Protein AF-A0A8J1ZFQ9-F1 (afdb_monomer)

Secondary structure (DSSP, 8-state):
----------TT-EEEEE-TTT--EEEEEEEEEEGGGTEEEEEETT---SS-EEEGGGEEE----PPPPHHHHHHHEEEEEETTTEEEEEESS-B-TT-EEEEE--SEEEEGGG-HHHHHHHHHHHHHS--TTS-SHHHHHHHHHHHHS-HHHHHHHHTS--SSGGGPPPPHHHHHHHHHS-HHHHH-SSSSSTTS----HHHHHHHHHHHHHH-EE-SSSSEEEE-SSGGGPEE-SS-SEEEEE-GGG-EEEEESS-B-TT-EEEE-SS-HHHHTS-HHHHHHHHGGGT----STTTT-SEEEEEEEE-TTTSSSEEEEE--HHHHHHHHHHHH---------------------SSSHHHHHHHHHHHHHHHHHHHHS---------------------------------HHHHHTSS---------------PSP-PPPPTTBPPPTTT-PPPPHHHHHHHHHHHHHHHHHHHT--TT-HHHHHHHHHHHHTTEEEEEHHHHHHHHHHHHHHHHH-HHHHHHHHHHHHHHHHHH--S--HHHHHHHHHHHHHHHHHHH-PPPTT-SS--S--S--PPPS-S-HHHHHHHHHHHHHHHHHHHHHHHHHT-TTSHHHHHHHHHHHHHHHHHHHHHHS--

Radius of gyration: 30.78 Å; Cα contacts (8 Å, |Δi|>4): 837; chains: 1; bounding box: 93×79×93 Å

Structure (mmCIF, N/CA/C/O backbone):
data_AF-A0A8J1ZFQ9-F1
#
_entry.id   AF-A0A8J1ZFQ9-F1
#
loop_
_atom_site.group_PDB
_atom_site.id
_atom_site.type_symbol
_atom_site.label_atom_id
_atom_site.label_alt_id
_atom_site.label_comp_id
_atom_site.label_asym_id
_atom_site.label_entity_id
_atom_site.label_seq_id
_atom_site.pdbx_PDB_ins_code
_atom_site.Cartn_x
_atom_site.Cartn_y
_atom_site.Cartn_z
_atom_site.occupancy
_atom_site.B_iso_or_equiv
_atom_site.auth_seq_id
_atom_site.auth_comp_id
_atom_site.auth_asym_id
_atom_site.auth_atom_id
_atom_site.pdbx_PDB_model_num
ATOM 1 N N . MET A 1 1 ? -11.085 -11.365 -25.746 1.00 27.34 1 MET A N 1
ATOM 2 C CA . MET A 1 1 ? -12.515 -11.058 -25.931 1.00 27.34 1 MET A CA 1
ATOM 3 C C . MET A 1 1 ? -13.181 -11.322 -24.596 1.00 27.34 1 MET A C 1
ATOM 5 O O . MET A 1 1 ? -13.166 -12.460 -24.150 1.00 27.34 1 MET A O 1
ATOM 9 N N . VAL A 1 2 ? -13.595 -10.268 -23.895 1.00 27.09 2 VAL A N 1
ATOM 10 C CA . VAL A 1 2 ? -14.251 -10.373 -22.584 1.00 27.09 2 VAL A CA 1
ATOM 11 C C . VAL A 1 2 ? -15.699 -10.782 -22.842 1.00 27.09 2 VAL A C 1
ATOM 13 O O . VAL A 1 2 ? -16.355 -10.184 -23.692 1.00 27.09 2 VAL A O 1
ATOM 16 N N . ALA A 1 3 ? -16.169 -11.836 -22.174 1.00 24.22 3 ALA A N 1
ATOM 17 C CA . ALA A 1 3 ? -17.569 -12.235 -22.212 1.00 24.22 3 ALA A CA 1
ATOM 18 C C . ALA A 1 3 ? -18.429 -11.043 -21.770 1.00 24.22 3 ALA A C 1
ATOM 20 O O . ALA A 1 3 ? -18.236 -10.512 -20.678 1.00 24.22 3 ALA A O 1
ATOM 21 N N . GLY A 1 4 ? -19.314 -10.589 -22.658 1.00 27.61 4 GLY A N 1
ATOM 22 C CA . GLY A 1 4 ? -20.138 -9.410 -22.441 1.00 27.61 4 GLY A CA 1
ATOM 23 C C . GLY A 1 4 ? -21.050 -9.594 -21.236 1.00 27.61 4 GLY A C 1
ATOM 24 O O . GLY A 1 4 ? -22.023 -10.346 -21.300 1.00 27.61 4 GLY A O 1
ATOM 25 N N . ASN A 1 5 ? -20.763 -8.861 -20.161 1.00 34.81 5 ASN A N 1
ATOM 26 C CA . ASN A 1 5 ? -21.795 -8.504 -19.205 1.00 34.81 5 ASN A CA 1
ATOM 27 C C . ASN A 1 5 ? -22.867 -7.740 -19.986 1.00 34.81 5 ASN A C 1
ATOM 29 O O . ASN A 1 5 ? -22.588 -6.703 -20.586 1.00 34.81 5 ASN A O 1
ATOM 33 N N . LYS A 1 6 ? -24.094 -8.266 -20.014 1.00 38.91 6 LYS A N 1
ATOM 34 C CA . LYS A 1 6 ? -25.267 -7.512 -20.464 1.00 38.91 6 LYS A CA 1
ATOM 35 C C . LYS A 1 6 ? -25.539 -6.422 -19.424 1.00 38.91 6 LYS A C 1
ATOM 37 O O . LYS A 1 6 ? -26.369 -6.608 -18.539 1.00 38.91 6 LYS A O 1
ATOM 42 N N . THR A 1 7 ? -24.805 -5.317 -19.485 1.00 54.94 7 THR A N 1
ATOM 43 C CA . THR A 1 7 ? -25.062 -4.141 -18.653 1.00 54.94 7 THR A CA 1
ATOM 44 C C . THR A 1 7 ? -26.341 -3.469 -19.143 1.00 54.94 7 THR A C 1
ATOM 46 O O . THR A 1 7 ? -26.466 -3.076 -20.302 1.00 54.94 7 THR A O 1
ATOM 49 N N . ASN A 1 8 ? -27.339 -3.394 -18.264 1.00 74.50 8 ASN A N 1
ATOM 50 C CA . ASN A 1 8 ? -28.648 -2.831 -18.574 1.00 74.50 8 ASN A CA 1
ATOM 51 C C . ASN A 1 8 ? -28.633 -1.332 -18.224 1.00 74.50 8 ASN A C 1
ATOM 53 O O . ASN A 1 8 ? -29.034 -0.950 -17.127 1.00 74.50 8 ASN A O 1
ATOM 57 N N . PHE A 1 9 ? -28.096 -0.511 -19.129 1.00 84.44 9 PHE A N 1
ATOM 58 C CA . PHE A 1 9 ? -27.965 0.941 -18.956 1.00 84.44 9 PHE A CA 1
ATOM 59 C C . PHE A 1 9 ? -29.322 1.638 -18.744 1.00 84.44 9 PHE A C 1
ATOM 61 O O . PHE A 1 9 ? -30.328 1.244 -19.343 1.00 84.44 9 PHE A O 1
ATOM 68 N N . LYS A 1 10 ? -29.338 2.714 -17.947 1.00 89.25 10 LYS A N 1
ATOM 69 C CA . LYS A 1 10 ? -30.489 3.592 -17.665 1.00 89.25 10 LYS A CA 1
ATOM 70 C C . LYS A 1 10 ? -30.139 5.070 -17.873 1.00 89.25 10 LYS A C 1
ATOM 72 O O . LYS A 1 10 ? -28.981 5.471 -17.846 1.00 89.25 10 LYS A O 1
ATOM 77 N N . VAL A 1 11 ? -31.162 5.895 -18.115 1.00 90.94 11 VAL A N 1
ATOM 78 C CA . VAL A 1 11 ? -30.995 7.355 -18.180 1.00 90.94 11 VAL A CA 1
ATOM 79 C C . VAL A 1 11 ? -30.621 7.853 -16.786 1.00 90.94 11 VAL A C 1
ATOM 81 O O . VAL A 1 11 ? -31.246 7.449 -15.808 1.00 90.94 11 VAL A O 1
ATOM 84 N N . GLY A 1 12 ? -29.610 8.713 -16.711 1.00 85.88 12 GLY A N 1
ATOM 85 C CA . GLY A 1 12 ? -28.996 9.179 -15.471 1.00 85.88 12 GLY A CA 1
ATOM 86 C C . GLY A 1 12 ? -27.809 8.336 -15.004 1.00 85.88 12 GLY A C 1
ATOM 87 O O . GLY A 1 12 ? -27.115 8.765 -14.087 1.00 85.88 12 GLY A O 1
ATOM 88 N N . ASP A 1 13 ? -27.537 7.180 -15.623 1.00 85.19 13 ASP A N 1
ATOM 89 C CA . ASP A 1 13 ? -26.357 6.390 -15.267 1.00 85.19 13 ASP A CA 1
ATOM 90 C C . ASP A 1 13 ? -25.075 7.159 -15.603 1.00 85.19 13 ASP A C 1
ATOM 92 O O . ASP A 1 13 ? -24.916 7.703 -16.704 1.00 85.19 13 ASP A O 1
ATOM 96 N N . ARG A 1 14 ? -24.144 7.147 -14.648 1.00 86.12 14 ARG A N 1
ATOM 97 C CA . ARG A 1 14 ? -22.760 7.581 -14.832 1.00 86.12 14 ARG A CA 1
ATOM 98 C C . ARG A 1 14 ? -22.034 6.540 -15.677 1.00 86.12 14 ARG A C 1
ATOM 100 O O . ARG A 1 14 ? -22.054 5.346 -15.366 1.00 86.12 14 ARG A O 1
ATOM 107 N N . VAL A 1 15 ? -21.388 6.980 -16.750 1.00 86.44 15 VAL A N 1
ATOM 108 C CA . VAL A 1 15 ? -20.637 6.118 -17.666 1.00 86.44 15 VAL A CA 1
ATOM 109 C C . VAL A 1 15 ? -19.303 6.744 -18.043 1.00 86.44 15 VAL A C 1
ATOM 111 O O . VAL A 1 15 ? -19.140 7.956 -18.034 1.00 86.44 15 VAL A O 1
ATOM 114 N N . HIS A 1 16 ? -18.363 5.908 -18.454 1.00 84.44 16 HIS A N 1
ATOM 115 C CA . HIS A 1 16 ? -17.281 6.319 -19.329 1.00 84.44 16 HIS A CA 1
ATOM 116 C C . HIS A 1 16 ? -17.648 5.937 -20.756 1.00 84.44 16 HIS A C 1
ATOM 118 O O . HIS A 1 16 ? -17.907 4.767 -21.048 1.00 84.44 16 HIS A O 1
ATOM 124 N N . ALA A 1 17 ? -17.700 6.931 -21.633 1.00 86.31 17 ALA A N 1
ATOM 125 C CA . ALA A 1 17 ? -18.134 6.785 -23.010 1.00 86.31 17 ALA A CA 1
ATOM 126 C C . ALA A 1 17 ? -16.968 7.047 -23.965 1.00 86.31 17 ALA A C 1
ATOM 128 O O . ALA A 1 17 ? -16.194 7.986 -23.772 1.00 86.31 17 ALA A O 1
ATOM 129 N N . ARG A 1 18 ? -16.827 6.212 -24.995 1.00 85.50 18 ARG A N 1
ATOM 130 C CA . ARG A 1 18 ? -15.778 6.383 -26.002 1.00 85.50 18 ARG A CA 1
ATOM 131 C C . ARG A 1 18 ? -16.096 7.555 -26.925 1.00 85.50 18 ARG A C 1
ATOM 133 O O . ARG A 1 18 ? -17.102 7.544 -27.632 1.00 85.50 18 ARG A O 1
ATOM 140 N N . TRP A 1 19 ? -15.207 8.533 -26.975 1.00 83.25 19 TRP A N 1
ATOM 141 C CA . TRP A 1 19 ? -15.303 9.658 -27.887 1.00 83.25 19 TRP A CA 1
ATOM 142 C C . TRP A 1 19 ? -14.729 9.297 -29.257 1.00 83.25 19 TRP A C 1
ATOM 144 O O . TRP A 1 19 ? -13.615 8.782 -29.379 1.00 83.25 19 TRP A O 1
ATOM 154 N N . VAL A 1 20 ? -15.507 9.549 -30.309 1.00 79.12 20 VAL A N 1
ATOM 155 C CA . VAL A 1 20 ? -15.223 9.055 -31.666 1.00 79.12 20 VAL A CA 1
ATOM 156 C C . VAL A 1 20 ? -13.939 9.655 -32.249 1.00 79.12 20 VAL A C 1
ATOM 158 O O . VAL A 1 20 ? -13.243 8.974 -33.000 1.00 79.12 20 VAL A O 1
ATOM 161 N N . GLN A 1 21 ? -13.589 10.891 -31.883 1.00 73.31 21 GLN A N 1
ATOM 162 C CA . GLN A 1 21 ? -12.488 11.624 -32.519 1.00 73.31 21 GLN A CA 1
ATOM 163 C C . GLN A 1 21 ? -11.106 11.034 -32.231 1.00 73.31 21 GLN A C 1
ATOM 165 O O . GLN A 1 21 ? -10.257 10.985 -33.118 1.00 73.31 21 GLN A O 1
ATOM 170 N N . ASN A 1 22 ? -10.867 10.578 -31.001 1.00 71.94 22 ASN A N 1
ATOM 171 C CA . ASN A 1 22 ? -9.577 10.013 -30.598 1.00 71.94 22 ASN A CA 1
ATOM 172 C C . ASN A 1 22 ? -9.680 8.577 -30.063 1.00 71.94 22 ASN A C 1
ATOM 174 O O . ASN A 1 22 ? -8.658 7.948 -29.788 1.00 71.94 22 ASN A O 1
ATOM 178 N N . GLY A 1 23 ? -10.898 8.046 -29.939 1.00 75.12 23 GLY A N 1
ATOM 179 C CA . GLY A 1 23 ? -11.160 6.705 -29.438 1.00 75.12 23 GLY A CA 1
ATOM 180 C C . GLY A 1 23 ? -10.936 6.532 -27.936 1.00 75.12 23 GLY A C 1
ATOM 181 O O . GLY A 1 23 ? -10.948 5.382 -27.496 1.00 75.12 23 GLY A O 1
ATOM 182 N N . SER A 1 24 ? -10.732 7.618 -27.187 1.00 77.00 24 SER A N 1
ATOM 183 C CA . SER A 1 24 ? -10.550 7.633 -25.732 1.00 77.00 24 SER A CA 1
ATOM 184 C C . SER A 1 24 ? -11.891 7.654 -25.002 1.00 77.00 24 SER A C 1
ATOM 186 O O . SER A 1 24 ? -12.889 8.134 -25.531 1.00 77.00 24 SER A O 1
ATOM 188 N N . TYR A 1 25 ? -11.913 7.145 -23.778 1.00 82.94 25 TYR A N 1
ATOM 189 C CA . TYR A 1 25 ? -13.069 7.130 -22.896 1.00 82.94 25 TYR A CA 1
ATOM 190 C C . TYR A 1 25 ? -13.056 8.341 -21.966 1.00 82.94 25 TYR A C 1
ATOM 192 O O . TYR A 1 25 ? -12.035 8.624 -21.334 1.00 82.94 25 TYR A O 1
ATOM 200 N N . TYR A 1 26 ? -14.202 9.010 -21.862 1.00 83.44 26 TYR A N 1
ATOM 201 C CA . TYR A 1 26 ? -14.404 10.186 -21.019 1.00 83.44 26 TYR A CA 1
ATOM 202 C C . TYR A 1 26 ? -15.638 10.016 -20.137 1.00 83.44 26 TYR A C 1
ATOM 204 O O . TYR A 1 26 ? -16.585 9.335 -20.551 1.00 83.44 26 TYR A O 1
ATOM 212 N N . PRO A 1 27 ? -15.632 10.593 -18.925 1.00 87.12 27 PRO A N 1
ATOM 213 C CA . PRO A 1 27 ? -16.774 10.522 -18.034 1.00 87.12 27 PRO A CA 1
ATOM 214 C C . PRO A 1 27 ? -17.947 11.311 -18.621 1.00 87.12 27 PRO A C 1
ATOM 216 O O . PRO A 1 27 ? -17.791 12.400 -19.181 1.00 87.12 27 PRO A O 1
ATOM 219 N N . ALA A 1 28 ? -19.122 10.709 -18.538 1.00 89.38 28 ALA A N 1
ATOM 220 C CA . ALA A 1 28 ? -20.352 11.249 -19.068 1.00 89.38 28 ALA A CA 1
ATOM 221 C C . ALA A 1 28 ? -21.552 10.698 -18.293 1.00 89.38 28 ALA A C 1
ATOM 223 O O . ALA A 1 28 ? -21.471 9.698 -17.576 1.00 89.38 28 ALA A O 1
ATOM 224 N N . THR A 1 29 ? -22.709 11.312 -18.487 1.00 91.88 29 THR A N 1
ATOM 225 C CA . THR A 1 29 ? -23.980 10.832 -17.941 1.00 91.88 29 THR A CA 1
ATOM 226 C C . THR A 1 29 ? -24.926 10.484 -19.081 1.00 91.88 29 THR A C 1
ATOM 228 O O . THR A 1 29 ? -25.065 11.250 -20.036 1.00 91.88 29 THR A O 1
ATOM 231 N N . ILE A 1 30 ? -25.597 9.332 -19.020 1.00 93.19 30 ILE A N 1
ATOM 232 C CA . ILE A 1 30 ? -26.582 8.957 -20.041 1.00 93.19 30 ILE A CA 1
ATOM 233 C C . ILE A 1 30 ? -27.777 9.912 -19.964 1.00 93.19 30 ILE A C 1
ATOM 235 O O . ILE A 1 30 ? -28.573 9.850 -19.031 1.00 93.19 30 ILE A O 1
ATOM 239 N N . LYS A 1 31 ? -27.957 10.747 -20.987 1.00 94.81 31 LYS A N 1
ATOM 240 C CA . LYS A 1 31 ? -29.112 11.645 -21.123 1.00 94.81 31 LYS A CA 1
ATOM 241 C C . LYS A 1 31 ? -30.314 10.959 -21.761 1.00 94.81 31 LYS A C 1
ATOM 243 O O . LYS A 1 31 ? -31.452 11.202 -21.376 1.00 94.81 31 LYS A O 1
ATOM 248 N N . GLU A 1 32 ? -30.076 10.124 -22.767 1.00 94.38 32 GLU A N 1
ATOM 249 C CA . GLU A 1 32 ? -31.136 9.456 -23.525 1.00 94.38 32 GLU A CA 1
ATOM 250 C C . GLU A 1 32 ? -30.682 8.054 -23.932 1.00 94.38 32 GLU A C 1
ATOM 252 O O . GLU A 1 32 ? -29.607 7.883 -24.504 1.00 94.38 32 GLU A O 1
ATOM 257 N N . LEU A 1 33 ? -31.520 7.043 -23.705 1.00 92.25 33 LEU A N 1
ATOM 258 C CA . LEU A 1 33 ? -31.267 5.681 -24.169 1.00 92.25 33 LEU A CA 1
ATOM 259 C C . LEU A 1 33 ? -32.007 5.386 -25.464 1.00 92.25 33 LEU A C 1
ATOM 261 O O . LEU A 1 33 ? -33.236 5.373 -25.517 1.00 92.25 33 LEU A O 1
ATOM 265 N N . ARG A 1 34 ? -31.247 5.035 -26.500 1.00 91.44 34 ARG A N 1
ATOM 266 C CA . ARG A 1 34 ? -31.764 4.612 -27.803 1.00 91.44 34 ARG A CA 1
ATOM 267 C C . ARG A 1 34 ? -31.559 3.112 -27.972 1.00 91.44 34 ARG A C 1
ATOM 269 O O . ARG A 1 34 ? -30.946 2.664 -28.939 1.00 91.44 34 ARG A O 1
ATOM 276 N N . ALA A 1 35 ? -32.108 2.326 -27.043 1.00 80.44 35 ALA A N 1
ATOM 277 C CA . ALA A 1 35 ? -31.908 0.873 -26.965 1.00 80.44 35 ALA A CA 1
ATOM 278 C C . ALA A 1 35 ? -32.193 0.139 -28.292 1.00 80.44 35 ALA A C 1
ATOM 280 O O . ALA A 1 35 ? -31.415 -0.715 -28.702 1.00 80.44 35 ALA A O 1
ATOM 281 N N . LYS A 1 36 ? -33.245 0.535 -29.029 1.00 81.81 36 LYS A N 1
ATOM 282 C CA . LYS A 1 36 ? -33.583 -0.042 -30.350 1.00 81.81 36 LYS A CA 1
ATOM 283 C C . LYS A 1 36 ? -32.515 0.194 -31.429 1.00 81.81 36 LYS A C 1
ATOM 285 O O . LYS A 1 36 ? -32.475 -0.547 -32.402 1.00 81.81 36 LYS A O 1
ATOM 290 N N . LYS A 1 37 ? -31.683 1.229 -31.276 1.00 84.31 37 LYS A N 1
ATOM 291 C CA . LYS A 1 37 ? -30.571 1.568 -32.178 1.00 84.31 37 LYS A CA 1
ATOM 292 C C . LYS A 1 37 ? -29.209 1.127 -31.629 1.00 84.31 37 LYS A C 1
ATOM 294 O O . LYS A 1 37 ? -28.201 1.382 -32.276 1.00 84.31 37 LYS A O 1
ATOM 299 N N . GLY A 1 38 ? -29.161 0.510 -30.444 1.00 87.81 38 GLY A N 1
ATOM 300 C CA . GLY A 1 38 ? -27.906 0.130 -29.793 1.00 87.81 38 GLY A CA 1
ATOM 301 C C . GLY A 1 38 ? -27.018 1.321 -29.414 1.00 87.81 38 GLY A C 1
ATOM 302 O O . GLY A 1 38 ? -25.799 1.184 -29.410 1.00 87.81 38 GLY A O 1
ATOM 303 N N . GLN A 1 39 ? -27.606 2.488 -29.123 1.00 93.00 39 GLN A N 1
ATOM 304 C CA . GLN A 1 39 ? -26.886 3.737 -28.828 1.00 93.00 39 GLN A CA 1
ATOM 305 C C . GLN A 1 39 ? -27.448 4.443 -27.583 1.00 93.00 39 GLN A C 1
ATOM 307 O O . GLN A 1 39 ? -28.586 4.193 -27.178 1.00 93.00 39 GLN A O 1
ATOM 312 N N . ALA A 1 40 ? -26.682 5.378 -27.027 1.00 93.69 40 ALA A N 1
ATOM 313 C CA . ALA A 1 40 ? -27.143 6.364 -26.055 1.00 93.69 40 ALA A CA 1
ATOM 314 C C . ALA A 1 40 ? -26.694 7.776 -26.457 1.00 93.69 40 ALA A C 1
ATOM 316 O O . ALA A 1 40 ? -25.696 7.944 -27.155 1.00 93.69 40 ALA A O 1
ATOM 317 N N . VAL A 1 41 ? -27.439 8.786 -26.011 1.00 93.88 41 VAL A N 1
ATOM 318 C CA . VAL A 1 41 ? -26.969 10.173 -25.970 1.00 93.88 41 VAL A CA 1
ATOM 319 C C . VAL A 1 41 ? -26.394 10.420 -24.586 1.00 93.88 41 VAL A C 1
ATOM 321 O O . VAL A 1 41 ? -27.091 10.197 -23.595 1.00 93.88 41 VAL A O 1
ATOM 324 N N . VAL A 1 42 ? -25.160 10.901 -24.515 1.00 94.25 42 VAL A N 1
ATOM 325 C CA . VAL A 1 42 ? -24.478 11.224 -23.257 1.00 94.25 42 VAL A CA 1
ATOM 326 C C . VAL A 1 42 ? -24.328 12.739 -23.094 1.00 94.25 42 VAL A C 1
ATOM 328 O O . VAL A 1 42 ? -24.301 13.460 -24.090 1.00 94.25 42 VAL A O 1
ATOM 331 N N . ASP A 1 43 ? -24.340 13.254 -21.868 1.00 94.31 43 ASP A N 1
ATOM 332 C CA . ASP A 1 43 ? -23.810 14.577 -21.501 1.00 94.31 43 ASP A CA 1
ATOM 333 C C . ASP A 1 43 ? -22.382 14.361 -20.990 1.00 94.31 43 ASP A C 1
ATOM 335 O O . ASP A 1 43 ? -22.211 13.634 -20.013 1.00 94.31 43 ASP A O 1
ATOM 339 N N . TRP A 1 44 ? -21.377 14.935 -21.655 1.00 91.38 44 TRP A N 1
ATOM 340 C CA . TRP A 1 44 ? -19.994 14.894 -21.176 1.00 91.38 44 TRP A CA 1
ATOM 341 C C . TRP A 1 44 ? -19.854 15.746 -19.912 1.00 91.38 44 TRP A C 1
ATOM 343 O O . TRP A 1 44 ? -20.464 16.813 -19.809 1.00 91.38 44 TRP A O 1
ATOM 353 N N . ASP A 1 45 ? -19.062 15.282 -18.949 1.00 85.88 45 ASP A N 1
ATOM 354 C CA . ASP A 1 45 ? -18.922 15.957 -17.652 1.00 85.88 45 ASP A CA 1
ATOM 355 C C . ASP A 1 45 ? -18.242 17.328 -17.734 1.00 85.88 45 ASP A C 1
ATOM 357 O O . ASP A 1 45 ? -18.477 18.190 -16.890 1.00 85.88 45 ASP A O 1
ATOM 361 N N . ASP A 1 46 ? -17.412 17.540 -18.754 1.00 85.06 46 ASP A N 1
ATOM 362 C CA . ASP A 1 46 ? -16.758 18.818 -19.044 1.00 85.06 46 ASP A CA 1
ATOM 363 C C . ASP A 1 46 ? -17.681 19.822 -19.761 1.00 85.06 46 ASP A C 1
ATOM 365 O O . ASP A 1 46 ? -17.284 20.958 -20.028 1.00 85.06 46 ASP A O 1
ATOM 369 N N . GLY A 1 47 ? -18.922 19.420 -20.048 1.00 84.75 47 GLY A N 1
ATOM 370 C CA . GLY A 1 47 ? -19.918 20.240 -20.722 1.00 84.75 47 GLY A CA 1
ATOM 371 C C . GLY A 1 47 ? -19.777 20.289 -22.243 1.00 84.75 47 GLY A C 1
ATOM 372 O O . GLY A 1 47 ? -20.505 21.067 -22.869 1.00 84.75 47 GLY A O 1
ATOM 373 N N . ASP A 1 48 ? -18.898 19.485 -22.860 1.00 86.06 48 ASP A N 1
ATOM 374 C CA . ASP A 1 48 ? -18.826 19.407 -24.321 1.00 86.06 48 ASP A CA 1
ATOM 375 C C . ASP A 1 48 ? -20.178 18.940 -24.902 1.00 86.06 48 ASP A C 1
ATOM 377 O O . ASP A 1 48 ? -20.917 18.117 -24.348 1.00 86.06 48 ASP A O 1
ATOM 381 N N . THR A 1 49 ? -20.541 19.511 -26.046 1.00 87.25 49 THR A N 1
ATOM 382 C CA . THR A 1 49 ? -21.792 19.231 -26.753 1.00 87.25 49 THR A CA 1
ATOM 383 C C . THR A 1 49 ? -21.592 18.453 -28.053 1.00 87.25 49 THR A C 1
ATOM 385 O O . THR A 1 49 ? -22.579 18.048 -28.675 1.00 87.25 49 THR A O 1
ATOM 388 N N . ILE A 1 50 ? -20.342 18.197 -28.444 1.00 86.56 50 ILE A N 1
ATOM 389 C CA . ILE A 1 50 ? -19.962 17.514 -29.683 1.00 86.56 50 ILE A CA 1
ATOM 390 C C . ILE A 1 50 ? -19.994 15.980 -29.502 1.00 86.56 50 ILE A C 1
ATOM 392 O O . ILE A 1 50 ? -19.743 15.449 -28.422 1.00 86.56 50 ILE A O 1
ATOM 396 N N . ASP A 1 51 ? -20.345 15.250 -30.571 1.00 86.88 51 ASP A N 1
ATOM 397 C CA . ASP A 1 51 ? -20.269 13.777 -30.685 1.00 86.88 51 ASP A CA 1
ATOM 398 C C . ASP A 1 51 ? -20.897 12.984 -29.524 1.00 86.88 51 ASP A C 1
ATOM 400 O O . ASP A 1 51 ? -20.404 11.950 -29.080 1.00 86.88 51 ASP A O 1
ATOM 404 N N . ARG A 1 52 ? -22.050 13.456 -29.051 1.00 92.31 52 ARG A N 1
ATOM 405 C CA . ARG A 1 52 ? -22.758 12.909 -27.886 1.00 92.31 52 ARG A CA 1
ATOM 406 C C . ARG A 1 52 ? -23.472 11.573 -28.109 1.00 92.31 52 ARG A C 1
ATOM 408 O O . ARG A 1 52 ? -24.070 11.051 -27.172 1.00 92.31 52 ARG A O 1
ATOM 415 N N . ILE A 1 53 ? -23.502 11.047 -29.334 1.00 92.81 53 ILE A N 1
ATOM 416 C CA . ILE A 1 53 ? -24.178 9.782 -29.658 1.00 92.81 53 ILE A CA 1
ATOM 417 C C . ILE A 1 53 ? -23.141 8.662 -29.634 1.00 92.81 53 ILE A C 1
ATOM 419 O O . ILE A 1 53 ? -22.307 8.579 -30.531 1.00 92.81 53 ILE A O 1
ATOM 423 N N . VAL A 1 54 ? -23.234 7.777 -28.644 1.00 90.75 54 VAL A N 1
ATOM 424 C CA . VAL A 1 54 ? -22.235 6.730 -28.395 1.00 90.75 54 VAL A CA 1
ATOM 425 C C . VAL A 1 54 ? -22.890 5.342 -28.475 1.00 90.75 54 VAL A C 1
ATOM 427 O O . VAL A 1 54 ? -23.991 5.156 -27.943 1.00 90.75 54 VAL A O 1
ATOM 430 N N . PRO A 1 55 ? -22.279 4.352 -29.157 1.00 90.56 55 PRO A N 1
ATOM 431 C CA . PRO A 1 55 ? -22.754 2.969 -29.139 1.00 90.56 55 PRO A CA 1
ATOM 432 C C . PRO A 1 55 ? -22.794 2.405 -27.716 1.00 90.56 55 PRO A C 1
ATOM 434 O O . PRO A 1 55 ? -21.871 2.621 -26.941 1.00 90.56 55 PRO A O 1
ATOM 437 N N . LEU A 1 56 ? -23.814 1.610 -27.373 1.00 86.31 56 LEU A N 1
ATOM 438 C CA . LEU A 1 56 ? -23.916 1.007 -26.033 1.00 86.31 56 LEU A CA 1
ATOM 439 C C . LEU A 1 56 ? -22.730 0.087 -25.697 1.00 86.31 56 LEU A C 1
ATOM 441 O O . LEU A 1 56 ? -22.437 -0.109 -24.525 1.00 86.31 56 LEU A O 1
ATOM 445 N N . LEU A 1 57 ? -22.050 -0.471 -26.707 1.00 84.12 57 LEU A N 1
ATOM 446 C CA . LEU A 1 57 ? -20.842 -1.288 -26.513 1.00 84.12 57 LEU A CA 1
ATOM 447 C C . LEU A 1 57 ? -19.619 -0.456 -26.098 1.00 84.12 57 LEU A C 1
ATOM 449 O O . LEU A 1 57 ? -18.683 -0.996 -25.523 1.00 84.12 57 LEU A O 1
ATOM 453 N N . ASP A 1 58 ? -19.637 0.836 -26.418 1.00 85.75 58 ASP A N 1
ATOM 454 C CA . ASP A 1 58 ? -18.583 1.810 -26.138 1.00 85.75 58 ASP A CA 1
ATOM 455 C C . ASP A 1 58 ? -18.895 2.612 -24.856 1.00 85.75 58 ASP A C 1
ATOM 457 O O . ASP A 1 58 ? -18.268 3.638 -24.581 1.00 85.75 58 ASP A O 1
ATOM 461 N N . LEU A 1 59 ? -19.875 2.153 -24.070 1.00 83.19 59 LEU A N 1
ATOM 462 C CA . LEU A 1 59 ? -20.174 2.652 -22.735 1.00 83.19 59 LEU A CA 1
ATOM 463 C C . LEU A 1 59 ? -19.670 1.658 -21.692 1.00 83.19 59 LEU A C 1
ATOM 465 O O . LEU A 1 59 ? -19.910 0.456 -21.786 1.00 83.19 59 LEU A O 1
ATOM 469 N N . THR A 1 60 ? -19.031 2.176 -20.653 1.00 79.88 60 THR A N 1
ATOM 470 C CA . THR A 1 60 ? -18.692 1.427 -19.442 1.00 79.88 60 THR A CA 1
ATOM 471 C C . THR A 1 60 ? -19.392 2.104 -18.275 1.00 79.88 60 THR A C 1
ATOM 473 O O . THR A 1 60 ? -19.206 3.301 -18.089 1.00 79.88 60 THR A O 1
ATOM 476 N N . LEU A 1 61 ? -20.216 1.386 -17.505 1.00 75.62 61 LEU A N 1
ATOM 477 C CA . LEU A 1 61 ? -20.785 1.945 -16.272 1.00 75.62 61 LEU A CA 1
ATOM 478 C C . LEU A 1 61 ? -19.650 2.374 -15.342 1.00 75.62 61 LEU A C 1
ATOM 480 O O . LEU A 1 61 ? -18.663 1.649 -15.204 1.00 75.62 61 LEU A O 1
ATOM 484 N N . VAL A 1 62 ? -19.791 3.543 -14.722 1.00 71.12 62 VAL A N 1
ATOM 485 C CA . VAL A 1 62 ? -18.938 3.884 -13.586 1.00 71.12 62 VAL A CA 1
ATOM 486 C C . VAL A 1 62 ? -19.374 2.985 -12.438 1.00 71.12 62 VAL A C 1
ATOM 488 O O . VAL A 1 62 ? -20.504 3.075 -11.961 1.00 71.12 62 VAL A O 1
ATOM 491 N N . ASP A 1 63 ? -18.499 2.062 -12.056 1.00 63.66 63 ASP A N 1
ATOM 492 C CA . ASP A 1 63 ? -18.702 1.194 -10.904 1.00 63.66 63 ASP A CA 1
ATOM 493 C C . ASP A 1 63 ? -18.353 1.973 -9.628 1.00 63.66 63 ASP A C 1
ATOM 495 O O . ASP A 1 63 ? -17.335 1.723 -8.981 1.00 63.66 63 ASP A O 1
ATOM 499 N N . ASP A 1 64 ? -19.180 2.970 -9.304 1.00 61.38 64 ASP A N 1
ATOM 500 C CA . ASP A 1 64 ? -19.162 3.615 -7.994 1.00 61.38 64 ASP A CA 1
ATOM 501 C C . ASP A 1 64 ? -19.728 2.585 -7.019 1.00 61.38 64 ASP A C 1
ATOM 503 O O . ASP A 1 64 ? -20.948 2.453 -6.865 1.00 61.38 64 ASP A O 1
ATOM 507 N N . ALA A 1 65 ? -18.847 1.763 -6.443 1.00 67.38 65 ALA A N 1
ATOM 508 C CA . ALA A 1 65 ? -19.230 0.721 -5.504 1.00 67.38 65 ALA A CA 1
ATOM 509 C C . ALA A 1 65 ? -19.935 1.375 -4.309 1.00 67.38 65 ALA A C 1
ATOM 511 O O . ALA A 1 65 ? -19.300 1.869 -3.380 1.00 67.38 65 ALA A O 1
ATOM 512 N N . LYS A 1 66 ? -21.269 1.415 -4.356 1.00 78.56 66 LYS A N 1
ATOM 513 C CA . LYS A 1 66 ? -22.073 2.047 -3.312 1.00 78.56 66 LYS A CA 1
ATOM 514 C C . LYS A 1 66 ? -21.850 1.319 -1.988 1.00 78.56 66 LYS A C 1
ATOM 516 O O . LYS A 1 66 ? -21.779 0.084 -1.996 1.00 78.56 66 LYS A O 1
ATOM 521 N N . PRO A 1 67 ? -21.810 2.046 -0.857 1.00 86.00 67 PRO A N 1
ATOM 522 C CA . PRO A 1 67 ? -21.706 1.424 0.450 1.00 86.00 67 PRO A CA 1
ATOM 523 C C . PRO A 1 67 ? -22.761 0.333 0.632 1.00 86.00 67 PRO A C 1
ATOM 525 O O . PRO A 1 67 ? -23.964 0.538 0.455 1.00 86.00 67 PRO A O 1
ATOM 528 N N . SER A 1 68 ? -22.273 -0.853 0.955 1.00 90.69 68 SER A N 1
ATOM 529 C CA . SER A 1 68 ? -23.054 -2.044 1.226 1.00 90.69 68 SER A CA 1
ATOM 530 C C . SER A 1 68 ? -23.729 -1.933 2.587 1.00 90.69 68 SER A C 1
ATOM 532 O O . SER A 1 68 ? -23.188 -1.359 3.533 1.00 90.69 68 SER A O 1
ATOM 534 N N . THR A 1 69 ? -24.918 -2.520 2.713 1.00 92.75 69 THR A N 1
ATOM 535 C CA . THR A 1 69 ? -25.545 -2.667 4.030 1.00 92.75 69 THR A CA 1
ATOM 536 C C . THR A 1 69 ? -24.764 -3.681 4.864 1.00 92.75 69 THR A C 1
ATOM 538 O O . THR A 1 69 ? -24.167 -4.612 4.324 1.00 92.75 69 THR A O 1
ATOM 541 N N . ARG A 1 70 ? -24.814 -3.553 6.194 1.00 89.81 70 ARG A N 1
ATOM 542 C CA . ARG A 1 70 ? -24.174 -4.516 7.107 1.00 89.81 70 ARG A CA 1
ATOM 543 C C . ARG A 1 70 ? -24.649 -5.953 6.866 1.00 89.81 70 ARG A C 1
ATOM 545 O O . ARG A 1 70 ? -23.830 -6.863 6.883 1.00 89.81 70 ARG A O 1
ATOM 552 N N . GLN A 1 71 ? -25.941 -6.130 6.576 1.00 93.81 71 GLN A N 1
ATOM 553 C CA . GLN A 1 71 ? -26.505 -7.434 6.231 1.00 93.81 71 GLN A CA 1
ATOM 554 C C . GLN A 1 71 ? -25.875 -7.998 4.956 1.00 93.81 71 GLN A C 1
ATOM 556 O O . GLN A 1 71 ? -25.440 -9.139 4.964 1.00 93.81 71 GLN A O 1
ATOM 561 N N . HIS A 1 72 ? -25.754 -7.192 3.894 1.00 93.44 72 HIS A N 1
ATOM 562 C CA . HIS A 1 72 ? -25.123 -7.655 2.659 1.00 93.44 72 HIS A CA 1
ATOM 563 C C . HIS A 1 72 ? -23.671 -8.083 2.889 1.00 93.44 72 HIS A C 1
ATOM 565 O O . HIS A 1 72 ? -23.261 -9.125 2.388 1.00 93.44 72 HIS A O 1
ATOM 571 N N . ILE A 1 73 ? -22.911 -7.316 3.680 1.00 96.38 73 ILE A N 1
ATOM 572 C CA . ILE A 1 73 ? -21.537 -7.690 4.031 1.00 96.38 73 ILE A CA 1
ATOM 573 C C . ILE A 1 73 ? -21.533 -9.047 4.758 1.00 96.38 73 ILE A C 1
ATOM 575 O O . ILE A 1 73 ? -20.787 -9.942 4.372 1.00 96.38 73 ILE A O 1
ATOM 579 N N . ASP A 1 74 ? -22.409 -9.247 5.745 1.00 95.00 74 ASP A N 1
ATOM 580 C CA . ASP A 1 74 ? -22.539 -10.515 6.484 1.00 95.00 74 ASP A CA 1
ATOM 581 C C . ASP A 1 74 ? -23.023 -11.704 5.619 1.00 95.00 74 ASP A C 1
ATOM 583 O O . ASP A 1 74 ? -22.722 -12.865 5.929 1.00 95.00 74 ASP A O 1
ATOM 587 N N . ASP A 1 75 ? -23.723 -11.426 4.516 1.00 96.44 75 ASP A N 1
ATOM 588 C CA . ASP A 1 75 ? -24.190 -12.422 3.545 1.00 96.44 75 ASP A CA 1
ATOM 589 C C . ASP A 1 75 ? -23.078 -12.899 2.593 1.00 96.44 75 ASP A C 1
ATOM 591 O O . ASP A 1 75 ? -23.138 -14.038 2.131 1.00 96.44 75 ASP A O 1
ATOM 595 N N . VAL A 1 76 ? -22.053 -12.075 2.326 1.00 96.62 76 VAL A N 1
ATOM 596 C CA . VAL A 1 76 ? -20.937 -12.394 1.399 1.00 96.62 76 VAL A CA 1
ATOM 597 C C . VAL A 1 76 ? -19.628 -12.744 2.109 1.00 96.62 76 VAL A C 1
ATOM 599 O O . VAL A 1 76 ? -18.722 -13.336 1.513 1.00 96.62 76 VAL A O 1
ATOM 602 N N . CYS A 1 77 ? -19.506 -12.427 3.400 1.00 97.25 77 CYS A N 1
ATOM 603 C CA . CYS A 1 77 ? -18.344 -12.790 4.205 1.00 97.25 77 CYS A CA 1
ATOM 604 C C . CYS A 1 77 ? -18.720 -13.385 5.566 1.00 97.25 77 CYS A C 1
ATOM 606 O O . CYS A 1 77 ? -19.867 -13.373 6.007 1.00 97.25 77 CYS A O 1
ATOM 608 N N . ILE A 1 78 ? -17.735 -13.983 6.227 1.00 97.56 78 ILE A N 1
ATOM 609 C CA . ILE A 1 78 ? -17.893 -14.575 7.551 1.00 97.56 78 ILE A CA 1
ATOM 610 C C . ILE A 1 78 ? -16.624 -14.366 8.368 1.00 97.56 78 ILE A C 1
ATOM 612 O O . ILE A 1 78 ? -15.516 -14.598 7.882 1.00 97.56 78 ILE A O 1
ATOM 616 N N . VAL A 1 79 ? -16.796 -13.947 9.620 1.00 97.06 79 VAL A N 1
ATOM 617 C CA . VAL A 1 79 ? -15.715 -13.899 10.608 1.00 97.06 79 VAL A CA 1
ATOM 618 C C . VAL A 1 79 ? -15.570 -15.285 11.230 1.00 97.06 79 VAL A C 1
ATOM 620 O O . VAL A 1 79 ? -16.567 -15.889 11.627 1.00 97.06 79 VAL A O 1
ATOM 623 N N . LYS A 1 80 ? -14.342 -15.795 11.315 1.00 95.94 80 LYS A N 1
ATOM 624 C CA . LYS A 1 80 ? -14.026 -17.035 12.033 1.00 95.94 80 LYS A CA 1
ATOM 625 C C . LYS A 1 80 ? -12.861 -16.801 12.981 1.00 95.94 80 LYS A C 1
ATOM 627 O O . LYS A 1 80 ? -11.895 -16.137 12.609 1.00 95.94 80 LYS A O 1
ATOM 632 N N . ASP A 1 81 ? -12.936 -17.402 14.159 1.00 93.62 81 ASP A N 1
ATOM 633 C CA . ASP A 1 81 ? -11.808 -17.496 15.077 1.00 93.62 81 ASP A CA 1
ATOM 634 C C . ASP A 1 81 ? -10.853 -18.599 14.622 1.00 93.62 81 ASP A C 1
ATOM 636 O O . ASP A 1 81 ? -11.255 -19.744 14.392 1.00 93.62 81 ASP A O 1
ATOM 640 N N . LEU A 1 82 ? -9.578 -18.253 14.491 1.00 88.81 82 LEU A N 1
ATOM 641 C CA . LEU A 1 82 ? -8.505 -19.174 14.162 1.00 88.81 82 LEU A CA 1
ATOM 642 C C . LEU A 1 82 ? -7.501 -19.272 15.318 1.00 88.81 82 LEU A C 1
ATOM 644 O O . LEU A 1 82 ? -7.072 -18.241 15.855 1.00 88.81 82 LEU A O 1
ATOM 648 N N . PRO A 1 83 ? -7.043 -20.493 15.660 1.00 82.81 83 PRO A N 1
ATOM 649 C CA . PRO A 1 83 ? -5.950 -20.672 16.606 1.00 82.81 83 PRO A CA 1
ATOM 650 C C . PRO A 1 83 ? -4.731 -19.842 16.187 1.00 82.81 83 PRO A C 1
ATOM 652 O O . PRO A 1 83 ? -4.285 -19.925 15.044 1.00 82.81 83 PRO A O 1
ATOM 655 N N . ASN A 1 84 ? -4.196 -19.044 17.113 1.00 76.00 84 ASN A N 1
ATOM 656 C CA . ASN A 1 84 ? -3.003 -18.202 16.930 1.00 76.00 84 ASN A CA 1
ATOM 657 C C . ASN A 1 84 ? -3.114 -17.065 15.892 1.00 76.00 84 ASN A C 1
ATOM 659 O O . ASN A 1 84 ? -2.122 -16.379 15.658 1.00 76.00 84 ASN A O 1
ATOM 663 N N . LYS A 1 85 ? -4.290 -16.840 15.284 1.00 81.81 85 LYS A N 1
ATOM 664 C CA . LYS A 1 85 ? -4.527 -15.740 14.325 1.00 81.81 85 LYS A CA 1
ATOM 665 C C . LYS A 1 85 ? -5.685 -14.816 14.729 1.00 81.81 85 LYS A C 1
ATOM 667 O O . LYS A 1 85 ? -5.888 -13.781 14.105 1.00 81.81 85 LYS A O 1
ATOM 672 N N . GLY A 1 86 ? -6.412 -15.167 15.792 1.00 86.19 86 GLY A N 1
ATOM 673 C CA . GLY A 1 86 ? -7.553 -14.395 16.276 1.00 86.19 86 GLY A CA 1
ATOM 674 C C . GLY A 1 86 ? -8.732 -14.476 15.309 1.00 86.19 86 GLY A C 1
ATOM 675 O O . GLY A 1 86 ? -8.964 -15.516 14.694 1.00 86.19 86 GLY A O 1
ATOM 676 N N . ARG A 1 87 ? -9.476 -13.377 15.170 1.00 92.12 87 ARG A N 1
ATOM 677 C CA . ARG A 1 87 ? -10.592 -13.276 14.223 1.00 92.12 87 ARG A CA 1
ATOM 678 C C . ARG A 1 87 ? -10.071 -12.943 12.834 1.00 92.12 87 ARG A C 1
ATOM 680 O O . ARG A 1 87 ? -9.308 -11.997 12.670 1.00 92.12 87 ARG A O 1
ATOM 687 N N . CYS A 1 88 ? -10.502 -13.711 11.842 1.00 95.88 88 CYS A N 1
ATOM 688 C CA . CYS A 1 88 ? -10.157 -13.510 10.439 1.00 95.88 88 CYS A CA 1
ATOM 689 C C . CYS A 1 88 ? -11.421 -13.506 9.573 1.00 95.88 88 CYS A C 1
ATOM 691 O O . CYS A 1 88 ? -12.426 -14.137 9.917 1.00 95.88 88 CYS A O 1
ATOM 693 N N . LEU A 1 89 ? -11.367 -12.815 8.435 1.00 97.94 89 LEU A N 1
ATOM 694 C CA . LEU A 1 89 ? -12.480 -12.695 7.499 1.00 97.94 89 LEU A CA 1
ATOM 695 C C . LEU A 1 89 ? -12.330 -13.674 6.328 1.00 97.94 89 LEU A C 1
ATOM 697 O O . LEU A 1 89 ? -11.243 -13.846 5.782 1.00 97.94 89 LEU A O 1
ATOM 701 N N . PHE A 1 90 ? -13.430 -14.295 5.909 1.00 98.44 90 PHE A N 1
ATOM 702 C CA . PHE A 1 90 ? -13.466 -15.249 4.799 1.00 98.44 90 PHE A CA 1
ATOM 703 C C . PHE A 1 90 ? -14.615 -14.917 3.856 1.00 98.44 90 PHE A C 1
ATOM 705 O O . PHE A 1 90 ? -15.678 -14.495 4.312 1.00 98.44 90 PHE A O 1
ATOM 712 N N . THR A 1 91 ? -14.438 -15.147 2.557 1.00 98.25 91 THR A N 1
ATOM 713 C CA . THR A 1 91 ? -15.541 -15.027 1.594 1.00 98.25 91 THR A CA 1
ATOM 714 C C . THR A 1 91 ? -16.455 -16.248 1.655 1.00 98.25 91 THR A C 1
ATOM 716 O O . THR A 1 91 ? -16.008 -17.366 1.921 1.00 98.25 91 THR A O 1
ATOM 719 N N . ARG A 1 92 ? -17.749 -16.044 1.415 1.00 98.06 92 ARG A N 1
ATOM 720 C CA . ARG A 1 92 ? -18.730 -17.119 1.209 1.00 98.06 92 ARG A CA 1
ATOM 721 C C . ARG A 1 92 ? -18.840 -17.528 -0.259 1.00 98.06 92 ARG A C 1
ATOM 723 O O . ARG A 1 92 ? -19.306 -18.631 -0.532 1.00 98.06 92 ARG A O 1
ATOM 730 N N . ASP A 1 93 ? -18.351 -16.689 -1.164 1.00 94.81 93 ASP A N 1
ATOM 731 C CA . ASP A 1 93 ? -18.512 -16.828 -2.604 1.00 94.81 93 ASP A CA 1
ATOM 732 C C . ASP A 1 93 ? -17.195 -17.193 -3.293 1.00 94.81 93 ASP A C 1
ATOM 734 O O . ASP A 1 93 ? -16.102 -17.047 -2.747 1.00 94.81 93 ASP A O 1
ATOM 738 N N . ALA A 1 94 ? -17.300 -17.690 -4.525 1.00 95.38 94 ALA A N 1
ATOM 739 C CA . ALA A 1 94 ? -16.141 -17.813 -5.395 1.00 95.38 94 ALA A CA 1
ATOM 740 C C . ALA A 1 94 ? -15.869 -16.446 -6.033 1.00 95.38 94 ALA A C 1
ATOM 742 O O . ALA A 1 94 ? -16.779 -15.846 -6.602 1.00 95.38 94 ALA A O 1
ATOM 743 N N . LEU A 1 95 ? -14.624 -15.982 -5.976 1.00 95.56 95 LEU A N 1
ATOM 744 C CA . LEU A 1 95 ? -14.222 -14.661 -6.452 1.00 95.56 95 LEU A CA 1
ATOM 745 C C . LEU A 1 95 ? -13.212 -14.779 -7.591 1.00 95.56 95 LEU A C 1
ATOM 747 O O . LEU A 1 95 ? -12.320 -15.634 -7.577 1.00 95.56 95 LEU A O 1
ATOM 751 N N . ARG A 1 96 ? -13.322 -13.886 -8.570 1.00 95.12 96 ARG A N 1
ATOM 752 C CA . ARG A 1 96 ? -12.309 -13.644 -9.599 1.00 95.12 96 ARG A CA 1
ATOM 753 C C . ARG A 1 96 ? -11.477 -12.426 -9.208 1.00 95.12 96 ARG A C 1
ATOM 755 O O . ARG A 1 96 ? -11.933 -11.540 -8.493 1.00 95.12 96 ARG A O 1
ATOM 762 N N . ALA A 1 97 ? -10.257 -12.355 -9.734 1.00 94.75 97 ALA A N 1
ATOM 763 C CA . ALA A 1 97 ? -9.432 -11.163 -9.569 1.00 94.75 97 ALA A CA 1
ATOM 764 C C . ALA A 1 97 ? -10.141 -9.930 -10.166 1.00 94.75 97 ALA A C 1
ATOM 766 O O . ALA A 1 97 ? -10.538 -9.949 -11.333 1.00 94.75 97 ALA A O 1
ATOM 767 N N . GLY A 1 98 ? -10.266 -8.874 -9.363 1.00 92.31 98 GLY A N 1
ATOM 768 C CA . GLY A 1 98 ? -10.931 -7.611 -9.679 1.00 92.31 98 GLY A CA 1
ATOM 769 C C . GLY A 1 98 ? -12.367 -7.484 -9.167 1.00 92.31 98 GLY A C 1
ATOM 770 O O . GLY A 1 98 ? -12.889 -6.364 -9.134 1.00 92.31 98 GLY A O 1
ATOM 771 N N . ASP A 1 99 ? -12.993 -8.587 -8.744 1.00 92.94 99 ASP A N 1
ATOM 772 C CA . ASP A 1 99 ? -14.369 -8.568 -8.241 1.00 92.94 99 ASP A CA 1
ATOM 773 C C . ASP A 1 99 ? -14.464 -7.697 -6.981 1.00 92.94 99 ASP A C 1
ATOM 775 O O . ASP A 1 99 ? -13.638 -7.816 -6.070 1.00 92.94 99 ASP A O 1
ATOM 779 N N . VAL A 1 100 ? -15.480 -6.830 -6.919 1.00 93.75 100 VAL A N 1
ATOM 780 C CA . VAL A 1 100 ? -15.853 -6.132 -5.680 1.00 93.75 100 VAL A CA 1
ATOM 781 C C . VAL A 1 100 ? -16.455 -7.160 -4.734 1.00 93.75 100 VAL A C 1
ATOM 783 O O . VAL A 1 100 ? -17.429 -7.820 -5.085 1.00 93.75 100 VAL A O 1
ATOM 786 N N . ILE A 1 101 ? -15.878 -7.287 -3.542 1.00 95.44 101 ILE A N 1
ATOM 787 C CA . ILE A 1 101 ? -16.396 -8.177 -2.500 1.00 95.44 101 ILE A CA 1
ATOM 788 C C . ILE A 1 101 ? -17.509 -7.451 -1.744 1.00 95.44 101 ILE A C 1
ATOM 790 O O . ILE A 1 101 ? -18.622 -7.951 -1.646 1.00 95.44 101 ILE A O 1
ATOM 794 N N . PHE A 1 102 ? -17.211 -6.252 -1.242 1.00 95.75 102 PHE A N 1
ATOM 795 C CA . PHE A 1 102 ? -18.178 -5.310 -0.684 1.00 95.75 102 PHE A CA 1
ATOM 796 C C . PHE A 1 102 ? -17.551 -3.913 -0.577 1.00 95.75 102 PHE A C 1
ATOM 798 O O . PHE A 1 102 ? -16.333 -3.751 -0.681 1.00 95.75 102 PHE A O 1
ATOM 805 N N . CYS A 1 103 ? -18.389 -2.907 -0.337 1.00 95.31 103 CYS A N 1
ATOM 806 C CA . CYS A 1 103 ? -17.963 -1.552 0.010 1.00 95.31 103 CYS A CA 1
ATOM 807 C C . CYS A 1 103 ? -18.457 -1.221 1.424 1.00 95.31 103 CYS A C 1
ATOM 809 O O . CYS A 1 103 ? -19.660 -1.263 1.664 1.00 95.31 103 CYS A O 1
ATOM 811 N N . GLU A 1 104 ? -17.573 -0.935 2.380 1.00 96.31 104 GLU A N 1
ATOM 812 C CA . GLU A 1 104 ? -17.962 -0.665 3.773 1.00 96.31 104 GLU A CA 1
ATOM 813 C C . GLU A 1 104 ? -17.847 0.828 4.101 1.00 96.31 104 GLU A C 1
ATOM 815 O O . GLU A 1 104 ? -16.809 1.442 3.876 1.00 96.31 104 GLU A O 1
ATOM 820 N N . LYS A 1 105 ? -18.902 1.424 4.668 1.00 95.38 105 LYS A N 1
ATOM 821 C CA . LYS A 1 105 ? -18.822 2.787 5.211 1.00 95.38 105 LYS A CA 1
ATOM 822 C C . LYS A 1 105 ? -18.019 2.784 6.514 1.00 95.38 105 LYS A C 1
ATOM 824 O O . LYS A 1 105 ? -18.176 1.875 7.332 1.00 95.38 105 LYS A O 1
ATOM 829 N N . ALA A 1 106 ? -17.211 3.820 6.730 1.00 95.50 106 ALA A N 1
ATOM 830 C CA . ALA A 1 106 ? -16.517 4.019 7.996 1.00 95.50 106 ALA A CA 1
ATOM 831 C C . ALA A 1 106 ? -17.497 4.001 9.181 1.00 95.50 106 ALA A C 1
ATOM 833 O O . ALA A 1 106 ? -18.547 4.644 9.152 1.00 95.50 106 ALA A O 1
ATOM 834 N N . THR A 1 107 ? -17.130 3.280 10.241 1.00 96.44 107 THR A N 1
ATOM 835 C CA . THR A 1 107 ? -17.799 3.375 11.546 1.00 96.44 107 THR A CA 1
ATOM 836 C C . THR A 1 107 ? -17.598 4.772 12.122 1.00 96.44 107 THR A C 1
ATOM 838 O O . THR A 1 107 ? -18.546 5.386 12.598 1.00 96.44 107 THR A O 1
ATOM 841 N N . LEU A 1 108 ? -16.374 5.301 12.029 1.00 97.31 108 LEU A N 1
ATOM 842 C CA . LEU A 1 108 ? -16.071 6.691 12.347 1.00 97.31 108 LEU A CA 1
ATOM 843 C C . LEU A 1 108 ? -14.859 7.168 11.539 1.00 97.31 108 LEU A C 1
ATOM 845 O O . LEU A 1 108 ? -13.883 6.433 11.377 1.00 97.31 108 LEU A O 1
ATOM 849 N N . VAL A 1 109 ? -14.926 8.417 11.081 1.00 96.88 109 VAL A N 1
ATOM 850 C CA . VAL A 1 109 ? -13.798 9.181 10.530 1.00 96.88 109 VAL A CA 1
ATOM 851 C C . VAL A 1 109 ? -13.409 10.219 11.580 1.00 96.88 109 VAL A C 1
ATOM 853 O O . VAL A 1 109 ? -14.209 11.103 11.887 1.00 96.88 109 VAL A O 1
ATOM 856 N N . ALA A 1 110 ? -12.218 10.090 12.156 1.00 97.12 110 ALA A N 1
ATOM 857 C CA . ALA A 1 110 ? -11.686 10.944 13.211 1.00 97.12 110 ALA A CA 1
ATOM 858 C C . ALA A 1 110 ? -10.616 11.888 12.641 1.00 97.12 110 ALA A C 1
ATOM 860 O O . ALA A 1 110 ? -9.426 11.577 12.649 1.00 97.12 110 ALA A O 1
ATOM 861 N N . ILE A 1 111 ? -11.077 13.038 12.151 1.00 95.75 111 ILE A N 1
ATOM 862 C CA . ILE A 1 111 ? -10.276 14.135 11.582 1.00 95.75 111 ILE A CA 1
ATOM 863 C C . ILE A 1 111 ? -10.583 15.436 12.333 1.00 95.75 111 ILE A C 1
ATOM 865 O O . ILE A 1 111 ? -11.677 15.571 12.890 1.00 95.75 111 ILE A O 1
ATOM 869 N N . GLU A 1 112 ? -9.654 16.395 12.315 1.00 94.81 112 GLU A N 1
ATOM 870 C CA . GLU A 1 112 ? -9.754 17.689 13.014 1.00 94.81 112 GLU A CA 1
ATOM 871 C C . GLU A 1 112 ? -11.121 18.364 12.817 1.00 94.81 112 GLU A C 1
ATOM 873 O O . GLU A 1 112 ? -11.782 18.761 13.783 1.00 94.81 112 GLU A O 1
ATOM 878 N N . SER A 1 113 ? -11.599 18.407 11.568 1.00 93.50 113 SER A N 1
ATOM 879 C CA . SER A 1 113 ? -12.840 19.089 11.179 1.00 93.50 113 SER A CA 1
ATOM 880 C C . SER A 1 113 ? -14.108 18.536 11.841 1.00 93.50 113 SER A C 1
ATOM 882 O O . SER A 1 113 ? -15.123 19.233 11.896 1.00 93.50 113 SER A O 1
ATOM 884 N N . LYS A 1 114 ? -14.084 17.311 12.390 1.00 93.44 114 LYS A N 1
ATOM 885 C CA . LYS A 1 114 ? -15.232 16.764 13.132 1.00 93.44 114 LYS A CA 1
ATOM 886 C C . LYS A 1 114 ? -15.432 17.452 14.472 1.00 93.44 114 LYS A C 1
ATOM 888 O O . LYS A 1 114 ? -16.570 17.533 14.937 1.00 93.44 114 LYS A O 1
ATOM 893 N N . ARG A 1 115 ? -14.343 17.892 15.114 1.00 91.12 115 ARG A N 1
ATOM 894 C CA . ARG A 1 115 ? -14.381 18.510 16.444 1.00 91.12 115 ARG A CA 1
ATOM 895 C C . ARG A 1 115 ? -13.062 19.214 16.789 1.00 91.12 115 ARG A C 1
ATOM 897 O O . ARG A 1 115 ? -12.270 18.697 17.577 1.00 91.12 115 ARG A O 1
ATOM 904 N N . GLN A 1 116 ? -12.857 20.388 16.200 1.00 91.31 116 GLN A N 1
ATOM 905 C CA . GLN A 1 116 ? -11.603 21.143 16.273 1.00 91.31 116 GLN A CA 1
ATOM 906 C C . GLN A 1 116 ? -11.215 21.543 17.705 1.00 91.31 116 GLN A C 1
ATOM 908 O O . GLN A 1 116 ? -10.070 21.390 18.097 1.00 91.31 116 GLN A O 1
ATOM 913 N N . ASP A 1 117 ? -12.173 21.927 18.546 1.00 88.88 117 ASP A N 1
ATOM 914 C CA . ASP A 1 117 ? -11.904 22.343 19.927 1.00 88.88 117 ASP A CA 1
ATOM 915 C C . ASP A 1 117 ? -11.294 21.234 20.805 1.00 88.88 117 ASP A C 1
ATOM 917 O O . ASP A 1 117 ? -10.499 21.528 21.690 1.00 88.88 117 ASP A O 1
ATOM 921 N N . LEU A 1 118 ? -11.604 19.953 20.566 1.00 90.00 118 LEU A N 1
ATOM 922 C CA . LEU A 1 118 ? -10.890 18.853 21.242 1.00 90.00 118 LEU A CA 1
ATOM 923 C C . LEU A 1 118 ? -9.558 18.537 20.597 1.00 90.00 118 LEU A C 1
ATOM 925 O O . LEU A 1 118 ? -8.639 18.122 21.295 1.00 90.00 118 LEU A O 1
ATOM 929 N N . TRP A 1 119 ? -9.489 18.669 19.277 1.00 93.31 119 TRP A N 1
ATOM 930 C CA . TRP A 1 119 ? -8.253 18.457 18.547 1.00 93.31 119 TRP A CA 1
ATOM 931 C C . TRP A 1 119 ? -7.171 19.409 19.056 1.00 93.31 119 TRP A C 1
ATOM 933 O O . TRP A 1 119 ? -6.110 18.947 19.467 1.00 93.31 119 TRP A O 1
ATOM 943 N N . ASP A 1 120 ? -7.493 20.701 19.132 1.00 92.88 120 ASP A N 1
ATOM 944 C CA . ASP A 1 120 ? -6.591 21.756 19.589 1.00 92.88 120 ASP A CA 1
ATOM 945 C C . ASP A 1 120 ? -6.145 21.533 21.032 1.00 92.88 120 ASP A C 1
ATOM 947 O O . ASP A 1 120 ? -4.950 21.552 21.306 1.00 92.88 120 ASP A O 1
ATOM 951 N N . VAL A 1 121 ? -7.077 21.233 21.944 1.00 91.62 121 VAL A N 1
ATOM 952 C CA . VAL A 1 121 ? -6.736 21.009 23.359 1.00 91.62 121 VAL A CA 1
ATOM 953 C C . VAL A 1 121 ? -5.833 19.787 23.536 1.00 91.62 121 VAL A C 1
ATOM 955 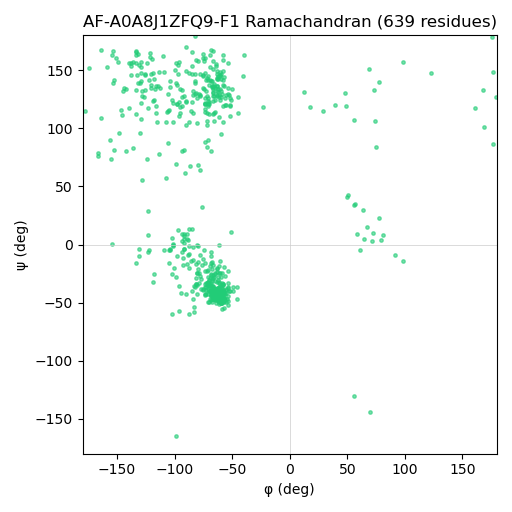O O . VAL A 1 121 ? -4.855 19.848 24.274 1.00 91.62 121 VAL A O 1
ATOM 958 N N . LEU A 1 122 ? -6.114 18.667 22.862 1.00 93.69 122 LEU A N 1
ATOM 959 C CA . LEU A 1 122 ? -5.253 17.483 22.968 1.00 93.69 122 LEU A CA 1
ATOM 960 C C . LEU A 1 122 ? -3.887 17.699 22.311 1.00 93.69 122 LEU A C 1
ATOM 962 O O . LEU A 1 122 ? -2.889 17.163 22.793 1.00 93.69 122 LEU A O 1
ATOM 966 N N . LYS A 1 123 ? -3.843 18.466 21.220 1.00 94.94 123 LYS A N 1
ATOM 967 C CA . LYS A 1 123 ? -2.600 18.850 20.560 1.00 94.94 123 LYS A CA 1
ATOM 968 C C . LYS A 1 123 ? -1.753 19.743 21.465 1.00 94.94 123 LYS A C 1
ATOM 970 O O . LYS A 1 123 ? -0.585 19.434 21.655 1.00 94.94 123 LYS A O 1
ATOM 975 N N . GLU A 1 124 ? -2.343 20.768 22.077 1.00 94.25 124 GLU A N 1
ATOM 976 C CA . GLU A 1 124 ? -1.677 21.644 23.050 1.00 94.25 124 GLU A CA 1
ATOM 977 C C . GLU A 1 124 ? -1.114 20.824 24.217 1.00 94.25 124 GLU A C 1
ATOM 979 O O . GLU A 1 124 ? 0.082 20.885 24.486 1.00 94.25 124 GLU A O 1
ATOM 984 N N . MET A 1 125 ? -1.926 19.942 24.816 1.00 93.44 125 MET A N 1
ATOM 985 C CA . MET A 1 125 ? -1.455 19.031 25.867 1.00 93.44 125 MET A CA 1
ATOM 986 C C . MET A 1 125 ? -0.257 18.182 25.407 1.00 93.44 125 MET A C 1
ATOM 988 O O . MET A 1 125 ? 0.664 17.953 26.185 1.00 93.44 125 MET A O 1
ATOM 992 N N . HIS A 1 126 ? -0.269 17.672 24.170 1.00 95.00 126 HIS A N 1
ATOM 993 C CA . HIS A 1 126 ? 0.827 16.865 23.622 1.00 95.00 126 HIS A CA 1
ATOM 994 C C . HIS A 1 126 ? 2.100 17.681 23.352 1.00 95.00 126 HIS A C 1
ATOM 996 O O . HIS A 1 126 ? 3.205 17.162 23.499 1.00 95.00 126 HIS A O 1
ATOM 1002 N N . GLU A 1 127 ? 1.953 18.934 22.925 1.00 95.31 127 GLU A N 1
ATOM 1003 C CA . GLU A 1 127 ? 3.068 19.849 22.673 1.00 95.31 127 GLU A CA 1
ATOM 1004 C C . GLU A 1 127 ? 3.714 20.335 23.980 1.00 95.31 127 GLU A C 1
ATOM 1006 O O . GLU A 1 127 ? 4.932 20.512 24.024 1.00 95.31 127 GLU A O 1
ATOM 1011 N N . GLU A 1 128 ? 2.929 20.498 25.049 1.00 94.38 128 GLU A N 1
ATOM 1012 C CA . GLU A 1 128 ? 3.431 20.786 26.398 1.00 94.38 128 GLU A CA 1
ATOM 1013 C C . GLU A 1 128 ? 4.195 19.595 26.994 1.00 94.38 128 GLU A C 1
ATOM 1015 O O . GLU A 1 128 ? 5.302 19.749 27.514 1.00 94.38 128 GLU A O 1
ATOM 1020 N N . GLU A 1 129 ? 3.616 18.396 26.904 1.00 93.81 129 GLU A N 1
ATOM 1021 C CA . GLU A 1 129 ? 4.229 17.145 27.339 1.00 93.81 129 GLU A CA 1
ATOM 1022 C C . GLU A 1 129 ? 3.766 16.007 26.423 1.00 93.81 129 GLU A C 1
ATOM 1024 O O . GLU A 1 129 ? 2.584 15.648 26.398 1.00 93.81 129 GLU A O 1
ATOM 1029 N N . CYS A 1 130 ? 4.695 15.398 25.682 1.00 95.88 130 CYS A N 1
ATOM 1030 C CA . CYS A 1 130 ? 4.348 14.342 24.736 1.00 95.88 130 CYS A CA 1
ATOM 1031 C C . CYS A 1 130 ? 3.654 13.166 25.430 1.00 95.88 130 CYS A C 1
ATOM 1033 O O . CYS A 1 130 ? 4.160 12.620 26.403 1.00 95.88 130 CYS A O 1
ATOM 1035 N N . PHE A 1 131 ? 2.515 12.761 24.875 1.00 94.44 131 PHE A N 1
ATOM 1036 C CA . PHE A 1 131 ? 1.852 11.503 25.221 1.00 94.44 131 PHE A CA 1
ATOM 1037 C C . PHE A 1 131 ? 2.760 10.304 24.911 1.00 94.44 131 PHE A C 1
ATOM 1039 O O . PHE A 1 131 ? 3.452 10.310 23.885 1.00 94.44 131 PHE A O 1
ATOM 1046 N N . ASP A 1 132 ? 2.677 9.246 25.717 1.00 91.62 132 ASP A N 1
ATOM 1047 C CA . ASP A 1 132 ? 3.443 8.000 25.548 1.00 91.62 132 ASP A CA 1
ATOM 1048 C C . ASP A 1 132 ? 3.171 7.318 24.200 1.00 91.62 132 ASP A C 1
ATOM 1050 O O . ASP A 1 132 ? 4.024 6.633 23.629 1.00 91.62 132 ASP A O 1
ATOM 1054 N N . LEU A 1 133 ? 1.974 7.529 23.649 1.00 84.75 133 LEU A N 1
ATOM 1055 C CA . LEU A 1 133 ? 1.594 7.052 22.318 1.00 84.75 133 LEU A CA 1
ATOM 1056 C C . LEU A 1 133 ? 2.342 7.756 21.172 1.00 84.75 133 LEU A C 1
ATOM 1058 O O . LEU A 1 133 ? 2.212 7.339 20.020 1.00 84.75 133 LEU A O 1
ATOM 1062 N N . GLY A 1 134 ? 3.082 8.834 21.453 1.00 90.12 134 GLY A N 1
ATOM 1063 C CA . GLY A 1 134 ? 3.790 9.650 20.462 1.00 90.12 134 GLY A CA 1
ATOM 1064 C C . GLY A 1 134 ? 2.876 10.503 19.574 1.00 90.12 134 GLY A C 1
ATOM 1065 O O . GLY A 1 134 ? 3.355 11.175 18.667 1.00 90.12 134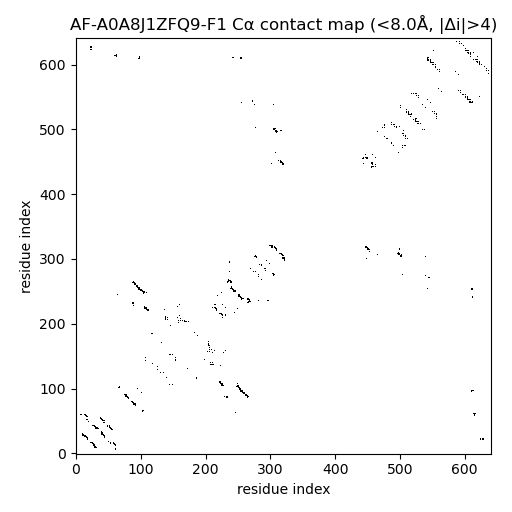 GLY A O 1
ATOM 1066 N N . THR A 1 135 ? 1.562 10.476 19.809 1.00 92.81 135 THR A N 1
ATOM 1067 C CA . THR A 1 135 ? 0.557 11.254 19.076 1.00 92.81 135 THR A CA 1
ATOM 1068 C C . THR A 1 135 ? -0.718 11.405 19.908 1.00 92.81 135 THR A C 1
ATOM 1070 O O . THR A 1 135 ? -1.047 10.537 20.716 1.00 92.81 135 THR A O 1
ATOM 1073 N N . TRP A 1 136 ? -1.474 12.482 19.687 1.00 94.75 136 TRP A N 1
ATOM 1074 C CA . TRP A 1 136 ? -2.785 12.707 20.309 1.00 94.75 136 TRP A CA 1
ATOM 1075 C C . TRP A 1 136 ? -3.961 12.103 19.519 1.00 94.75 136 TRP A C 1
ATOM 1077 O O . TRP A 1 136 ? -5.091 12.078 20.007 1.00 94.75 136 TRP A O 1
ATOM 1087 N N . THR A 1 137 ? -3.729 11.606 18.302 1.00 96.12 137 THR A N 1
ATOM 1088 C CA . THR A 1 137 ? -4.800 11.203 17.370 1.00 96.12 137 THR A CA 1
ATOM 1089 C C . THR A 1 137 ? -5.616 9.996 17.851 1.00 96.12 137 THR A C 1
ATOM 1091 O O . THR A 1 137 ? -6.838 9.985 17.701 1.00 96.12 137 THR A O 1
ATOM 1094 N N . PHE A 1 138 ? -4.993 9.007 18.502 1.00 96.31 138 PHE A N 1
ATOM 1095 C CA . PHE A 1 138 ? -5.711 7.854 19.072 1.00 96.31 138 PHE A CA 1
ATOM 1096 C C . PHE A 1 138 ? -6.602 8.249 20.257 1.00 96.31 138 PHE A C 1
ATOM 1098 O O . PHE A 1 138 ? -7.740 7.786 20.368 1.00 96.31 138 PHE A O 1
ATOM 1105 N N . LEU A 1 139 ? -6.112 9.153 21.114 1.00 94.94 139 LEU A N 1
ATOM 1106 C CA . LEU A 1 139 ? -6.897 9.753 22.194 1.00 94.94 139 LEU A CA 1
ATOM 1107 C C . LEU A 1 139 ? -8.088 10.524 21.623 1.00 94.94 139 LEU A C 1
ATOM 1109 O O . LEU A 1 139 ? -9.225 10.272 22.025 1.00 94.94 139 LEU A O 1
ATOM 1113 N N . TYR A 1 140 ? -7.842 11.385 20.632 1.00 95.75 140 TYR A N 1
ATOM 1114 C CA . TYR A 1 140 ? -8.881 12.131 19.929 1.00 95.75 140 TYR A CA 1
ATOM 1115 C C . TYR A 1 140 ? -9.969 11.205 19.375 1.00 95.75 140 TYR A C 1
ATOM 1117 O O . TYR A 1 140 ? -11.148 11.393 19.677 1.00 95.75 140 TYR A O 1
ATOM 1125 N N . ALA A 1 141 ? -9.585 10.164 18.633 1.00 97.44 141 ALA A N 1
ATOM 1126 C CA . ALA A 1 141 ? -10.525 9.229 18.025 1.00 97.44 141 ALA A CA 1
ATOM 1127 C C . ALA A 1 141 ? -11.338 8.444 19.072 1.00 97.44 141 ALA A C 1
ATOM 1129 O O . ALA A 1 141 ? -12.548 8.251 18.903 1.00 97.44 141 ALA A O 1
ATOM 1130 N N . SER A 1 142 ? -10.715 8.055 20.191 1.00 95.62 142 SER A N 1
ATOM 1131 C CA . SER A 1 142 ? -11.406 7.385 21.299 1.00 95.62 142 SER A CA 1
ATOM 1132 C C . SER A 1 142 ? -12.478 8.276 21.943 1.00 95.62 142 SER A C 1
ATOM 1134 O O . SER A 1 142 ? -13.624 7.854 22.110 1.00 95.62 142 SER A O 1
ATOM 1136 N N . LEU A 1 143 ? -12.149 9.539 22.231 1.00 92.31 143 LEU A N 1
ATOM 1137 C CA . LEU A 1 143 ? -13.071 10.493 22.843 1.00 92.31 143 LEU A CA 1
ATOM 1138 C C . LEU A 1 143 ? -14.167 10.909 21.860 1.00 92.31 143 LEU A C 1
ATOM 1140 O O . LEU A 1 143 ? -15.334 11.001 22.242 1.00 92.31 143 LEU A O 1
ATOM 1144 N N . LEU A 1 144 ? -13.822 11.097 20.583 1.00 93.62 144 LEU A N 1
ATOM 1145 C CA . LEU A 1 144 ? -14.788 11.379 19.526 1.00 93.62 144 LEU A CA 1
ATOM 1146 C C . LEU A 1 144 ? -15.786 10.226 19.358 1.00 93.62 144 LEU A C 1
ATOM 1148 O O . LEU A 1 144 ? -16.979 10.484 19.196 1.00 93.62 144 LEU A O 1
ATOM 1152 N N . SER A 1 145 ? -15.330 8.973 19.474 1.00 94.44 145 SER A N 1
ATOM 1153 C CA . SER A 1 145 ? -16.206 7.792 19.455 1.00 94.44 145 SER A CA 1
ATOM 1154 C C . SER A 1 145 ? -17.274 7.882 20.546 1.00 94.44 145 SER A C 1
ATOM 1156 O O . SER A 1 145 ? -18.457 7.725 20.265 1.00 94.44 145 SER A O 1
ATOM 1158 N N . LEU A 1 146 ? -16.883 8.218 21.779 1.00 89.12 146 LEU A N 1
ATOM 1159 C CA . LEU A 1 146 ? -17.818 8.362 22.903 1.00 89.12 146 LEU A CA 1
ATOM 1160 C C . LEU A 1 146 ? -18.782 9.548 22.753 1.00 89.12 146 LEU A C 1
ATOM 1162 O O . LEU A 1 146 ? -19.893 9.523 23.283 1.00 89.12 146 LEU A O 1
ATOM 1166 N N . LEU A 1 147 ? -18.343 10.600 22.064 1.00 85.75 147 LEU A N 1
ATOM 1167 C CA . LEU A 1 147 ? -19.101 11.834 21.874 1.00 85.75 147 LEU A CA 1
ATOM 1168 C C . LEU A 1 147 ? -20.141 11.745 20.759 1.00 85.75 147 LEU A C 1
ATOM 1170 O O . LEU A 1 147 ? -21.176 12.405 20.844 1.00 85.75 147 LEU A O 1
ATOM 1174 N N . THR A 1 148 ? -19.841 10.989 19.704 1.00 89.50 148 THR A N 1
ATOM 1175 C CA . THR A 1 148 ? -20.575 11.076 18.433 1.00 89.50 148 THR A CA 1
ATOM 1176 C C . THR A 1 148 ? -21.279 9.788 18.037 1.00 89.50 148 THR A C 1
ATOM 1178 O O . THR A 1 148 ? -22.284 9.860 17.331 1.00 89.50 148 THR A O 1
ATOM 1181 N N . LEU A 1 149 ? -20.803 8.626 18.496 1.00 91.88 149 LEU A N 1
ATOM 1182 C CA . LEU A 1 149 ? -21.379 7.345 18.103 1.00 91.88 149 LEU A CA 1
ATOM 1183 C C . LEU A 1 149 ? -22.551 6.926 19.006 1.00 91.88 149 LEU A C 1
ATOM 1185 O O . LEU A 1 149 ? -22.559 7.198 20.216 1.00 91.88 149 LEU A O 1
ATOM 1189 N N . PRO A 1 150 ? -23.545 6.213 18.448 1.00 91.31 150 PRO A N 1
ATOM 1190 C CA . PRO A 1 150 ? -24.545 5.524 19.248 1.00 91.31 150 PRO A CA 1
ATOM 1191 C C . PRO A 1 150 ? -23.923 4.339 20.012 1.00 91.31 150 PRO A C 1
ATOM 1193 O O . PRO A 1 150 ? -22.787 3.931 19.772 1.00 91.31 150 PRO A O 1
ATOM 1196 N N . GLU A 1 151 ? -24.654 3.782 20.982 1.00 88.62 151 GLU A N 1
ATOM 1197 C CA . GLU A 1 151 ? -24.089 2.782 21.906 1.00 88.62 151 GLU A CA 1
ATOM 1198 C C . GLU A 1 151 ? -23.694 1.483 21.203 1.00 88.62 151 GLU A C 1
ATOM 1200 O O . GLU A 1 151 ? -22.678 0.874 21.534 1.00 88.62 151 GLU A O 1
ATOM 1205 N N . GLU A 1 152 ? -24.500 1.060 20.233 1.00 91.56 152 GLU A N 1
ATOM 1206 C CA . GLU A 1 152 ? -24.238 -0.107 19.402 1.00 91.56 152 GLU A CA 1
ATOM 1207 C C . GLU A 1 152 ? -22.919 0.012 18.632 1.00 91.56 152 GLU A C 1
ATOM 1209 O O . GLU A 1 152 ? -22.177 -0.966 18.551 1.00 91.56 152 GLU A O 1
ATOM 1214 N N . ASP A 1 153 ? -22.576 1.205 18.148 1.00 94.25 153 ASP A N 1
ATOM 1215 C CA . ASP A 1 153 ? -21.346 1.426 17.390 1.00 94.25 153 ASP A CA 1
ATOM 1216 C C . ASP A 1 153 ? -20.139 1.588 18.316 1.00 94.25 153 ASP A C 1
ATOM 1218 O O . ASP A 1 153 ? -19.068 1.069 18.014 1.00 94.25 153 ASP A O 1
ATOM 1222 N N . ILE A 1 154 ? -20.308 2.182 19.505 1.00 94.06 154 ILE A N 1
ATOM 1223 C CA . ILE A 1 154 ? -19.262 2.157 20.543 1.00 94.06 154 ILE A CA 1
ATOM 1224 C C . ILE A 1 154 ? -18.921 0.709 20.909 1.00 94.06 154 ILE A C 1
ATOM 1226 O O . ILE A 1 154 ? -17.744 0.373 21.025 1.00 94.06 154 ILE A O 1
ATOM 1230 N N . LYS A 1 155 ? -19.926 -0.170 21.039 1.00 93.31 155 LYS A N 1
ATOM 1231 C CA . LYS A 1 155 ? -19.706 -1.608 21.267 1.00 93.31 155 LYS A CA 1
ATOM 1232 C C . LYS A 1 155 ? -18.961 -2.257 20.102 1.00 93.31 155 LYS A C 1
ATOM 1234 O O . LYS A 1 155 ? -18.089 -3.081 20.341 1.00 93.31 155 LYS A O 1
ATOM 1239 N N . VAL A 1 156 ? -19.244 -1.859 18.859 1.00 94.56 156 VAL A N 1
ATOM 1240 C CA . VAL A 1 156 ? -18.496 -2.329 17.681 1.00 94.56 156 VAL A CA 1
ATOM 1241 C C . VAL A 1 156 ? -17.024 -1.915 17.734 1.00 94.56 156 VAL A C 1
ATOM 1243 O O . VAL A 1 156 ? -16.173 -2.722 17.357 1.00 94.56 156 VAL A O 1
ATOM 1246 N N . VAL A 1 157 ? -16.711 -0.693 18.176 1.00 96.44 157 VAL A N 1
ATOM 1247 C CA . VAL A 1 157 ? -15.319 -0.242 18.358 1.00 96.44 157 VAL A CA 1
ATOM 1248 C C . VAL A 1 157 ? -14.661 -0.978 19.525 1.00 96.44 157 VAL A C 1
ATOM 1250 O O . VAL A 1 157 ? -13.565 -1.502 19.373 1.00 96.44 157 VAL A O 1
ATOM 1253 N N . ALA A 1 158 ? -15.341 -1.070 20.668 1.00 93.56 158 ALA A N 1
ATOM 1254 C CA . ALA A 1 158 ? -14.825 -1.714 21.874 1.00 93.56 158 ALA A CA 1
ATOM 1255 C C . ALA A 1 158 ? -14.589 -3.226 21.710 1.00 93.56 158 ALA A C 1
ATOM 1257 O O . ALA A 1 158 ? -13.746 -3.778 22.409 1.00 93.56 158 ALA A O 1
ATOM 1258 N N . ASP A 1 159 ? -15.308 -3.875 20.790 1.00 93.12 159 ASP A N 1
ATOM 1259 C CA . ASP A 1 159 ? -15.138 -5.286 20.430 1.00 93.12 159 ASP A CA 1
ATOM 1260 C C . ASP A 1 159 ? -13.970 -5.521 19.455 1.00 93.12 159 ASP A C 1
ATOM 1262 O O . ASP A 1 159 ? -13.731 -6.653 19.049 1.00 93.12 159 ASP A O 1
ATOM 1266 N N . LYS A 1 160 ? -13.233 -4.495 19.012 1.00 94.50 160 LYS A N 1
ATOM 1267 C CA . LYS A 1 160 ? -12.073 -4.686 18.121 1.00 94.50 160 LYS A CA 1
ATOM 1268 C C . LYS A 1 160 ? -10.906 -5.361 18.847 1.00 94.50 160 LYS A C 1
ATOM 1270 O O . LYS A 1 160 ? -10.875 -5.451 20.069 1.00 94.50 160 LYS A O 1
ATOM 1275 N N . PHE A 1 161 ? -9.955 -5.897 18.079 1.00 91.25 161 PHE A N 1
ATOM 1276 C CA . PHE A 1 161 ? -8.798 -6.570 18.666 1.00 91.25 161 PHE A CA 1
ATOM 1277 C C . PHE A 1 161 ? -7.961 -5.581 19.482 1.00 91.25 161 PHE A C 1
ATOM 1279 O O . PHE A 1 161 ? -7.562 -4.533 18.976 1.00 91.25 161 PHE A O 1
ATOM 1286 N N . VAL A 1 162 ? -7.656 -5.951 20.722 1.00 90.19 162 VAL A N 1
ATOM 1287 C CA . VAL A 1 162 ? -6.688 -5.268 21.578 1.00 90.19 162 VAL A CA 1
ATOM 1288 C C . VAL A 1 162 ? -5.759 -6.328 22.185 1.00 90.19 162 VAL A C 1
ATOM 1290 O O . VAL A 1 162 ? -6.246 -7.404 22.538 1.00 90.19 162 VAL A O 1
ATOM 1293 N N . PRO A 1 163 ? -4.440 -6.087 22.286 1.00 83.19 163 PRO A N 1
ATOM 1294 C CA . PRO A 1 163 ? -3.499 -7.127 22.696 1.00 83.19 163 PRO A CA 1
ATOM 1295 C C . PRO A 1 163 ? -3.716 -7.695 24.100 1.00 83.19 163 PRO A C 1
ATOM 1297 O O . PRO A 1 163 ? -3.685 -8.913 24.257 1.00 83.19 163 PRO A O 1
ATOM 1300 N N . ASP A 1 164 ? -3.928 -6.836 25.104 1.00 83.88 164 ASP A N 1
ATOM 1301 C CA . ASP A 1 164 ? -3.963 -7.263 26.510 1.00 83.88 164 ASP A CA 1
ATOM 1302 C C . ASP A 1 164 ? -5.402 -7.400 27.056 1.00 83.88 164 ASP A C 1
ATOM 1304 O O . ASP A 1 164 ? -5.609 -7.874 28.176 1.00 83.88 164 ASP A O 1
ATOM 1308 N N . GLY A 1 165 ? -6.415 -7.094 26.234 1.00 81.75 165 GLY A N 1
ATOM 1309 C CA . GLY A 1 165 ? -7.826 -7.347 26.539 1.00 81.75 165 GLY A CA 1
ATOM 1310 C C . GLY A 1 165 ? -8.275 -6.714 27.855 1.00 81.75 165 GLY A C 1
ATOM 1311 O O . GLY A 1 165 ? -8.027 -5.543 28.125 1.00 81.75 165 GLY A O 1
ATOM 1312 N N . GLU A 1 166 ? -8.922 -7.514 28.702 1.00 74.00 166 GLU A N 1
ATOM 1313 C CA . GLU A 1 166 ? -9.364 -7.095 30.039 1.00 74.00 166 GLU A CA 1
ATOM 1314 C C . GLU A 1 166 ? -8.205 -6.830 31.018 1.00 74.00 166 GLU A C 1
ATOM 1316 O O . GLU A 1 166 ? -8.415 -6.196 32.049 1.00 74.00 166 GLU A O 1
ATOM 1321 N N . ASN A 1 167 ? -6.985 -7.286 30.707 1.00 82.56 167 ASN A N 1
ATOM 1322 C CA . ASN A 1 167 ? -5.796 -7.065 31.537 1.00 82.56 167 ASN A CA 1
ATOM 1323 C C . ASN A 1 167 ? -5.063 -5.758 31.194 1.00 82.56 167 ASN A C 1
ATOM 1325 O O . ASN A 1 167 ? -3.993 -5.496 31.746 1.00 82.56 167 ASN A O 1
ATOM 1329 N N . GLU A 1 168 ? -5.599 -4.956 30.273 1.00 83.62 168 GLU A N 1
ATOM 1330 C CA . GLU A 1 168 ? -4.995 -3.692 29.870 1.00 83.62 168 GLU A CA 1
ATOM 1331 C C . GLU A 1 168 ? -4.932 -2.705 31.048 1.00 83.62 168 GLU A C 1
ATOM 1333 O O . GLU A 1 168 ? -5.933 -2.408 31.712 1.00 83.62 168 GLU A O 1
ATOM 1338 N N . VAL A 1 169 ? -3.737 -2.171 31.291 1.00 89.06 169 VAL A N 1
ATOM 1339 C CA . VAL A 1 169 ? -3.495 -1.170 32.333 1.00 89.06 169 VAL A CA 1
ATOM 1340 C C . VAL A 1 169 ? -3.882 0.211 31.804 1.00 89.06 169 VAL A C 1
ATOM 1342 O O . VAL A 1 169 ? -3.632 0.537 30.647 1.00 89.06 169 VAL A O 1
ATOM 1345 N N . ILE A 1 170 ? -4.497 1.033 32.655 1.00 92.00 170 ILE A N 1
ATOM 1346 C CA . ILE A 1 170 ? -4.787 2.434 32.328 1.00 92.00 170 ILE A CA 1
ATOM 1347 C C . ILE A 1 170 ? -3.454 3.179 32.209 1.00 92.00 170 ILE A C 1
ATOM 1349 O O . ILE A 1 170 ? -2.665 3.159 33.154 1.00 92.00 170 ILE A O 1
ATOM 1353 N N . SER A 1 171 ? -3.206 3.817 31.067 1.00 93.38 171 SER A N 1
ATOM 1354 C CA . SER A 1 171 ? -1.977 4.575 30.842 1.00 93.38 171 SER A CA 1
ATOM 1355 C C . SER A 1 171 ? -1.970 5.910 31.586 1.00 93.38 171 SER A C 1
ATOM 1357 O O . SER A 1 171 ? -3.022 6.491 31.882 1.00 93.38 171 SER A O 1
ATOM 1359 N N . ASP A 1 172 ? -0.766 6.436 31.815 1.00 93.69 172 ASP A N 1
ATOM 1360 C CA . ASP A 1 172 ? -0.574 7.766 32.394 1.00 93.69 172 ASP A CA 1
ATOM 1361 C C . ASP A 1 172 ? -1.186 8.858 31.497 1.00 93.69 172 ASP A C 1
ATOM 1363 O O . ASP A 1 172 ? -1.762 9.817 32.011 1.00 93.69 172 ASP A O 1
ATOM 1367 N N . ASP A 1 173 ? -1.186 8.667 30.170 1.00 93.88 173 ASP A N 1
ATOM 1368 C CA . ASP A 1 173 ? -1.897 9.532 29.217 1.00 93.88 173 ASP A CA 1
ATOM 1369 C C . ASP A 1 173 ? -3.404 9.611 29.520 1.00 93.88 173 ASP A C 1
ATOM 1371 O O . ASP A 1 173 ? -3.989 10.698 29.535 1.00 93.88 173 ASP A O 1
ATOM 1375 N N . VAL A 1 174 ? -4.058 8.469 29.780 1.00 92.25 174 VAL A N 1
ATOM 1376 C CA . VAL A 1 174 ? -5.491 8.432 30.117 1.00 92.25 174 VAL A CA 1
ATOM 1377 C C . VAL A 1 174 ? -5.732 9.074 31.477 1.00 92.25 174 VAL A C 1
ATOM 1379 O O . VAL A 1 174 ? -6.670 9.859 31.626 1.00 92.25 174 VAL A O 1
ATOM 1382 N N . GLU A 1 175 ? -4.887 8.786 32.465 1.00 92.00 175 GLU A N 1
ATOM 1383 C CA . GLU A 1 175 ? -4.946 9.429 33.779 1.00 92.00 175 GLU A CA 1
ATOM 1384 C C . GLU A 1 175 ? -4.825 10.957 33.674 1.00 92.00 175 GLU A C 1
ATOM 1386 O O . GLU A 1 175 ? -5.636 11.688 34.253 1.00 92.00 175 GLU A O 1
ATOM 1391 N N . ARG A 1 176 ? -3.870 11.443 32.875 1.00 91.12 176 ARG A N 1
ATOM 1392 C CA . ARG A 1 176 ? -3.642 12.865 32.602 1.00 91.12 176 ARG A CA 1
ATOM 1393 C C . ARG A 1 176 ? -4.842 13.509 31.925 1.00 91.12 176 ARG A C 1
ATOM 1395 O O . ARG A 1 176 ? -5.324 14.533 32.401 1.00 91.12 176 ARG A O 1
ATOM 1402 N N . VAL A 1 177 ? -5.380 12.895 30.872 1.00 88.94 177 VAL A N 1
ATOM 1403 C CA . VAL A 1 177 ? -6.575 13.410 30.190 1.00 88.94 177 VAL A CA 1
ATOM 1404 C C . VAL A 1 177 ? -7.765 13.479 31.144 1.00 88.94 177 VAL A C 1
ATOM 1406 O O . VAL A 1 177 ? -8.456 14.489 31.162 1.00 88.94 177 VAL A O 1
ATOM 1409 N N . PHE A 1 178 ? -7.990 12.469 31.991 1.00 85.38 178 PHE A N 1
ATOM 1410 C CA . PHE A 1 178 ? -9.086 12.502 32.970 1.00 85.38 178 PHE A CA 1
ATOM 1411 C C . PHE A 1 178 ? -8.926 13.576 34.054 1.00 85.38 178 PHE A C 1
ATOM 1413 O O . PHE A 1 178 ? -9.928 14.027 34.610 1.00 85.38 178 PHE A O 1
ATOM 1420 N N . ARG A 1 179 ? -7.687 13.955 34.375 1.00 86.00 179 ARG A N 1
ATOM 1421 C CA . ARG A 1 179 ? -7.370 14.964 35.387 1.00 86.00 179 ARG A CA 1
ATOM 1422 C C . ARG A 1 179 ? -7.447 16.386 34.836 1.00 86.00 179 ARG A C 1
ATOM 1424 O O . ARG A 1 179 ? -8.035 17.246 35.487 1.00 86.00 179 ARG A O 1
ATOM 1431 N N . ASP A 1 180 ? -6.848 16.613 33.671 1.00 83.81 180 ASP A N 1
ATOM 1432 C CA . ASP A 1 180 ? -6.540 17.959 33.177 1.00 83.81 180 ASP A CA 1
ATOM 1433 C C . ASP A 1 180 ? -7.522 18.435 32.101 1.00 83.81 180 ASP A C 1
ATOM 1435 O O . ASP A 1 180 ? -7.744 19.639 31.954 1.00 83.81 180 ASP A O 1
ATOM 1439 N N . LEU A 1 181 ? -8.160 17.515 31.367 1.00 79.12 181 LEU A N 1
ATOM 1440 C CA . LEU A 1 181 ? -9.170 17.898 30.389 1.00 79.12 181 LEU A CA 1
ATOM 1441 C C . LEU A 1 181 ? -10.417 18.385 31.131 1.00 79.12 181 LEU A C 1
ATOM 1443 O O . LEU A 1 181 ? -11.051 17.640 31.879 1.00 79.12 181 LEU A O 1
ATOM 1447 N N . ASP A 1 182 ? -10.817 19.631 30.891 1.00 72.44 182 ASP A N 1
ATOM 1448 C CA . ASP A 1 182 ? -12.075 20.158 31.414 1.00 72.44 182 ASP A CA 1
ATOM 1449 C C . ASP A 1 182 ? -13.243 19.516 30.649 1.00 72.44 182 ASP A C 1
ATOM 1451 O O . ASP A 1 182 ? -13.772 20.069 29.680 1.00 72.44 182 ASP A O 1
ATOM 1455 N N . PHE A 1 183 ? -13.651 18.318 31.082 1.00 66.44 183 PHE A N 1
ATOM 1456 C CA . PHE A 1 183 ? -14.769 17.590 30.483 1.00 66.44 183 PHE A CA 1
ATOM 1457 C C . PHE A 1 183 ? -16.045 18.432 30.484 1.00 66.44 183 PHE A C 1
ATOM 1459 O O . PHE A 1 183 ? -16.888 18.257 29.614 1.00 66.44 183 PHE A O 1
ATOM 1466 N N . VAL A 1 184 ? -16.209 19.378 31.410 1.00 58.09 184 VAL A N 1
ATOM 1467 C CA . VAL A 1 184 ? -17.374 20.260 31.393 1.00 58.09 184 VAL A CA 1
ATOM 1468 C C . VAL A 1 184 ? -17.271 21.231 30.219 1.00 58.09 184 VAL A C 1
ATOM 1470 O O . VAL A 1 184 ? -18.194 21.294 29.422 1.00 58.09 184 VAL A O 1
ATOM 1473 N N . LYS A 1 185 ? -16.161 21.934 30.003 1.00 64.25 185 LYS A N 1
ATOM 1474 C CA . LYS A 1 185 ? -16.042 22.816 28.821 1.00 64.25 185 LYS A CA 1
ATOM 1475 C C . LYS A 1 185 ? -16.070 22.053 27.499 1.00 64.25 185 LYS A C 1
ATOM 1477 O O . LYS A 1 185 ? -16.690 22.506 26.541 1.00 64.25 185 LYS A O 1
ATOM 1482 N N . VAL A 1 186 ? -15.445 20.880 27.466 1.00 63.31 186 VAL A N 1
ATOM 1483 C CA . VAL A 1 186 ? -15.279 20.059 26.263 1.00 63.31 186 VAL A CA 1
ATOM 1484 C C . VAL A 1 186 ? -16.551 19.276 25.914 1.00 63.31 186 VAL A C 1
ATOM 1486 O O . VAL A 1 186 ? -16.826 19.066 24.737 1.00 63.31 186 VAL A O 1
ATOM 1489 N N . PHE A 1 187 ? -17.355 18.846 26.890 1.00 61.59 187 PHE A N 1
ATOM 1490 C CA . PHE A 1 187 ? -18.570 18.051 26.651 1.00 61.59 187 PHE A CA 1
ATOM 1491 C C . PHE A 1 187 ? -19.864 18.876 26.785 1.00 61.59 187 PHE A C 1
ATOM 1493 O O . PHE A 1 187 ? -20.944 18.341 26.535 1.00 61.59 187 PHE A O 1
ATOM 1500 N N . ASN A 1 188 ? -19.796 20.163 27.160 1.00 52.62 188 ASN A N 1
ATOM 1501 C CA . ASN A 1 188 ? -20.960 20.904 27.650 1.00 52.62 188 ASN A CA 1
ATOM 1502 C C . ASN A 1 188 ? -21.082 22.335 27.068 1.00 52.62 188 ASN A C 1
ATOM 1504 O O . ASN A 1 188 ? -20.855 23.337 27.743 1.00 52.62 188 ASN A O 1
ATOM 1508 N N . LYS A 1 189 ? -21.655 22.448 25.859 1.00 46.88 189 LYS A N 1
ATOM 1509 C CA . LYS A 1 189 ? -22.667 23.494 25.587 1.00 46.88 189 LYS A CA 1
ATOM 1510 C C . LYS A 1 189 ? -24.018 23.062 26.195 1.00 46.88 189 LYS A C 1
ATOM 1512 O O . LYS A 1 189 ? -24.985 22.821 25.477 1.00 46.88 189 LYS A O 1
ATOM 1517 N N . GLY A 1 190 ? -24.084 22.929 27.521 1.00 38.56 190 GLY A N 1
ATOM 1518 C CA . GLY A 1 190 ? -25.341 22.857 28.283 1.00 38.56 190 GLY A CA 1
ATOM 1519 C C . GLY A 1 190 ? -26.1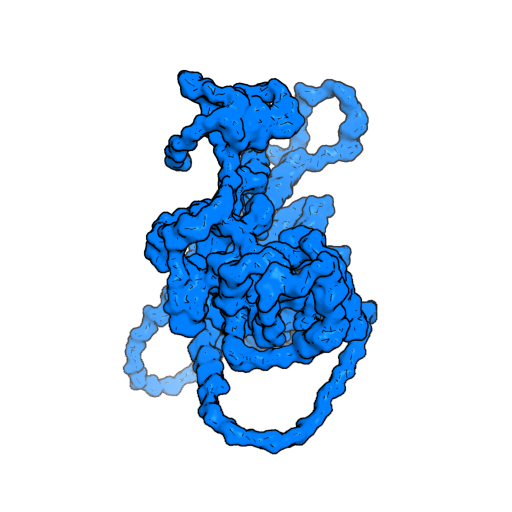40 21.540 28.292 1.00 38.56 190 GLY A C 1
ATOM 1520 O O . GLY A 1 190 ? -27.336 21.580 28.573 1.00 38.56 190 GLY A O 1
ATOM 1521 N N . ARG A 1 191 ? -25.540 20.374 28.040 1.00 37.97 191 ARG A N 1
ATOM 1522 C CA . ARG A 1 191 ? -26.101 19.079 28.461 1.00 37.97 191 ARG A CA 1
ATOM 1523 C C . ARG A 1 191 ? -25.037 18.278 29.212 1.00 37.97 191 ARG A C 1
ATOM 1525 O O . ARG A 1 191 ? -23.928 18.118 28.716 1.00 37.97 191 ARG A O 1
ATOM 1532 N N . ALA A 1 192 ? -25.390 17.729 30.380 1.00 44.00 192 ALA A N 1
ATOM 1533 C CA . ALA A 1 192 ? -24.673 16.583 30.949 1.00 44.00 192 ALA A CA 1
ATOM 1534 C C . ALA A 1 192 ? -24.335 15.583 29.826 1.00 44.00 192 ALA A C 1
ATOM 1536 O O . ALA A 1 192 ? -25.147 15.483 28.900 1.00 44.00 192 ALA A O 1
ATOM 1537 N N . PHE A 1 193 ? -23.173 14.904 29.900 1.00 51.47 193 PHE A N 1
ATOM 1538 C CA . PHE A 1 193 ? -22.704 13.897 28.926 1.00 51.47 193 PHE A CA 1
ATOM 1539 C C . PHE A 1 193 ? -23.899 13.293 28.164 1.00 51.47 193 PHE A C 1
ATOM 1541 O O . PHE A 1 193 ? -24.751 12.752 28.872 1.00 51.47 193 PHE A O 1
ATOM 1548 N N . PRO A 1 194 ? -24.013 13.416 26.818 1.00 46.19 194 PRO A N 1
ATOM 1549 C CA . PRO A 1 194 ? -25.266 13.420 26.023 1.00 46.19 194 PRO A CA 1
ATOM 1550 C C . PRO A 1 194 ? -26.325 12.304 26.198 1.00 46.19 194 PRO A C 1
ATOM 1552 O O . PRO A 1 194 ? -27.251 12.206 25.401 1.00 46.19 194 PRO A O 1
ATOM 1555 N N . SER A 1 195 ? -26.228 11.449 27.205 1.00 48.94 195 SER A N 1
ATOM 1556 C CA . SER A 1 195 ? -27.054 10.268 27.432 1.00 48.94 195 SER A CA 1
ATOM 1557 C C . SER A 1 195 ? -27.159 9.834 28.905 1.00 48.94 195 SER A C 1
ATOM 1559 O O . SER A 1 195 ? -27.795 8.822 29.177 1.00 48.94 195 SER A O 1
ATOM 1561 N N . GLY A 1 196 ? -26.533 10.533 29.865 1.00 52.09 196 GLY A N 1
ATOM 1562 C CA . GLY A 1 196 ? -26.417 10.018 31.241 1.00 52.09 196 GLY A CA 1
ATOM 1563 C C . GLY A 1 196 ? -25.515 8.777 31.358 1.00 52.09 196 GLY A C 1
ATOM 1564 O O . GLY A 1 196 ? -25.558 8.076 32.366 1.00 52.09 196 GLY A O 1
ATOM 1565 N N . ARG A 1 197 ? -24.703 8.493 30.329 1.00 58.59 197 ARG A N 1
ATOM 1566 C CA . ARG A 1 197 ? -23.737 7.388 30.308 1.00 58.59 197 ARG A CA 1
ATOM 1567 C C . ARG A 1 197 ? -22.512 7.718 31.162 1.00 58.59 197 ARG A C 1
ATOM 1569 O O . ARG A 1 197 ? -21.946 8.804 31.057 1.00 58.59 197 ARG A O 1
ATOM 1576 N N . THR A 1 198 ? -22.085 6.759 31.976 1.00 59.91 198 THR A N 1
ATOM 1577 C CA . THR A 1 198 ? -20.819 6.796 32.711 1.00 59.91 198 THR A CA 1
ATOM 1578 C C . THR A 1 198 ? -19.699 6.257 31.824 1.00 59.91 198 THR A C 1
ATOM 1580 O O . THR A 1 198 ? -19.685 5.083 31.460 1.00 59.91 198 THR A O 1
ATOM 1583 N N . TYR A 1 199 ? -18.743 7.113 31.467 1.00 69.94 199 TYR A N 1
ATOM 1584 C CA . TYR A 1 199 ? -17.550 6.711 30.723 1.00 69.94 199 TYR A CA 1
ATOM 1585 C C . TYR A 1 199 ? -16.399 6.479 31.699 1.00 69.94 199 TYR A C 1
ATOM 1587 O O . TYR A 1 199 ? -16.058 7.357 32.490 1.00 69.94 199 TYR A O 1
ATOM 1595 N N . THR A 1 200 ? -15.822 5.280 31.679 1.00 84.62 200 THR A N 1
ATOM 1596 C CA . THR A 1 200 ? -14.737 4.891 32.587 1.00 84.62 200 THR A CA 1
ATOM 1597 C C . THR A 1 200 ? -13.381 5.058 31.907 1.00 84.62 200 THR A C 1
ATOM 1599 O O . THR A 1 200 ? -13.273 4.956 30.684 1.00 84.62 200 THR A O 1
ATOM 1602 N N . LYS A 1 201 ? -12.323 5.252 32.702 1.00 88.94 201 LYS A N 1
ATOM 1603 C CA . LYS A 1 201 ? -10.939 5.252 32.202 1.00 88.94 201 LYS A CA 1
ATOM 1604 C C . LYS A 1 201 ? -10.609 3.965 31.442 1.00 88.94 201 LYS A C 1
ATOM 1606 O O . LYS A 1 201 ? -10.006 4.028 30.381 1.00 88.94 201 LYS A O 1
ATOM 1611 N N . HIS A 1 202 ? -11.094 2.820 31.931 1.00 88.94 202 HIS A N 1
ATOM 1612 C CA . HIS A 1 202 ? -10.950 1.530 31.252 1.00 88.94 202 HIS A CA 1
ATOM 1613 C C . HIS A 1 202 ? -11.582 1.514 29.859 1.00 88.94 202 HIS A C 1
ATOM 1615 O O . HIS A 1 202 ? -10.975 1.002 28.924 1.00 88.94 202 HIS A O 1
ATOM 1621 N N . LEU A 1 203 ? -12.779 2.087 29.694 1.00 87.94 203 LEU A N 1
ATOM 1622 C CA . LEU A 1 203 ? -13.407 2.158 28.377 1.00 87.94 203 LEU A CA 1
ATOM 1623 C C . LEU A 1 203 ? -12.594 3.043 27.426 1.00 87.94 203 LEU A C 1
ATOM 1625 O O . LEU A 1 203 ? -12.372 2.649 26.287 1.00 87.94 203 LEU A O 1
ATOM 1629 N N . VAL A 1 204 ? -12.123 4.204 27.888 1.00 91.25 204 VAL A N 1
ATOM 1630 C CA . VAL A 1 204 ? -11.274 5.090 27.075 1.00 91.25 204 VAL A CA 1
ATOM 1631 C C . VAL A 1 204 ? -9.972 4.388 26.686 1.00 91.25 204 VAL A C 1
ATOM 1633 O O . VAL A 1 204 ? -9.642 4.361 25.504 1.00 91.25 204 VAL A O 1
ATOM 1636 N N . GLN A 1 205 ? -9.297 3.733 27.635 1.00 93.62 205 GLN A N 1
ATOM 1637 C CA . GLN A 1 205 ? -8.098 2.932 27.377 1.00 93.62 205 GLN A CA 1
ATOM 1638 C C . GLN A 1 205 ? -8.351 1.841 26.325 1.00 93.62 205 GLN A C 1
ATOM 1640 O O . GLN A 1 205 ? -7.588 1.708 25.367 1.00 93.62 205 GLN A O 1
ATOM 1645 N N . ASN A 1 206 ? -9.453 1.095 26.455 1.00 93.75 206 ASN A N 1
ATOM 1646 C CA . ASN A 1 206 ? -9.816 0.060 25.490 1.00 93.75 206 ASN A CA 1
ATOM 1647 C C . ASN A 1 206 ? -10.064 0.646 24.091 1.00 93.75 206 ASN A C 1
ATOM 1649 O O . ASN A 1 206 ? -9.582 0.107 23.098 1.00 93.75 206 ASN A O 1
ATOM 1653 N N . LEU A 1 207 ? -10.774 1.775 23.998 1.00 95.06 207 LEU A N 1
ATOM 1654 C CA . LEU A 1 207 ? -11.038 2.431 22.719 1.00 95.06 207 LEU A CA 1
ATOM 1655 C C . LEU A 1 207 ? -9.755 2.971 22.075 1.00 95.06 207 LEU A C 1
ATOM 1657 O O . LEU A 1 207 ? -9.580 2.793 20.875 1.00 95.06 207 LEU A O 1
ATOM 1661 N N . ILE A 1 208 ? -8.836 3.571 22.837 1.00 95.56 208 ILE A N 1
ATOM 1662 C CA . ILE A 1 208 ? -7.524 4.002 22.321 1.00 95.56 208 ILE A CA 1
ATOM 1663 C C . ILE A 1 208 ? -6.814 2.832 21.639 1.00 95.56 208 ILE A C 1
ATOM 1665 O O . ILE A 1 208 ? -6.362 2.962 20.502 1.00 95.56 208 ILE A O 1
ATOM 1669 N N . ASN A 1 209 ? -6.762 1.676 22.302 1.00 94.62 209 ASN A N 1
ATOM 1670 C CA . ASN A 1 209 ? -6.132 0.486 21.742 1.00 94.62 209 ASN A CA 1
ATOM 1671 C C . ASN A 1 209 ? -6.905 -0.061 20.537 1.00 94.62 209 ASN A C 1
ATOM 1673 O O . ASN A 1 209 ? -6.291 -0.396 19.524 1.00 94.62 209 ASN A O 1
ATOM 1677 N N . ALA A 1 210 ? -8.238 -0.080 20.587 1.00 95.69 210 ALA A N 1
ATOM 1678 C CA . ALA A 1 210 ? -9.058 -0.453 19.441 1.00 95.69 210 ALA A CA 1
ATOM 1679 C C . ALA A 1 210 ? -8.706 0.398 18.209 1.00 95.69 210 ALA A C 1
ATOM 1681 O O . ALA A 1 210 ? -8.448 -0.150 17.139 1.00 95.69 210 ALA A O 1
ATOM 1682 N N . TRP A 1 211 ? -8.589 1.718 18.357 1.00 97.00 211 TRP A N 1
ATOM 1683 C CA . TRP A 1 211 ? -8.143 2.597 17.276 1.00 97.00 211 TRP A CA 1
ATOM 1684 C C . TRP A 1 211 ? -6.696 2.314 16.860 1.00 97.00 211 TRP A C 1
ATOM 1686 O O . TRP A 1 211 ? -6.430 2.136 15.672 1.00 97.00 211 TRP A O 1
ATOM 1696 N N . ARG A 1 212 ? -5.769 2.191 17.812 1.00 93.81 212 ARG A N 1
ATOM 1697 C CA . ARG A 1 212 ? -4.342 1.966 17.542 1.00 93.81 212 ARG A CA 1
ATOM 1698 C C . ARG A 1 212 ? -4.067 0.728 16.691 1.00 93.81 212 ARG A C 1
ATOM 1700 O O . ARG A 1 212 ? -3.227 0.786 15.800 1.00 93.81 212 ARG A O 1
ATOM 1707 N N . TYR A 1 213 ? -4.755 -0.378 16.960 1.00 92.69 213 TYR A N 1
ATOM 1708 C CA . TYR A 1 213 ? -4.459 -1.662 16.315 1.00 92.69 213 TYR A CA 1
ATOM 1709 C C . TYR A 1 213 ? -5.369 -1.995 15.124 1.00 92.69 213 TYR A C 1
ATOM 1711 O O . TYR A 1 213 ? -5.079 -2.957 14.412 1.00 92.69 213 TYR A O 1
ATOM 1719 N N . ASN A 1 214 ? -6.446 -1.231 14.891 1.00 95.38 214 ASN A N 1
ATOM 1720 C CA . ASN A 1 214 ? -7.476 -1.586 13.901 1.00 95.38 214 ASN A CA 1
ATOM 1721 C C . ASN A 1 214 ? -7.859 -0.460 12.929 1.00 95.38 214 ASN A C 1
ATOM 1723 O O . ASN A 1 214 ? -8.617 -0.727 11.991 1.00 95.38 214 ASN A O 1
ATOM 1727 N N . SER A 1 215 ? -7.409 0.776 13.166 1.00 95.19 215 SER A N 1
ATOM 1728 C CA . SER A 1 215 ? -7.717 1.914 12.293 1.00 95.19 215 SER A CA 1
ATOM 1729 C C . SER A 1 215 ? -6.755 2.033 11.110 1.00 95.19 215 SER A C 1
ATOM 1731 O O . SER A 1 215 ? -5.694 1.411 11.062 1.00 95.19 215 SER A O 1
ATOM 1733 N N . PHE A 1 216 ? -7.163 2.853 10.148 1.00 92.88 216 PHE A N 1
ATOM 1734 C CA . PHE A 1 216 ? -6.425 3.233 8.953 1.00 92.88 216 PHE A CA 1
ATOM 1735 C C . PHE A 1 216 ? -6.095 4.723 9.030 1.00 92.88 216 PHE A C 1
ATOM 1737 O O . PHE A 1 216 ? -6.876 5.498 9.582 1.00 92.88 216 PHE A O 1
ATOM 1744 N N . GLY A 1 217 ? -4.967 5.137 8.455 1.00 90.81 217 GLY A N 1
ATOM 1745 C CA . GLY A 1 217 ? -4.695 6.560 8.251 1.00 90.81 217 GLY A CA 1
ATOM 1746 C C . GLY A 1 217 ? -5.674 7.148 7.236 1.00 90.81 217 GLY A C 1
ATOM 1747 O O . GLY A 1 217 ? -5.934 6.527 6.201 1.00 90.81 217 GLY A O 1
ATOM 1748 N N . HIS A 1 218 ? -6.219 8.324 7.531 1.00 91.69 218 HIS A N 1
ATOM 1749 C CA . HIS A 1 218 ? -7.067 9.051 6.594 1.00 91.69 218 HIS A CA 1
ATOM 1750 C C . HIS A 1 218 ? -6.278 9.445 5.332 1.00 91.69 218 HIS A C 1
ATOM 1752 O O . HIS A 1 218 ? -5.062 9.625 5.361 1.00 91.69 218 HIS A O 1
ATOM 1758 N N . HIS A 1 219 ? -6.965 9.517 4.192 1.00 80.50 219 HIS A N 1
ATOM 1759 C CA . HIS A 1 219 ? -6.319 9.563 2.879 1.00 80.50 219 HIS A CA 1
ATOM 1760 C C . HIS A 1 219 ? -5.776 10.948 2.491 1.00 80.50 219 HIS A C 1
ATOM 1762 O O . HIS A 1 219 ? -4.908 11.037 1.624 1.00 80.50 219 HIS A O 1
ATOM 1768 N N . THR A 1 220 ? -6.279 12.019 3.111 1.00 81.00 220 THR A N 1
ATOM 1769 C CA . THR A 1 220 ? -5.958 13.417 2.754 1.00 81.00 220 THR A CA 1
ATOM 1770 C C . THR A 1 220 ? -5.621 14.320 3.936 1.00 81.00 220 THR A C 1
ATOM 1772 O O . THR A 1 220 ? -5.062 15.394 3.735 1.00 81.00 220 THR A O 1
ATOM 1775 N N . GLU A 1 221 ? -5.937 13.904 5.157 1.00 86.31 221 GLU A N 1
ATOM 1776 C CA . GLU A 1 221 ? -5.811 14.727 6.365 1.00 86.31 221 GLU A CA 1
ATOM 1777 C C . GLU A 1 221 ? -5.130 13.909 7.455 1.00 86.31 221 GLU A C 1
ATOM 1779 O O . GLU A 1 221 ? -5.225 12.679 7.457 1.00 86.31 221 GLU A O 1
ATOM 1784 N N . ASP A 1 222 ? -4.501 14.594 8.407 1.00 84.62 222 ASP A N 1
ATOM 1785 C CA . ASP A 1 222 ? -4.017 13.962 9.626 1.00 84.62 222 ASP A CA 1
ATOM 1786 C C . ASP A 1 222 ? -5.225 13.469 10.433 1.00 84.62 222 ASP A C 1
ATOM 1788 O O . ASP A 1 222 ? -5.986 14.244 11.011 1.00 84.62 222 ASP A O 1
ATOM 1792 N N . GLY A 1 223 ? -5.440 12.157 10.434 1.00 92.75 223 GLY A N 1
ATOM 1793 C CA . GLY A 1 223 ? -6.580 11.550 11.102 1.00 92.75 223 GLY A CA 1
ATOM 1794 C C . GLY A 1 223 ? -6.671 10.051 10.879 1.00 92.75 223 GLY A C 1
ATOM 1795 O O . GLY A 1 223 ? -5.848 9.441 10.192 1.00 92.75 223 GLY A O 1
ATOM 1796 N N . LEU A 1 224 ? -7.685 9.451 11.496 1.00 96.44 224 LEU A N 1
ATOM 1797 C CA . LEU A 1 224 ? -7.876 8.006 11.532 1.00 96.44 224 LEU A CA 1
ATOM 1798 C C . LEU A 1 224 ? -9.269 7.632 11.030 1.00 96.44 224 LEU A C 1
ATOM 1800 O O . LEU A 1 224 ? -10.246 8.333 11.288 1.00 96.44 224 LEU A O 1
ATOM 1804 N N . VAL A 1 225 ? -9.381 6.480 10.379 1.00 97.00 225 VAL A N 1
ATOM 1805 C CA . VAL A 1 225 ? -10.654 5.905 9.938 1.00 97.00 225 VAL A CA 1
ATOM 1806 C C . VAL A 1 225 ? -10.777 4.488 10.472 1.00 97.00 225 VAL A C 1
ATOM 1808 O O . VAL A 1 225 ? -9.840 3.697 10.373 1.00 97.00 225 VAL A O 1
ATOM 1811 N N . LEU A 1 226 ? -11.932 4.150 11.039 1.00 97.75 226 LEU A N 1
ATOM 1812 C CA . LEU A 1 226 ? -12.209 2.808 11.542 1.00 97.75 226 LEU A CA 1
ATOM 1813 C C . LEU A 1 226 ? -13.414 2.207 10.826 1.00 97.75 226 LEU A C 1
ATOM 1815 O O . LEU A 1 226 ? -14.441 2.862 10.652 1.00 97.75 226 LEU A O 1
ATOM 1819 N N . TYR A 1 227 ? -13.299 0.933 10.476 1.00 97.00 227 TYR A N 1
ATOM 1820 C CA . TYR A 1 227 ? -14.334 0.139 9.824 1.00 97.00 227 TYR A CA 1
ATOM 1821 C C . TYR A 1 227 ? -14.664 -1.077 10.691 1.00 97.00 227 TYR A C 1
ATOM 1823 O O . TYR A 1 227 ? -13.890 -1.460 11.571 1.00 97.00 227 TYR A O 1
ATOM 1831 N N . ASN A 1 228 ? -15.813 -1.714 10.474 1.00 95.88 228 ASN A N 1
ATOM 1832 C CA . ASN A 1 228 ? -16.197 -2.841 11.310 1.00 95.88 228 ASN A CA 1
ATOM 1833 C C . ASN A 1 228 ? -15.628 -4.162 10.779 1.00 95.88 228 ASN A C 1
ATOM 1835 O O . ASN A 1 228 ? -14.895 -4.845 11.496 1.00 95.88 228 ASN A O 1
ATOM 1839 N N . ARG A 1 229 ? -15.978 -4.535 9.545 1.00 96.06 229 ARG A N 1
ATOM 1840 C CA . ARG A 1 229 ? -15.601 -5.818 8.934 1.00 96.06 229 ARG A CA 1
ATOM 1841 C C . ARG A 1 229 ? -14.209 -5.777 8.336 1.00 96.06 229 ARG A C 1
ATOM 1843 O O . ARG A 1 229 ? -13.484 -6.759 8.473 1.00 96.06 229 ARG A O 1
ATOM 1850 N N . ILE A 1 230 ? -13.802 -4.648 7.763 1.00 96.69 230 ILE A N 1
ATOM 1851 C CA . ILE A 1 230 ? -12.451 -4.484 7.223 1.00 96.69 230 ILE A CA 1
ATOM 1852 C C . ILE A 1 230 ? -11.377 -4.718 8.299 1.00 96.69 230 ILE A C 1
ATOM 1854 O O . ILE A 1 230 ? -10.395 -5.408 8.033 1.00 96.69 230 ILE A O 1
ATOM 1858 N N . SER A 1 231 ? -11.597 -4.266 9.537 1.00 94.88 231 SER A N 1
ATOM 1859 C CA . SER A 1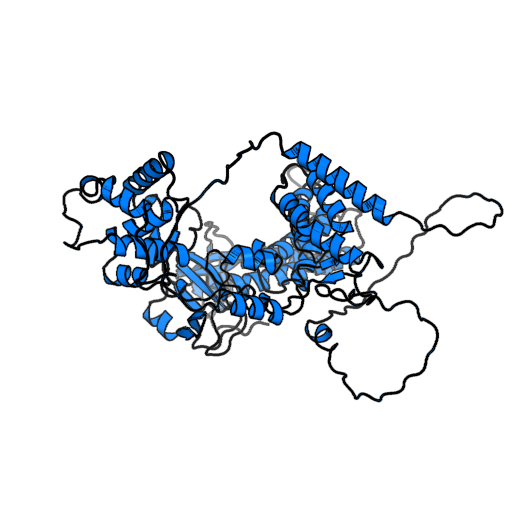 231 ? -10.675 -4.503 10.661 1.00 94.88 231 SER A CA 1
ATOM 1860 C C . SER A 1 231 ? -10.595 -5.965 11.132 1.00 94.88 231 SER A C 1
ATOM 1862 O O . SER A 1 231 ? -9.779 -6.278 11.991 1.00 94.88 231 SER A O 1
ATOM 1864 N N . MET A 1 232 ? -11.427 -6.869 10.601 1.00 94.38 232 MET A N 1
ATOM 1865 C CA . MET A 1 232 ? -11.360 -8.313 10.884 1.00 94.38 232 MET A CA 1
ATOM 1866 C C . MET A 1 232 ? -10.492 -9.072 9.872 1.00 94.38 232 MET A C 1
ATOM 1868 O O . MET A 1 232 ? -10.333 -10.286 9.988 1.00 94.38 232 MET A O 1
ATOM 1872 N N . MET A 1 233 ? -9.976 -8.407 8.837 1.00 96.31 233 MET A N 1
ATOM 1873 C CA . MET A 1 233 ? -9.091 -9.041 7.863 1.00 96.31 233 MET A CA 1
ATOM 1874 C C . MET A 1 233 ? -7.683 -9.147 8.424 1.00 96.31 233 MET A C 1
ATOM 1876 O O . MET A 1 233 ? -7.110 -8.152 8.850 1.00 96.31 233 MET A O 1
ATOM 1880 N N . ALA A 1 234 ? -7.096 -10.338 8.358 1.00 95.50 234 ALA A N 1
ATOM 1881 C CA . ALA A 1 234 ? -5.719 -10.521 8.776 1.00 95.50 234 ALA A CA 1
ATOM 1882 C C . ALA A 1 234 ? -4.722 -9.936 7.766 1.00 95.50 234 ALA A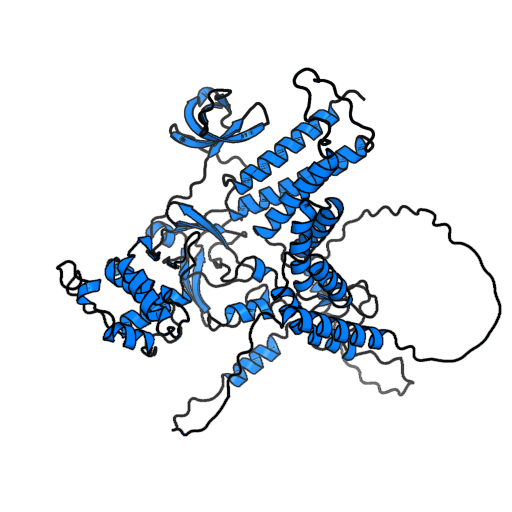 C 1
ATOM 1884 O O . ALA A 1 234 ? -5.001 -9.782 6.571 1.00 95.50 234 ALA A O 1
ATOM 1885 N N . HIS A 1 235 ? -3.509 -9.696 8.257 1.00 95.56 235 HIS A N 1
ATOM 1886 C CA . HIS A 1 235 ? -2.381 -9.289 7.439 1.00 95.56 235 HIS A CA 1
ATOM 1887 C C . HIS A 1 235 ? -1.914 -10.396 6.471 1.00 95.56 235 HIS A C 1
ATOM 1889 O O . HIS A 1 235 ? -1.753 -11.557 6.859 1.00 95.56 235 HIS A O 1
ATOM 1895 N N . GLY A 1 236 ? -1.553 -10.009 5.244 1.00 96.19 236 GLY A N 1
ATOM 1896 C CA . GLY A 1 236 ? -0.714 -10.796 4.339 1.00 96.19 236 GLY A CA 1
ATOM 1897 C C . GLY A 1 236 ? 0.254 -9.921 3.534 1.00 96.19 236 GLY A C 1
ATOM 1898 O O . GLY A 1 236 ? -0.158 -8.925 2.947 1.00 96.19 236 GLY A O 1
ATOM 1899 N N . CYS A 1 237 ? 1.534 -10.313 3.446 1.00 96.44 237 CYS A N 1
ATOM 1900 C CA . CYS A 1 237 ? 2.509 -9.671 2.541 1.00 96.44 237 CYS A CA 1
ATOM 1901 C C . CYS A 1 237 ? 2.315 -10.073 1.063 1.00 96.44 237 CYS A C 1
ATOM 1903 O O . CYS A 1 237 ? 2.932 -9.491 0.171 1.00 96.44 237 CYS A O 1
ATOM 1905 N N . ASP A 1 238 ? 1.500 -11.100 0.818 1.00 95.81 238 ASP A N 1
ATOM 1906 C CA . ASP A 1 238 ? 0.892 -11.446 -0.469 1.00 95.81 238 ASP A CA 1
ATOM 1907 C C . ASP A 1 238 ? -0.632 -11.489 -0.255 1.00 95.81 238 ASP A C 1
ATOM 1909 O O . ASP A 1 238 ? -1.197 -12.571 -0.075 1.00 95.81 238 ASP A O 1
ATOM 1913 N N . PRO A 1 239 ? -1.283 -10.321 -0.104 1.00 97.62 239 PRO A N 1
ATOM 1914 C CA . PRO A 1 239 ? -2.666 -10.265 0.341 1.00 97.62 239 PRO A CA 1
ATOM 1915 C C . PRO A 1 239 ? -3.613 -10.746 -0.758 1.00 97.62 239 PRO A C 1
ATOM 1917 O O . PRO A 1 239 ? -3.421 -10.471 -1.946 1.00 97.62 239 PRO A O 1
ATOM 1920 N N . SER A 1 240 ? -4.672 -11.437 -0.347 1.00 98.31 240 SER A N 1
ATOM 1921 C CA . SER A 1 240 ? -5.700 -11.942 -1.257 1.00 98.31 240 SER A CA 1
ATOM 1922 C C . SER A 1 240 ? -6.651 -10.848 -1.748 1.00 98.31 240 SER A C 1
ATOM 1924 O O . SER A 1 240 ? -7.312 -11.022 -2.773 1.00 98.31 240 SER A O 1
ATOM 1926 N N . CYS A 1 241 ? -6.688 -9.710 -1.055 1.00 98.38 241 CYS A N 1
ATOM 1927 C CA . CYS A 1 241 ? -7.495 -8.549 -1.397 1.00 98.38 241 CYS A CA 1
ATOM 1928 C C . CYS A 1 241 ? -6.634 -7.304 -1.642 1.00 98.38 241 CYS A C 1
ATOM 1930 O O . CYS A 1 241 ? -5.486 -7.190 -1.209 1.00 98.38 241 CYS A O 1
ATOM 1932 N N . CYS A 1 242 ? -7.227 -6.358 -2.351 1.00 96.56 242 CYS A N 1
ATOM 1933 C CA . CYS A 1 242 ? -6.756 -4.994 -2.546 1.00 96.56 242 CYS A CA 1
ATOM 1934 C C . CYS A 1 242 ? -7.926 -4.048 -2.291 1.00 96.56 242 CYS A C 1
ATOM 1936 O O . CYS A 1 242 ? -9.081 -4.480 -2.251 1.00 96.56 242 CYS A O 1
ATOM 1938 N N . TRP A 1 243 ? -7.636 -2.772 -2.089 1.00 95.19 243 TRP A N 1
ATOM 1939 C CA . TRP A 1 243 ? -8.665 -1.823 -1.712 1.00 95.19 243 TRP A CA 1
ATOM 1940 C C . TRP A 1 243 ? -8.373 -0.422 -2.226 1.00 95.19 243 TRP A C 1
ATOM 1942 O O . TRP A 1 243 ? -7.226 -0.074 -2.508 1.00 95.19 243 TRP A O 1
ATOM 1952 N N . THR A 1 244 ? -9.438 0.361 -2.341 1.00 91.12 244 THR A N 1
ATOM 1953 C CA . THR A 1 244 ? -9.405 1.787 -2.663 1.00 91.12 244 THR A CA 1
ATOM 1954 C C . THR A 1 244 ? -10.409 2.527 -1.793 1.00 91.12 244 THR A C 1
ATOM 1956 O O . THR A 1 244 ? -11.405 1.944 -1.355 1.00 91.12 244 THR A O 1
ATOM 1959 N N . TYR A 1 245 ? -10.179 3.820 -1.587 1.00 87.62 245 TYR A N 1
ATOM 1960 C CA . TYR A 1 245 ? -11.206 4.703 -1.049 1.00 87.62 245 TYR A CA 1
ATOM 1961 C C . TYR A 1 245 ? -12.278 4.960 -2.114 1.00 87.62 245 TYR A C 1
ATOM 1963 O O . TYR A 1 245 ? -11.956 5.226 -3.273 1.00 87.62 245 TYR A O 1
ATOM 1971 N N . GLY A 1 246 ? -13.541 4.823 -1.726 1.00 84.75 246 GLY A N 1
ATOM 1972 C CA . GLY A 1 246 ? -14.692 5.333 -2.460 1.00 84.75 246 GLY A CA 1
ATOM 1973 C C . GLY A 1 246 ? -15.161 6.664 -1.875 1.00 84.75 246 GLY A C 1
ATOM 1974 O O . GLY A 1 246 ? -14.467 7.289 -1.071 1.00 84.75 246 GLY A O 1
ATOM 1975 N N . ASP A 1 247 ? -16.370 7.080 -2.244 1.00 81.94 247 ASP A N 1
ATOM 1976 C CA . ASP A 1 247 ? -16.979 8.309 -1.729 1.00 81.94 247 ASP A CA 1
ATOM 1977 C C . ASP A 1 247 ? -17.160 8.264 -0.203 1.00 81.94 247 ASP A C 1
ATOM 1979 O O . ASP A 1 247 ? -17.412 7.197 0.366 1.00 81.94 247 ASP A O 1
ATOM 1983 N N . GLU A 1 248 ? -17.074 9.428 0.451 1.00 85.56 248 GLU A N 1
ATOM 1984 C CA . GLU A 1 248 ? -17.249 9.596 1.907 1.00 85.56 248 GLU A CA 1
ATOM 1985 C C . GLU A 1 248 ? -16.401 8.633 2.765 1.00 85.56 248 GLU A C 1
ATOM 1987 O O . GLU A 1 248 ? -16.905 8.062 3.737 1.00 85.56 248 GLU A O 1
ATOM 1992 N N . ASP A 1 249 ? -15.134 8.416 2.394 1.00 89.69 249 ASP A N 1
ATOM 1993 C CA . ASP A 1 249 ? -14.230 7.485 3.089 1.00 89.69 249 ASP A CA 1
ATOM 1994 C C . ASP A 1 249 ? -14.800 6.061 3.174 1.00 89.69 249 ASP A C 1
ATOM 1996 O O . ASP A 1 249 ? -14.628 5.351 4.164 1.00 89.69 249 ASP A O 1
ATOM 2000 N N . SER A 1 250 ? -15.543 5.631 2.155 1.00 92.56 250 SER A N 1
ATOM 2001 C CA . SER A 1 250 ? -15.957 4.236 2.053 1.00 92.56 250 SER A CA 1
ATOM 2002 C C . SER A 1 250 ? -14.790 3.356 1.606 1.00 92.56 250 SER A C 1
ATOM 2004 O O . SER A 1 250 ? -13.927 3.763 0.829 1.00 92.56 250 SER A O 1
ATOM 2006 N N . PHE A 1 251 ? -14.750 2.126 2.105 1.00 95.19 251 PHE A N 1
ATOM 2007 C CA . PHE A 1 251 ? -13.692 1.169 1.817 1.00 95.19 251 PHE A CA 1
ATOM 2008 C C . PHE A 1 251 ? -14.171 0.171 0.771 1.00 95.19 251 PHE A C 1
ATOM 2010 O O . PHE A 1 251 ? -14.954 -0.732 1.077 1.00 95.19 251 PHE A O 1
ATOM 2017 N N . VAL A 1 252 ? -13.693 0.314 -0.463 1.00 94.94 252 VAL A N 1
ATOM 2018 C CA . VAL A 1 252 ? -14.031 -0.596 -1.560 1.00 94.94 252 VAL A CA 1
ATOM 2019 C C . VAL A 1 252 ? -13.058 -1.769 -1.541 1.00 94.94 252 VAL A C 1
ATOM 2021 O O . VAL A 1 252 ? -11.901 -1.632 -1.939 1.00 94.94 252 VAL A O 1
ATOM 2024 N N . LEU A 1 253 ? -13.520 -2.934 -1.084 1.00 97.44 253 LEU A N 1
ATOM 2025 C CA . LEU A 1 253 ? -12.717 -4.151 -1.032 1.00 97.44 253 LEU A CA 1
ATOM 2026 C C . LEU A 1 253 ? -12.866 -4.943 -2.334 1.00 97.44 253 LEU A C 1
ATOM 2028 O O . LEU A 1 253 ? -13.971 -5.344 -2.707 1.00 97.44 253 LEU A O 1
ATOM 2032 N N . ARG A 1 254 ? -11.744 -5.223 -3.001 1.00 97.19 254 ARG A N 1
ATOM 2033 C CA . ARG A 1 254 ? -11.683 -6.043 -4.216 1.00 97.19 254 ARG A CA 1
ATOM 2034 C C . ARG A 1 254 ? -10.822 -7.277 -4.008 1.00 97.19 254 ARG A C 1
ATOM 2036 O O . ARG A 1 254 ? -9.816 -7.249 -3.296 1.00 97.19 254 ARG A O 1
ATOM 2043 N N . SER A 1 255 ? -11.181 -8.362 -4.681 1.00 97.44 255 SER A N 1
ATOM 2044 C CA . SER A 1 255 ? -10.349 -9.558 -4.709 1.00 97.44 255 SER A CA 1
ATOM 2045 C C . SER A 1 255 ? -9.128 -9.323 -5.602 1.00 97.44 255 SER A C 1
ATOM 2047 O O . SER A 1 255 ? -9.261 -9.019 -6.785 1.00 97.44 255 SER A O 1
ATOM 2049 N N . ARG A 1 256 ? -7.916 -9.456 -5.058 1.00 97.62 256 ARG A N 1
ATOM 2050 C CA . ARG A 1 256 ? -6.660 -9.266 -5.811 1.00 97.62 256 ARG A CA 1
ATOM 2051 C C . ARG A 1 256 ? -6.293 -10.509 -6.623 1.00 97.62 256 ARG A C 1
ATOM 2053 O O . ARG A 1 256 ? -5.571 -10.427 -7.616 1.00 97.62 256 ARG A O 1
ATOM 2060 N N . VAL A 1 257 ? -6.783 -11.666 -6.188 1.00 96.25 257 VAL A N 1
ATOM 2061 C CA . VAL A 1 257 ? -6.544 -12.988 -6.776 1.00 96.25 257 VAL A CA 1
ATOM 2062 C C . VAL A 1 257 ? -7.864 -13.743 -6.890 1.00 96.25 257 VAL A C 1
ATOM 2064 O O . VAL A 1 257 ? -8.850 -13.357 -6.285 1.00 96.25 257 VAL A O 1
ATOM 2067 N N . ALA A 1 258 ? -7.907 -14.833 -7.652 1.00 96.19 258 ALA A N 1
ATOM 2068 C CA . ALA A 1 258 ? -9.071 -15.711 -7.593 1.00 96.19 258 ALA A CA 1
ATOM 2069 C C . ALA A 1 258 ? -9.114 -16.447 -6.241 1.00 96.19 258 ALA A C 1
ATOM 2071 O O . ALA A 1 258 ? -8.080 -16.941 -5.783 1.00 96.19 258 ALA A O 1
ATOM 2072 N N . LEU A 1 259 ? -10.296 -16.553 -5.633 1.00 97.19 259 LEU A N 1
ATOM 2073 C CA . LEU A 1 259 ? -10.511 -17.260 -4.369 1.00 97.19 259 LEU A CA 1
ATOM 2074 C C . LEU A 1 259 ? -11.695 -18.228 -4.478 1.00 97.19 259 LEU A C 1
ATOM 2076 O O . LEU A 1 259 ? -12.720 -17.875 -5.061 1.00 97.19 259 LEU A O 1
ATOM 2080 N N . PRO A 1 260 ? -11.595 -19.443 -3.914 1.00 97.75 260 PRO A N 1
ATOM 2081 C CA . PRO A 1 260 ? -12.754 -20.312 -3.756 1.00 97.75 260 PRO A CA 1
ATOM 2082 C C . PRO A 1 260 ? -13.661 -19.825 -2.607 1.00 97.75 260 PRO A C 1
ATOM 2084 O O . PRO A 1 260 ? -13.188 -19.097 -1.726 1.00 97.75 260 PRO A O 1
ATOM 2087 N N . PRO A 1 261 ? -14.922 -20.298 -2.541 1.00 98.06 261 PRO A N 1
ATOM 2088 C CA . PRO A 1 261 ? -15.758 -20.153 -1.353 1.00 98.06 261 PRO A CA 1
ATOM 2089 C C . PRO A 1 261 ? -15.023 -20.620 -0.097 1.00 98.06 261 PRO A C 1
ATOM 2091 O O . PRO A 1 261 ? -14.395 -21.682 -0.085 1.00 98.06 261 PRO A O 1
ATOM 2094 N N . GLY A 1 262 ? -15.095 -19.832 0.971 1.00 98.00 262 GLY A N 1
ATOM 2095 C CA . GLY A 1 262 ? -14.361 -20.079 2.209 1.00 98.00 262 GLY A CA 1
ATOM 2096 C C . GLY A 1 262 ? -12.891 -19.656 2.174 1.00 98.00 262 GLY A C 1
ATOM 2097 O O . GLY A 1 262 ? -12.201 -19.887 3.164 1.00 98.00 262 GLY A O 1
ATOM 2098 N N . GLY A 1 263 ? -12.412 -19.044 1.084 1.00 97.69 263 GLY A N 1
ATOM 2099 C CA . GLY A 1 263 ? -11.079 -18.450 1.003 1.00 97.69 263 GLY A CA 1
ATOM 2100 C C . GLY A 1 263 ? -10.900 -17.295 1.991 1.00 97.69 263 GLY A C 1
ATOM 2101 O O . GLY A 1 263 ? -11.828 -16.523 2.241 1.00 97.69 263 GLY A O 1
ATOM 2102 N N . GLU A 1 264 ? -9.705 -17.181 2.570 1.00 98.06 264 GLU A N 1
ATOM 2103 C CA . GLU A 1 264 ? -9.388 -16.114 3.523 1.00 98.06 264 GLU A CA 1
ATOM 2104 C C . GLU A 1 264 ? -9.196 -14.768 2.811 1.00 98.06 264 GLU A C 1
ATOM 2106 O O . GLU A 1 264 ? -8.483 -14.666 1.806 1.00 98.06 264 GLU A O 1
ATOM 2111 N N . LEU A 1 265 ? -9.818 -13.726 3.357 1.00 98.56 265 LEU A N 1
ATOM 2112 C CA . LEU A 1 265 ? -9.690 -12.346 2.911 1.00 98.56 265 LEU A CA 1
ATOM 2113 C C . LEU A 1 265 ? -8.619 -11.656 3.756 1.00 98.56 265 LEU A C 1
ATOM 2115 O O . LEU A 1 265 ? -8.778 -11.465 4.961 1.00 98.56 265 LEU A O 1
ATOM 2119 N N . THR A 1 266 ? -7.510 -11.307 3.111 1.00 98.31 266 THR A N 1
ATOM 2120 C CA . THR A 1 266 ? -6.358 -10.659 3.743 1.00 98.31 266 THR A CA 1
ATOM 2121 C C . THR A 1 266 ? -6.007 -9.373 3.015 1.00 98.31 266 THR A C 1
ATOM 2123 O O . THR A 1 266 ? -6.117 -9.293 1.789 1.00 98.31 266 THR A O 1
ATOM 2126 N N . ILE A 1 267 ? -5.543 -8.385 3.775 1.00 97.62 267 ILE A N 1
ATOM 2127 C CA . ILE A 1 267 ? -4.979 -7.129 3.267 1.00 97.62 267 ILE A CA 1
ATOM 2128 C C . ILE A 1 267 ? -3.546 -6.963 3.769 1.00 97.62 267 ILE A C 1
ATOM 2130 O O . ILE A 1 267 ? -3.110 -7.646 4.694 1.00 97.62 267 ILE A O 1
ATOM 2134 N N . SER A 1 268 ? -2.791 -6.053 3.160 1.00 96.06 268 SER A N 1
ATOM 2135 C CA . SER A 1 268 ? -1.521 -5.625 3.741 1.00 96.06 268 SER A CA 1
ATOM 2136 C C . SER A 1 268 ? -1.777 -4.563 4.808 1.00 96.06 268 SER A C 1
ATOM 2138 O O . SER A 1 268 ? -2.596 -3.671 4.615 1.00 96.06 268 SER A O 1
ATOM 2140 N N . TYR A 1 269 ? -1.043 -4.654 5.915 1.00 94.56 269 TYR A N 1
ATOM 2141 C CA . TYR A 1 269 ? -0.944 -3.585 6.925 1.00 94.56 269 TYR A CA 1
ATOM 2142 C C . TYR A 1 269 ? 0.258 -2.679 6.641 1.00 94.56 269 TYR A C 1
ATOM 2144 O O . TYR A 1 269 ? 0.423 -1.625 7.242 1.00 94.56 269 TYR A O 1
ATOM 2152 N N . LEU A 1 270 ? 1.120 -3.126 5.728 1.00 93.75 270 LEU A N 1
ATOM 2153 C CA . LEU A 1 270 ? 2.264 -2.392 5.233 1.00 93.75 270 LEU A CA 1
ATOM 2154 C C . LEU A 1 270 ? 1.847 -1.571 4.022 1.00 93.75 270 LEU A C 1
ATOM 2156 O O . LEU A 1 270 ? 1.003 -2.012 3.235 1.00 93.75 270 LEU A O 1
ATOM 2160 N N . GLN A 1 271 ? 2.507 -0.433 3.851 1.00 90.06 271 GLN A N 1
ATOM 2161 C CA . GLN A 1 271 ? 2.435 0.346 2.623 1.00 90.06 271 GLN A CA 1
ATOM 2162 C C . GLN A 1 271 ? 3.021 -0.451 1.449 1.00 90.06 271 GLN A C 1
ATOM 2164 O O . GLN A 1 271 ? 3.865 -1.334 1.642 1.00 90.06 271 GLN A O 1
ATOM 2169 N N . ASP A 1 272 ? 2.596 -0.125 0.228 1.00 89.50 272 ASP A N 1
ATOM 2170 C CA . ASP A 1 272 ? 3.028 -0.840 -0.980 1.00 89.50 272 ASP A CA 1
ATOM 2171 C C . ASP A 1 272 ? 4.561 -0.814 -1.162 1.00 89.50 272 ASP A C 1
ATOM 2173 O O . ASP A 1 272 ? 5.138 -1.821 -1.574 1.00 89.50 272 ASP A O 1
ATOM 2177 N N . ASP A 1 273 ? 5.241 0.271 -0.776 1.00 91.25 273 ASP A N 1
ATOM 2178 C CA . ASP A 1 273 ? 6.710 0.369 -0.830 1.00 91.25 273 ASP A CA 1
ATOM 2179 C C . ASP A 1 273 ? 7.394 -0.638 0.108 1.00 91.25 273 ASP A C 1
ATOM 2181 O O . ASP A 1 273 ? 8.382 -1.281 -0.253 1.00 91.25 273 ASP A O 1
ATOM 2185 N N . ASP A 1 274 ? 6.855 -0.821 1.317 1.00 94.25 274 ASP A N 1
ATOM 2186 C CA . ASP A 1 274 ? 7.384 -1.782 2.286 1.00 94.25 274 ASP A CA 1
ATOM 2187 C C . ASP A 1 274 ? 7.113 -3.227 1.842 1.00 94.25 274 ASP A C 1
ATOM 2189 O O . ASP A 1 274 ? 7.911 -4.124 2.128 1.00 94.25 274 ASP A O 1
ATOM 2193 N N . LEU A 1 275 ? 6.047 -3.472 1.066 1.00 94.38 275 LEU A N 1
ATOM 2194 C CA . LEU A 1 275 ? 5.828 -4.775 0.437 1.00 94.38 275 LEU A CA 1
ATOM 2195 C C . LEU A 1 275 ? 6.934 -5.137 -0.556 1.00 94.38 275 LEU A C 1
ATOM 2197 O O . LEU A 1 275 ? 7.093 -6.321 -0.825 1.00 94.38 275 LEU A O 1
ATOM 2201 N N . LEU A 1 276 ? 7.719 -4.201 -1.084 1.00 94.94 276 LEU A N 1
ATOM 2202 C CA . LEU A 1 276 ? 8.824 -4.509 -2.002 1.00 94.94 276 LEU A CA 1
ATOM 2203 C C . LEU A 1 276 ? 10.145 -4.822 -1.283 1.00 94.94 276 LEU A C 1
ATOM 2205 O O . LEU A 1 276 ? 11.133 -5.148 -1.939 1.00 94.94 276 LEU A O 1
ATOM 2209 N N . LYS A 1 277 ? 10.167 -4.762 0.054 1.00 95.19 277 LYS A N 1
ATOM 2210 C CA . LYS A 1 277 ? 11.360 -5.009 0.875 1.00 95.19 277 LYS A CA 1
ATOM 2211 C C . LYS A 1 277 ? 11.512 -6.474 1.287 1.00 95.19 277 LYS A C 1
ATOM 2213 O O . LYS A 1 277 ? 10.595 -7.281 1.101 1.00 95.19 277 LYS A O 1
ATOM 2218 N N . GLY A 1 278 ? 12.675 -6.807 1.854 1.00 93.88 278 GLY A N 1
ATOM 2219 C CA . GLY A 1 278 ? 12.987 -8.120 2.430 1.00 93.88 278 GLY A CA 1
ATOM 2220 C C . GLY A 1 278 ? 12.033 -8.542 3.555 1.00 93.88 278 GLY A C 1
ATOM 2221 O O . GLY A 1 278 ? 11.318 -7.733 4.146 1.00 93.88 278 GLY A O 1
ATOM 2222 N N . THR A 1 279 ? 11.974 -9.840 3.822 1.00 94.81 279 THR A N 1
ATOM 2223 C CA . THR A 1 279 ? 11.067 -10.489 4.779 1.00 94.81 279 THR A CA 1
ATOM 2224 C C . THR A 1 279 ? 11.328 -10.043 6.206 1.00 94.81 279 THR A C 1
ATOM 2226 O O . THR A 1 279 ? 10.375 -9.815 6.951 1.00 94.81 279 THR A O 1
ATOM 2229 N N . ASP A 1 280 ? 12.593 -9.852 6.558 1.00 91.62 280 ASP A N 1
ATOM 2230 C CA . ASP A 1 280 ? 13.036 -9.260 7.814 1.00 91.62 280 ASP A CA 1
ATOM 2231 C C . ASP A 1 280 ? 12.504 -7.834 7.983 1.00 91.62 280 ASP A C 1
ATOM 2233 O O . ASP A 1 280 ? 11.888 -7.530 9.002 1.00 91.62 280 ASP A O 1
ATOM 2237 N N . VAL A 1 281 ? 12.628 -6.991 6.953 1.00 93.25 281 VAL A N 1
ATOM 2238 C CA . VAL A 1 281 ? 12.123 -5.613 6.993 1.00 93.25 281 VAL A CA 1
ATOM 2239 C C . VAL A 1 281 ? 10.601 -5.591 7.127 1.00 93.25 281 VAL A C 1
ATOM 2241 O O . VAL A 1 281 ? 10.063 -4.876 7.973 1.00 93.25 281 VAL A O 1
ATOM 2244 N N . ARG A 1 282 ? 9.888 -6.413 6.344 1.00 95.50 282 ARG A N 1
ATOM 2245 C CA . ARG A 1 282 ? 8.422 -6.524 6.437 1.00 95.50 282 ARG A CA 1
ATOM 2246 C C . ARG A 1 282 ? 7.977 -6.982 7.827 1.00 95.50 282 ARG A C 1
ATOM 2248 O O . ARG A 1 282 ? 7.020 -6.433 8.359 1.00 95.50 282 ARG A O 1
ATOM 2255 N N . ARG A 1 283 ? 8.662 -7.962 8.429 1.00 94.94 283 ARG A N 1
ATOM 2256 C CA . ARG A 1 283 ? 8.379 -8.423 9.800 1.00 94.94 283 ARG A CA 1
ATOM 2257 C C . ARG A 1 283 ? 8.667 -7.342 10.836 1.00 94.94 283 ARG A C 1
ATOM 2259 O O . ARG A 1 283 ? 7.804 -7.110 11.672 1.00 94.94 283 ARG A O 1
ATOM 2266 N N . GLY A 1 284 ? 9.793 -6.638 10.724 1.00 93.50 284 GLY A N 1
ATOM 2267 C CA . GLY A 1 284 ? 10.132 -5.522 11.611 1.00 93.50 284 GLY A CA 1
ATOM 2268 C C . GLY A 1 284 ? 9.059 -4.430 11.607 1.00 93.50 284 GLY A C 1
ATOM 2269 O O . GLY A 1 284 ? 8.644 -3.943 12.652 1.00 93.50 284 GLY A O 1
ATOM 2270 N N . LYS A 1 285 ? 8.501 -4.106 10.433 1.00 93.44 285 LYS A N 1
ATOM 2271 C CA . LYS A 1 285 ? 7.386 -3.147 10.314 1.00 93.44 285 LYS A CA 1
ATOM 2272 C C . LYS A 1 285 ? 6.071 -3.639 10.940 1.00 93.44 285 LYS A C 1
ATOM 2274 O O . LYS A 1 285 ? 5.216 -2.817 11.261 1.00 93.44 285 LYS A O 1
ATOM 2279 N N . LEU A 1 286 ? 5.900 -4.949 11.120 1.00 93.19 286 LEU A N 1
ATOM 2280 C CA . LEU A 1 286 ? 4.708 -5.562 11.718 1.00 93.19 286 LEU A CA 1
ATOM 2281 C C . LEU A 1 286 ? 4.832 -5.794 13.228 1.00 93.19 286 LEU A C 1
ATOM 2283 O O . LEU A 1 286 ? 3.835 -6.155 13.851 1.00 93.19 286 LEU A O 1
ATOM 2287 N N . GLU A 1 287 ? 6.000 -5.554 13.833 1.00 88.50 287 GLU A N 1
ATOM 2288 C CA . GLU A 1 287 ? 6.227 -5.747 15.275 1.00 88.50 287 GLU A CA 1
ATOM 2289 C C . GLU A 1 287 ? 5.204 -4.997 16.135 1.00 88.50 287 GLU A C 1
ATOM 2291 O O . GLU A 1 287 ? 4.761 -5.510 17.164 1.00 88.50 287 GLU A O 1
ATOM 2296 N N . ASN A 1 288 ? 4.742 -3.835 15.662 1.00 84.44 288 ASN A N 1
ATOM 2297 C CA . ASN A 1 288 ? 3.705 -3.045 16.322 1.00 84.44 288 ASN A CA 1
ATOM 2298 C C . ASN A 1 288 ? 2.385 -3.805 16.510 1.00 84.44 288 ASN A C 1
ATOM 2300 O O . ASN A 1 288 ? 1.657 -3.494 17.440 1.00 84.44 288 ASN A O 1
ATOM 2304 N N . TRP A 1 289 ? 2.081 -4.819 15.697 1.00 87.69 289 TRP A N 1
ATOM 2305 C CA . TRP A 1 289 ? 0.893 -5.669 15.854 1.00 87.69 289 TRP A CA 1
ATOM 2306 C C . TRP A 1 289 ? 1.147 -6.926 16.700 1.00 87.69 289 TRP A C 1
ATOM 2308 O O . TRP A 1 289 ? 0.265 -7.775 16.818 1.00 87.69 289 TRP A O 1
ATOM 2318 N N . ARG A 1 290 ? 2.333 -7.047 17.312 1.00 86.31 290 ARG A N 1
ATOM 2319 C CA . ARG A 1 290 ? 2.722 -8.126 18.236 1.00 86.31 290 ARG A CA 1
ATOM 2320 C C . ARG A 1 290 ? 2.604 -9.543 17.649 1.00 86.31 290 ARG A C 1
ATOM 2322 O O . ARG A 1 290 ? 2.307 -10.495 18.370 1.00 86.31 290 ARG A O 1
ATOM 2329 N N . PHE A 1 291 ? 2.879 -9.705 16.354 1.00 88.44 291 PHE A N 1
ATOM 2330 C CA . PHE A 1 291 ? 2.999 -11.019 15.717 1.00 88.44 291 PHE A CA 1
ATOM 2331 C C . PHE A 1 291 ? 4.179 -11.078 14.742 1.00 88.44 291 PHE A C 1
ATOM 2333 O O . PHE A 1 291 ? 4.561 -10.079 14.138 1.00 88.44 291 PHE A O 1
ATOM 2340 N N . THR A 1 292 ? 4.709 -12.284 14.530 1.00 91.00 292 THR A N 1
ATOM 2341 C CA . THR A 1 292 ? 5.698 -12.562 13.481 1.00 91.00 292 THR A CA 1
ATOM 2342 C C . THR A 1 292 ? 4.978 -13.058 12.231 1.00 91.00 292 THR A C 1
ATOM 2344 O O . THR A 1 292 ? 4.299 -14.085 12.257 1.00 91.00 292 THR A O 1
ATOM 2347 N N . CYS A 1 293 ? 5.100 -12.339 11.112 1.00 93.06 293 CYS A N 1
ATOM 2348 C CA . CYS A 1 293 ? 4.382 -12.696 9.889 1.00 93.06 293 CYS A CA 1
ATOM 2349 C C . CYS A 1 293 ? 4.841 -14.045 9.307 1.00 93.06 293 CYS A C 1
ATOM 2351 O O . CYS A 1 293 ? 6.017 -14.238 8.974 1.00 93.06 293 CYS A O 1
ATOM 2353 N N . ALA A 1 294 ? 3.862 -14.934 9.125 1.00 92.50 294 ALA A N 1
ATOM 2354 C CA . ALA A 1 294 ? 3.984 -16.283 8.573 1.00 92.50 294 ALA A CA 1
ATOM 2355 C C . ALA A 1 294 ? 3.077 -16.487 7.341 1.00 92.50 294 ALA A C 1
ATOM 2357 O O . ALA A 1 294 ? 2.554 -17.574 7.106 1.00 92.50 294 ALA A O 1
ATOM 2358 N N . CYS A 1 295 ? 2.798 -15.416 6.586 1.00 93.00 295 CYS A N 1
ATOM 2359 C CA . CYS A 1 295 ? 2.009 -15.531 5.357 1.00 93.00 295 CYS A CA 1
ATOM 2360 C C . CYS A 1 295 ? 2.767 -16.325 4.277 1.00 93.00 295 CYS A C 1
ATOM 2362 O O . CYS A 1 295 ? 3.984 -16.486 4.364 1.00 93.00 295 CYS A O 1
ATOM 2364 N N . SER A 1 296 ? 2.065 -16.738 3.215 1.00 92.12 296 SER A N 1
ATOM 2365 C CA . SER A 1 296 ? 2.620 -17.523 2.096 1.00 92.12 296 SER A CA 1
ATOM 2366 C C . SER A 1 296 ? 3.956 -16.994 1.567 1.00 92.12 296 SER A C 1
ATOM 2368 O O . SER A 1 296 ? 4.828 -17.783 1.221 1.00 92.12 296 SER A O 1
ATOM 2370 N N . ARG A 1 297 ? 4.133 -15.669 1.543 1.00 93.31 297 ARG A N 1
ATOM 2371 C CA . ARG A 1 297 ? 5.365 -15.014 1.098 1.00 93.31 297 ARG A CA 1
ATOM 2372 C C . ARG A 1 297 ? 6.468 -14.986 2.157 1.00 93.31 297 ARG A C 1
ATOM 2374 O O . ARG A 1 297 ? 7.617 -15.240 1.826 1.00 93.31 297 ARG A O 1
ATOM 2381 N N . CYS A 1 298 ? 6.145 -14.691 3.417 1.00 92.62 298 CYS A N 1
ATOM 2382 C CA . CYS A 1 298 ? 7.134 -14.688 4.507 1.00 92.62 298 CYS A CA 1
ATOM 2383 C C . CYS A 1 298 ? 7.558 -16.102 4.932 1.00 92.62 298 CYS A C 1
ATOM 2385 O O . CYS A 1 298 ? 8.562 -16.256 5.620 1.00 92.62 298 CYS A O 1
ATOM 2387 N N . SER A 1 299 ? 6.793 -17.123 4.545 1.00 91.38 299 SER A N 1
ATOM 2388 C CA . SER A 1 299 ? 7.108 -18.537 4.765 1.00 91.38 299 SER A CA 1
ATOM 2389 C C . SER A 1 299 ? 7.842 -19.188 3.591 1.00 91.38 299 SER A C 1
ATOM 2391 O O . SER A 1 299 ? 8.116 -20.387 3.640 1.00 91.38 299 SER A O 1
ATOM 2393 N N . LEU A 1 300 ? 8.172 -18.435 2.535 1.00 90.50 300 LEU A N 1
ATOM 2394 C CA . LEU A 1 300 ? 9.044 -18.943 1.480 1.00 90.50 300 LEU A CA 1
ATOM 2395 C C . LEU A 1 300 ? 10.428 -19.244 2.058 1.00 90.50 300 LEU A C 1
ATOM 2397 O O . LEU A 1 300 ? 10.996 -18.436 2.785 1.00 90.50 300 LEU A O 1
ATOM 2401 N N . LYS A 1 301 ? 11.000 -20.391 1.674 1.00 91.38 301 LYS A N 1
ATOM 2402 C CA . LYS A 1 301 ? 12.362 -20.783 2.074 1.00 91.38 301 LYS A CA 1
ATOM 2403 C C . LYS A 1 301 ? 13.430 -19.802 1.583 1.00 91.38 301 LYS A C 1
ATOM 2405 O O . LYS A 1 301 ? 14.517 -19.767 2.147 1.00 91.38 301 LYS A O 1
ATOM 2410 N N . VAL A 1 302 ? 13.150 -19.069 0.507 1.00 93.38 302 VAL A N 1
ATOM 2411 C CA . VAL A 1 302 ? 14.089 -18.163 -0.157 1.00 93.38 302 VAL A CA 1
ATOM 2412 C C . VAL A 1 302 ? 13.440 -16.796 -0.319 1.00 93.38 302 VAL A C 1
ATOM 2414 O O . VAL A 1 302 ? 12.352 -16.694 -0.888 1.00 93.38 302 VAL A O 1
ATOM 2417 N N . ASP A 1 303 ? 14.127 -15.752 0.138 1.00 94.94 303 ASP A N 1
ATOM 2418 C CA . ASP A 1 303 ? 13.695 -14.374 -0.058 1.00 94.94 303 ASP A CA 1
ATOM 2419 C C . ASP A 1 303 ? 14.261 -13.799 -1.359 1.00 94.94 303 ASP A C 1
ATOM 2421 O O . ASP A 1 303 ? 15.424 -13.398 -1.449 1.00 94.94 303 ASP A O 1
ATOM 2425 N N . LEU A 1 304 ? 13.404 -13.734 -2.377 1.00 93.69 304 LEU A N 1
ATOM 2426 C CA . LEU A 1 304 ? 13.768 -13.217 -3.694 1.00 93.69 304 LEU A CA 1
ATOM 2427 C C . LEU A 1 304 ? 14.025 -11.704 -3.705 1.00 93.69 304 LEU A C 1
ATOM 2429 O O . LEU A 1 304 ? 14.688 -11.239 -4.622 1.00 93.69 304 LEU A O 1
ATOM 2433 N N . CYS A 1 305 ? 13.562 -10.954 -2.694 1.00 95.38 305 CYS A N 1
ATOM 2434 C CA . CYS A 1 305 ? 13.806 -9.511 -2.557 1.00 95.38 305 CYS A CA 1
ATOM 2435 C C . CYS A 1 305 ? 15.161 -9.199 -1.892 1.00 95.38 305 CYS A C 1
ATOM 2437 O O . CYS A 1 305 ? 15.497 -8.027 -1.699 1.00 95.38 305 CYS A O 1
ATOM 2439 N N . ARG A 1 306 ? 15.915 -10.232 -1.490 1.00 95.25 306 ARG A N 1
ATOM 2440 C CA . ARG A 1 306 ? 17.149 -10.135 -0.697 1.00 95.25 306 ARG A CA 1
ATOM 2441 C C . ARG A 1 306 ? 18.294 -10.909 -1.361 1.00 95.25 306 ARG A C 1
ATOM 2443 O O . ARG A 1 306 ? 18.869 -11.842 -0.797 1.00 95.25 306 ARG A O 1
ATOM 2450 N N . GLY A 1 307 ? 18.560 -10.561 -2.623 1.00 95.75 307 GLY A N 1
ATOM 2451 C CA . GLY A 1 307 ? 19.609 -11.163 -3.450 1.00 95.75 307 GLY A CA 1
ATOM 2452 C C . GLY A 1 307 ? 20.956 -10.441 -3.344 1.00 95.75 307 GLY A C 1
ATOM 2453 O O . GLY A 1 307 ? 21.073 -9.267 -3.681 1.00 95.75 307 GLY A O 1
ATOM 2454 N N . PHE A 1 308 ? 22.004 -11.155 -2.958 1.00 95.81 308 PHE A N 1
ATOM 2455 C CA . PHE A 1 308 ? 23.381 -10.663 -2.891 1.00 95.81 308 PHE A CA 1
ATOM 2456 C C . PHE A 1 308 ? 24.157 -11.071 -4.140 1.00 95.81 308 PHE A C 1
ATOM 2458 O O . PHE A 1 308 ? 24.064 -12.214 -4.591 1.00 95.81 308 PHE A O 1
ATOM 2465 N N . ARG A 1 309 ? 24.949 -10.161 -4.705 1.00 95.19 309 ARG A N 1
ATOM 2466 C CA . ARG A 1 309 ? 25.734 -10.439 -5.910 1.00 95.19 309 ARG A CA 1
ATOM 2467 C C . ARG A 1 309 ? 26.814 -11.473 -5.605 1.00 95.19 309 ARG A C 1
ATOM 2469 O O . ARG A 1 309 ? 27.587 -11.339 -4.659 1.00 95.19 309 ARG A O 1
ATOM 2476 N N . CYS A 1 310 ? 26.906 -12.508 -6.434 1.00 94.25 310 CYS A N 1
ATOM 2477 C CA . CYS A 1 310 ? 27.923 -13.538 -6.279 1.00 94.25 310 CYS A CA 1
ATOM 2478 C C . CYS A 1 310 ? 29.324 -12.951 -6.500 1.00 94.25 310 CYS A C 1
ATOM 2480 O O . CYS A 1 310 ? 29.686 -12.601 -7.622 1.00 94.25 310 CYS A O 1
ATOM 2482 N N . LEU A 1 311 ? 30.159 -12.912 -5.459 1.00 91.31 311 LEU A N 1
ATOM 2483 C CA . LEU A 1 311 ? 31.517 -12.358 -5.556 1.00 91.31 311 LEU A CA 1
ATOM 2484 C C . LEU A 1 311 ? 32.465 -13.199 -6.429 1.00 91.31 311 LEU A C 1
ATOM 2486 O O . LEU A 1 311 ? 33.511 -12.699 -6.845 1.00 91.31 311 LEU A O 1
ATOM 2490 N N . LYS A 1 312 ? 32.100 -14.455 -6.730 1.00 92.00 312 LYS A N 1
ATOM 2491 C CA . LYS A 1 312 ? 32.885 -15.351 -7.589 1.00 92.00 312 LYS A CA 1
ATOM 2492 C C . LYS A 1 312 ? 32.622 -15.114 -9.073 1.00 92.00 312 LYS A C 1
ATOM 2494 O O . LYS A 1 312 ? 33.562 -14.846 -9.812 1.00 92.00 312 LYS A O 1
ATOM 2499 N N . CYS A 1 313 ? 31.370 -15.234 -9.517 1.00 94.62 313 CYS A N 1
ATOM 2500 C CA . CYS A 1 313 ? 31.041 -15.082 -10.939 1.00 94.62 313 CYS A CA 1
ATOM 2501 C C . CYS A 1 313 ? 30.631 -13.658 -11.328 1.00 94.62 313 CYS A C 1
ATOM 2503 O O . CYS A 1 313 ? 30.642 -13.349 -12.512 1.00 94.62 313 CYS A O 1
ATOM 2505 N N . ARG A 1 314 ? 30.253 -12.804 -10.364 1.00 93.12 314 ARG A N 1
ATOM 2506 C CA . ARG A 1 314 ? 29.752 -11.423 -10.538 1.00 93.12 314 ARG A CA 1
ATOM 2507 C C . ARG A 1 314 ? 28.457 -11.269 -11.346 1.00 93.12 314 ARG A C 1
ATOM 2509 O O . ARG A 1 314 ? 27.908 -10.171 -11.394 1.00 93.12 314 ARG A O 1
ATOM 2516 N N . VAL A 1 315 ? 27.941 -12.365 -11.898 1.00 93.81 315 VAL A N 1
ATOM 2517 C CA . VAL A 1 315 ? 26.704 -12.407 -12.684 1.00 93.81 315 VAL A CA 1
ATOM 2518 C C . VAL A 1 315 ? 25.512 -12.817 -11.822 1.00 93.81 315 VAL A C 1
ATOM 2520 O O . VAL A 1 315 ? 24.550 -12.068 -11.740 1.00 93.81 315 VAL A O 1
ATOM 2523 N N . GLY A 1 316 ? 25.576 -13.985 -11.176 1.00 95.62 316 GLY A N 1
ATOM 2524 C CA . GLY A 1 316 ? 24.448 -14.537 -10.420 1.00 95.62 316 GLY A CA 1
ATOM 2525 C C . GLY A 1 316 ? 24.286 -13.985 -9.005 1.00 95.62 316 GLY A C 1
ATOM 2526 O O . GLY A 1 316 ? 25.091 -13.177 -8.526 1.00 95.62 316 GLY A O 1
ATOM 2527 N N . ALA A 1 317 ? 23.261 -14.482 -8.322 1.00 96.25 317 ALA A N 1
ATOM 2528 C CA . ALA A 1 317 ? 22.853 -14.075 -6.987 1.00 96.25 317 ALA A CA 1
ATOM 2529 C C . ALA A 1 317 ? 22.879 -15.229 -5.975 1.00 96.25 317 ALA A C 1
ATOM 2531 O O . ALA A 1 317 ? 22.560 -16.376 -6.289 1.00 96.25 317 ALA A O 1
ATOM 2532 N N . HIS A 1 318 ? 23.205 -14.890 -4.731 1.00 95.81 318 HIS A N 1
ATOM 2533 C CA . HIS A 1 318 ? 22.900 -15.678 -3.543 1.00 95.81 318 HIS A CA 1
ATOM 2534 C C . HIS A 1 318 ? 21.699 -15.045 -2.845 1.00 95.81 318 HIS A C 1
ATOM 2536 O O . HIS A 1 318 ? 21.760 -13.871 -2.496 1.00 95.81 318 HIS A O 1
ATOM 2542 N N . TYR A 1 319 ? 20.631 -15.793 -2.602 1.00 95.44 319 TYR A N 1
ATOM 2543 C CA . TYR A 1 319 ? 19.453 -15.275 -1.905 1.00 95.44 319 TYR A CA 1
ATOM 2544 C C . TYR A 1 319 ? 19.460 -15.691 -0.441 1.00 95.44 319 TYR A C 1
ATOM 2546 O O . TYR A 1 319 ? 19.986 -16.754 -0.091 1.00 95.44 319 TYR A O 1
ATOM 2554 N N . TYR A 1 320 ? 18.861 -14.863 0.410 1.00 92.81 320 TYR A N 1
ATOM 2555 C CA . TYR A 1 320 ? 18.672 -15.205 1.814 1.00 92.81 320 TYR A CA 1
ATOM 2556 C C . TYR A 1 320 ? 17.719 -16.397 1.974 1.00 92.81 320 TYR A C 1
ATOM 2558 O O . TYR A 1 320 ? 16.685 -16.471 1.307 1.00 92.81 320 TYR A O 1
ATOM 2566 N N . LYS A 1 321 ? 18.078 -17.334 2.855 1.00 89.12 321 LYS A N 1
ATOM 2567 C CA . LYS A 1 321 ? 17.276 -18.504 3.218 1.00 89.12 321 LYS A CA 1
ATOM 2568 C C . LYS A 1 321 ? 16.656 -18.288 4.588 1.00 89.12 321 LYS A C 1
ATOM 2570 O O . LYS A 1 321 ? 17.367 -18.231 5.591 1.00 89.12 321 LYS A O 1
ATOM 2575 N N . GLU A 1 322 ? 15.336 -18.219 4.622 1.00 74.94 322 GLU A N 1
ATOM 2576 C CA . GLU A 1 322 ? 14.574 -18.144 5.865 1.00 74.94 322 GLU A CA 1
ATOM 2577 C C . GLU A 1 322 ? 14.584 -19.515 6.552 1.00 74.94 322 GLU A C 1
ATOM 2579 O O . GLU A 1 322 ? 14.136 -20.515 5.987 1.00 74.94 322 GLU A O 1
ATOM 2584 N N . ASN A 1 323 ? 15.097 -19.577 7.781 1.00 64.25 323 ASN A N 1
ATOM 2585 C CA . ASN A 1 323 ? 15.175 -20.808 8.570 1.00 64.25 323 ASN A CA 1
ATOM 2586 C C . ASN A 1 323 ? 14.006 -20.860 9.566 1.00 64.25 323 ASN A C 1
ATOM 2588 O O . ASN A 1 323 ? 14.184 -20.742 10.779 1.00 64.25 323 ASN A O 1
ATOM 2592 N N . PHE A 1 324 ? 12.796 -21.038 9.028 1.00 53.91 324 PHE A N 1
ATOM 2593 C CA . PHE A 1 324 ? 11.544 -20.989 9.792 1.00 53.91 324 PHE A CA 1
ATOM 2594 C C . PHE A 1 324 ? 11.555 -21.918 11.020 1.00 53.91 324 PHE A C 1
ATOM 2596 O O . PHE A 1 324 ? 11.126 -21.520 12.101 1.00 53.91 324 PHE A O 1
ATOM 2603 N N . ASP A 1 325 ? 12.126 -23.120 10.884 1.00 50.16 325 ASP A N 1
ATOM 2604 C CA . ASP A 1 325 ? 12.161 -24.118 11.957 1.00 50.16 325 ASP A CA 1
ATOM 2605 C C . ASP A 1 325 ? 13.065 -23.712 13.131 1.00 50.16 325 ASP A C 1
ATOM 2607 O O . ASP A 1 325 ? 12.702 -23.931 14.281 1.00 50.16 325 ASP A O 1
ATOM 2611 N N . ARG A 1 326 ? 14.228 -23.086 12.892 1.00 48.56 326 ARG A N 1
ATOM 2612 C CA . ARG A 1 326 ? 15.158 -22.722 13.983 1.00 48.56 326 ARG A CA 1
ATOM 2613 C C . ARG A 1 326 ? 14.678 -21.518 14.777 1.00 48.56 326 ARG A C 1
ATOM 2615 O O . ARG A 1 326 ? 14.872 -21.494 15.993 1.00 48.56 326 ARG A O 1
ATOM 2622 N N . ASP A 1 327 ? 14.099 -20.528 14.111 1.00 48.47 327 ASP A N 1
ATOM 2623 C CA . ASP A 1 327 ? 13.685 -19.297 14.778 1.00 48.47 327 ASP A CA 1
ATOM 2624 C C . ASP A 1 327 ? 12.325 -19.464 15.460 1.00 48.47 327 ASP A C 1
ATOM 2626 O O . ASP A 1 327 ? 12.194 -19.045 16.606 1.00 48.47 327 ASP A O 1
ATOM 2630 N N . HIS A 1 328 ? 11.385 -20.219 14.876 1.00 49.31 328 HIS A N 1
ATOM 2631 C CA . HIS A 1 328 ? 10.150 -20.608 15.566 1.00 49.31 328 HIS A CA 1
ATOM 2632 C C . HIS A 1 328 ? 10.433 -21.512 16.776 1.00 49.31 328 HIS A C 1
ATOM 2634 O O . HIS A 1 328 ? 9.814 -21.360 17.825 1.00 49.31 328 HIS A O 1
ATOM 2640 N N . GLU A 1 329 ? 11.396 -22.436 16.684 1.00 40.31 329 GLU A N 1
ATOM 2641 C CA . GLU A 1 329 ? 11.777 -23.282 17.818 1.00 40.31 329 GLU A CA 1
ATOM 2642 C C . GLU A 1 329 ? 12.528 -22.490 18.905 1.00 40.31 329 GLU A C 1
ATOM 2644 O O . GLU A 1 329 ? 12.308 -22.732 20.090 1.00 40.31 329 GLU A O 1
ATOM 2649 N N . LYS A 1 330 ? 13.360 -21.500 18.545 1.00 45.00 330 LYS A N 1
ATOM 2650 C CA . LYS A 1 330 ? 13.943 -20.548 19.510 1.00 45.00 330 LYS A CA 1
ATOM 2651 C C . LYS A 1 330 ? 12.886 -19.656 20.157 1.00 45.00 330 LYS A C 1
ATOM 2653 O O . LYS A 1 330 ? 12.994 -19.404 21.350 1.00 45.00 330 LYS A O 1
ATOM 2658 N N . GLU A 1 331 ? 11.891 -19.198 19.403 1.00 45.94 331 GLU A N 1
ATOM 2659 C CA . GLU A 1 331 ? 10.817 -18.329 19.890 1.00 45.94 331 GLU A CA 1
ATOM 2660 C C . GLU A 1 331 ? 9.827 -19.098 20.782 1.00 45.94 331 GLU A C 1
ATOM 2662 O O . GLU A 1 331 ? 9.429 -18.615 21.838 1.00 45.94 331 GLU A O 1
ATOM 2667 N N . LEU A 1 332 ? 9.504 -20.349 20.437 1.00 44.94 332 LEU A N 1
ATOM 2668 C CA . LEU A 1 332 ? 8.785 -21.277 21.316 1.00 44.94 332 LEU A CA 1
ATOM 2669 C C . LEU A 1 332 ? 9.584 -21.578 22.589 1.00 44.94 332 LEU A C 1
ATOM 2671 O O . LEU A 1 332 ? 9.010 -21.608 23.673 1.00 44.94 332 LEU A O 1
ATOM 2675 N N . LYS A 1 333 ? 10.904 -21.783 22.480 1.00 41.34 333 LYS A N 1
ATOM 2676 C CA . LYS A 1 333 ? 11.787 -22.029 23.635 1.00 41.34 333 LYS A CA 1
ATOM 2677 C C . LYS A 1 333 ? 11.983 -20.782 24.503 1.00 41.34 333 LYS A C 1
ATOM 2679 O O . LYS A 1 333 ? 12.160 -20.933 25.706 1.00 41.34 333 LYS A O 1
ATOM 2684 N N . SER A 1 334 ? 11.933 -19.573 23.938 1.00 42.31 334 SER A N 1
ATOM 2685 C CA . SER A 1 334 ? 12.033 -18.316 24.695 1.00 42.31 334 SER A CA 1
ATOM 2686 C C . SER A 1 334 ? 10.705 -17.898 25.332 1.00 42.31 334 SER A C 1
ATOM 2688 O O . SER A 1 334 ? 10.716 -17.283 26.395 1.00 42.31 334 SER A O 1
ATOM 2690 N N . LYS A 1 335 ? 9.568 -18.277 24.730 1.00 43.16 335 LYS A N 1
ATOM 2691 C CA . LYS A 1 335 ? 8.214 -18.098 25.287 1.00 43.16 335 LYS A CA 1
ATOM 2692 C C . LYS A 1 335 ? 7.799 -19.221 26.249 1.00 43.16 335 LYS A C 1
ATOM 2694 O O . LYS A 1 335 ? 6.832 -19.062 26.988 1.00 43.16 335 LYS A O 1
ATOM 2699 N N . ALA A 1 336 ? 8.532 -20.335 26.286 1.00 32.03 336 ALA A N 1
ATOM 2700 C CA . ALA A 1 336 ? 8.354 -21.415 27.254 1.00 32.03 336 ALA A CA 1
ATOM 2701 C C . ALA A 1 336 ? 9.147 -21.154 28.549 1.00 32.03 336 ALA A C 1
ATOM 2703 O O . ALA A 1 336 ? 10.084 -21.880 28.878 1.00 32.03 336 ALA A O 1
ATOM 2704 N N . THR A 1 337 ? 8.757 -20.142 29.322 1.00 28.62 337 THR A N 1
ATOM 2705 C CA . THR A 1 337 ? 9.061 -20.099 30.761 1.00 28.62 337 THR A CA 1
ATOM 2706 C C . THR A 1 337 ? 7.758 -20.237 31.552 1.00 28.62 337 THR A C 1
ATOM 2708 O O . THR A 1 337 ? 6.761 -19.603 31.203 1.00 28.62 337 THR A O 1
ATOM 2711 N N . PRO A 1 338 ? 7.701 -21.078 32.604 1.00 32.91 338 PRO A N 1
ATOM 2712 C CA . PRO A 1 338 ? 6.531 -21.123 33.467 1.00 32.91 338 PRO A CA 1
ATOM 2713 C C . PRO A 1 338 ? 6.419 -19.796 34.219 1.00 32.91 338 PRO A C 1
ATOM 2715 O O . PRO A 1 338 ? 7.374 -19.373 34.873 1.00 32.91 338 PRO A O 1
ATOM 2718 N N . PHE A 1 339 ? 5.245 -19.168 34.145 1.00 31.92 339 PHE A N 1
ATOM 2719 C CA . PHE A 1 339 ? 4.823 -18.091 35.038 1.00 31.92 339 PHE A CA 1
ATOM 2720 C C . PHE A 1 339 ? 5.148 -18.466 36.495 1.00 31.92 339 PHE A C 1
ATOM 2722 O O . PHE A 1 339 ? 4.555 -19.390 37.051 1.00 31.92 339 PHE A O 1
ATOM 2729 N N . ALA A 1 340 ? 6.079 -17.742 37.116 1.00 25.69 340 ALA A N 1
ATOM 2730 C CA . ALA A 1 340 ? 6.342 -17.808 38.546 1.00 25.69 340 ALA A CA 1
ATOM 2731 C C . ALA A 1 340 ? 6.351 -16.388 39.125 1.00 25.69 340 ALA A C 1
ATOM 2733 O O . ALA A 1 340 ? 7.103 -15.514 38.702 1.00 25.69 340 ALA A O 1
ATOM 2734 N N . ILE A 1 341 ? 5.455 -16.191 40.088 1.00 31.94 341 ILE A N 1
ATOM 2735 C CA . ILE A 1 341 ? 5.248 -15.004 40.916 1.00 31.94 341 ILE A CA 1
ATOM 2736 C C . ILE A 1 341 ? 6.507 -14.749 41.765 1.00 31.94 341 ILE A C 1
ATOM 2738 O O . ILE A 1 341 ? 6.977 -15.669 42.431 1.00 31.94 341 ILE A O 1
ATOM 2742 N N . GLY A 1 342 ? 7.018 -13.510 41.815 1.00 23.53 342 GLY A N 1
ATOM 2743 C CA . GLY A 1 342 ? 8.066 -13.152 42.782 1.00 23.53 342 GLY A CA 1
ATOM 2744 C C . GLY A 1 342 ? 8.758 -11.798 42.579 1.00 23.53 342 GLY A C 1
ATOM 2745 O O . GLY A 1 342 ? 9.638 -11.671 41.744 1.00 23.53 342 GLY A O 1
ATOM 2746 N N . MET A 1 343 ? 8.332 -10.820 43.384 1.00 24.50 343 MET A N 1
ATOM 2747 C CA . MET A 1 343 ? 8.997 -9.611 43.920 1.00 24.50 343 MET A CA 1
ATOM 2748 C C . MET A 1 343 ? 10.361 -9.115 43.350 1.00 24.50 343 MET A C 1
ATOM 2750 O O . MET A 1 343 ? 11.354 -9.830 43.313 1.00 24.50 343 MET A O 1
ATOM 2754 N N . LYS A 1 344 ? 10.380 -7.798 43.055 1.00 25.70 344 LYS A N 1
ATOM 2755 C CA . LYS A 1 344 ? 11.489 -6.814 42.852 1.00 25.70 344 LYS A CA 1
ATOM 2756 C C . LYS A 1 344 ? 12.700 -6.967 43.824 1.00 25.70 344 LYS A C 1
ATOM 2758 O O . LYS A 1 344 ? 12.466 -7.517 44.899 1.00 25.70 344 LYS A O 1
ATOM 2763 N N . PRO A 1 345 ? 13.924 -6.395 43.572 1.00 27.44 345 PRO A N 1
ATOM 2764 C CA . PRO A 1 345 ? 14.109 -4.973 43.187 1.00 27.44 345 PRO A CA 1
ATOM 2765 C C . PRO A 1 345 ? 15.355 -4.494 42.369 1.00 27.44 345 PRO A C 1
ATOM 2767 O O . PRO A 1 345 ? 16.392 -5.139 42.303 1.00 27.44 345 PRO A O 1
ATOM 2770 N N . SER A 1 346 ? 15.175 -3.278 41.815 1.00 24.70 346 SER A N 1
ATOM 2771 C CA . SER A 1 346 ? 16.068 -2.101 41.608 1.00 24.70 346 SER A CA 1
ATOM 2772 C C . SER A 1 346 ? 17.495 -2.180 41.019 1.00 24.70 346 SER A C 1
ATOM 2774 O O . SER A 1 346 ? 18.364 -2.823 41.598 1.00 24.70 346 SER A O 1
ATOM 2776 N N . ASN A 1 347 ? 17.716 -1.296 40.020 1.00 23.69 347 ASN A N 1
ATOM 2777 C CA . ASN A 1 347 ? 18.916 -0.509 39.614 1.00 23.69 347 ASN A CA 1
ATOM 2778 C C . ASN A 1 347 ? 19.347 -0.776 38.161 1.00 23.69 347 ASN A C 1
ATOM 2780 O O . ASN A 1 347 ? 19.287 -1.912 37.718 1.00 23.69 347 ASN A O 1
ATOM 2784 N N . SER A 1 348 ? 19.909 0.144 37.376 1.00 24.44 348 SER A N 1
ATOM 2785 C CA . SER A 1 348 ? 19.952 1.615 37.281 1.00 24.44 348 SER A CA 1
ATOM 2786 C C . SER A 1 348 ? 20.733 1.910 35.985 1.00 24.44 348 SER A C 1
ATOM 2788 O O . SER A 1 348 ? 21.641 1.148 35.657 1.00 24.44 348 SER A O 1
ATOM 2790 N N . ASN A 1 349 ? 20.456 3.052 35.352 1.00 22.34 349 ASN A N 1
ATOM 2791 C CA . ASN A 1 349 ? 21.276 3.762 34.354 1.00 22.34 349 ASN A CA 1
ATOM 2792 C C . ASN A 1 349 ? 21.369 3.199 32.924 1.00 22.34 349 ASN A C 1
ATOM 2794 O O . ASN A 1 349 ? 22.168 2.313 32.638 1.00 22.34 349 ASN A O 1
ATOM 2798 N N . VAL A 1 350 ? 20.687 3.876 31.993 1.00 24.48 350 VAL A N 1
ATOM 2799 C CA . VAL A 1 350 ? 21.198 4.082 30.629 1.00 24.48 350 VAL A CA 1
ATOM 2800 C C . VAL A 1 350 ? 20.999 5.556 30.277 1.00 24.48 350 VAL A C 1
ATOM 2802 O O . VAL A 1 350 ? 19.874 6.037 30.179 1.00 24.48 350 VAL A O 1
ATOM 2805 N N . GLU A 1 351 ? 22.112 6.276 30.146 1.00 22.03 351 GLU A N 1
ATOM 2806 C CA . GLU A 1 351 ? 22.160 7.660 29.677 1.00 22.03 351 GLU A CA 1
ATOM 2807 C C . GLU A 1 351 ? 21.839 7.724 28.180 1.00 22.03 351 GLU A C 1
ATOM 2809 O O . GLU A 1 351 ? 22.473 7.072 27.349 1.00 22.03 351 GLU A O 1
ATOM 2814 N N . SER A 1 352 ? 20.861 8.556 27.835 1.00 24.27 352 SER A N 1
ATOM 2815 C CA . SER A 1 352 ? 20.545 8.965 26.472 1.00 24.27 352 SER A CA 1
ATOM 2816 C C . SER A 1 352 ? 21.489 10.081 26.024 1.00 24.27 352 SER A C 1
ATOM 2818 O O . SER A 1 352 ? 21.541 11.133 26.662 1.00 24.27 352 SER A O 1
ATOM 2820 N N . THR A 1 353 ? 22.172 9.915 24.890 1.00 25.17 353 THR A N 1
ATOM 2821 C CA . THR A 1 353 ? 22.823 11.040 24.201 1.00 25.17 353 THR A CA 1
ATOM 2822 C C . THR A 1 353 ? 22.177 11.279 22.840 1.00 25.17 353 THR A C 1
ATOM 2824 O O . THR A 1 353 ? 22.350 10.537 21.877 1.00 25.17 353 THR A O 1
ATOM 2827 N N . HIS A 1 354 ? 21.395 12.357 22.792 1.00 27.59 354 HIS A N 1
ATOM 2828 C CA . HIS A 1 354 ? 20.936 13.027 21.582 1.00 27.59 354 HIS A CA 1
ATOM 2829 C C . HIS A 1 354 ? 22.127 13.684 20.867 1.00 27.59 354 HIS A C 1
ATOM 2831 O O . HIS A 1 354 ? 22.909 14.385 21.505 1.00 27.59 354 HIS A O 1
ATOM 2837 N N . PHE A 1 355 ? 22.227 13.542 19.541 1.00 25.22 355 PHE A N 1
ATOM 2838 C CA . PHE A 1 355 ? 23.102 14.386 18.721 1.00 25.22 355 PHE A CA 1
ATOM 2839 C C . PHE A 1 355 ? 22.382 14.905 17.471 1.00 25.22 355 PHE A C 1
ATOM 2841 O O . PHE A 1 355 ? 21.690 14.168 16.770 1.00 25.22 355 PHE A O 1
ATOM 2848 N N . GLY A 1 356 ? 22.542 16.213 17.248 1.00 23.98 356 GLY A N 1
ATOM 2849 C CA . GLY A 1 356 ? 21.830 17.044 16.280 1.00 23.98 356 GLY A CA 1
ATOM 2850 C C . GLY A 1 356 ? 22.101 16.733 14.803 1.00 23.98 356 GLY A C 1
ATOM 2851 O O . GLY A 1 356 ? 23.170 16.271 14.406 1.00 23.98 356 GLY A O 1
ATOM 2852 N N . ARG A 1 357 ? 21.085 17.022 13.983 1.00 30.27 357 ARG A N 1
ATOM 2853 C CA . ARG A 1 357 ? 20.863 16.478 12.631 1.00 30.27 357 ARG A CA 1
ATOM 2854 C C . ARG A 1 357 ? 21.498 17.232 11.449 1.00 30.27 357 ARG A C 1
ATOM 2856 O O . ARG A 1 357 ? 21.274 16.821 10.316 1.00 30.27 357 ARG A O 1
ATOM 2863 N N . SER A 1 358 ? 22.301 18.282 11.628 1.00 30.30 358 SER A N 1
ATOM 2864 C CA . SER A 1 358 ? 22.804 19.063 10.474 1.00 30.30 358 SER A CA 1
ATOM 2865 C C . SER A 1 358 ? 24.247 18.757 10.039 1.00 30.30 358 SER A C 1
ATOM 2867 O O . SER A 1 358 ? 24.580 18.985 8.881 1.00 30.30 358 SER A O 1
ATOM 2869 N N . SER A 1 359 ? 25.091 18.162 10.893 1.00 28.34 359 SER A N 1
ATOM 2870 C CA . SER A 1 359 ? 26.509 17.870 10.569 1.00 28.34 359 SER A CA 1
ATOM 2871 C C . SER A 1 359 ? 26.810 16.390 10.273 1.00 28.34 359 SER A C 1
ATOM 2873 O O . SER A 1 359 ? 27.930 16.049 9.896 1.00 28.34 359 SER A O 1
ATOM 2875 N N . GLN A 1 360 ? 25.824 15.495 10.413 1.00 34.00 360 GLN A N 1
ATOM 2876 C CA . GLN A 1 360 ? 26.002 14.046 10.222 1.00 34.00 360 GLN A CA 1
ATOM 2877 C C . GLN A 1 360 ? 26.026 13.602 8.747 1.00 34.00 360 GLN A C 1
ATOM 2879 O O . GLN A 1 360 ? 26.655 12.589 8.442 1.00 34.00 360 GLN A O 1
ATOM 2884 N N . LYS A 1 361 ? 25.412 14.362 7.823 1.00 34.94 361 LYS A N 1
ATOM 2885 C CA . LYS A 1 361 ? 25.300 13.975 6.400 1.00 34.94 361 LYS A CA 1
ATOM 2886 C C . LYS A 1 361 ? 26.667 13.846 5.702 1.00 34.94 361 LYS A C 1
ATOM 2888 O O . LYS A 1 361 ? 26.921 12.840 5.050 1.00 34.94 361 LYS A O 1
ATOM 2893 N N . ILE A 1 362 ? 27.580 14.804 5.902 1.00 37.12 362 ILE A N 1
ATOM 2894 C CA . ILE A 1 362 ? 28.919 14.787 5.272 1.00 37.12 362 ILE A CA 1
ATOM 2895 C C . ILE A 1 362 ? 29.831 13.730 5.926 1.00 37.12 362 ILE A C 1
ATOM 2897 O O . ILE A 1 362 ? 30.575 13.026 5.244 1.00 37.12 362 ILE A O 1
ATOM 2901 N N . LEU A 1 363 ? 29.728 13.545 7.249 1.00 37.88 363 LEU A N 1
ATOM 2902 C CA . LEU A 1 363 ? 30.542 12.573 7.985 1.00 37.88 363 LEU A CA 1
ATOM 2903 C C . LEU A 1 363 ? 30.159 11.115 7.662 1.00 37.88 363 LEU A C 1
ATOM 2905 O O . LEU A 1 363 ? 31.032 10.247 7.642 1.00 37.88 363 LEU A O 1
ATOM 2909 N N . MET A 1 364 ? 28.877 10.833 7.395 1.00 41.19 364 MET A N 1
ATOM 2910 C CA . MET A 1 364 ? 28.436 9.512 6.929 1.00 41.19 364 MET A CA 1
ATOM 2911 C C . MET A 1 364 ? 28.948 9.198 5.523 1.00 41.19 364 MET A C 1
ATOM 2913 O O . MET A 1 364 ? 29.382 8.074 5.292 1.00 41.19 364 MET A O 1
ATOM 2917 N N . GLN A 1 365 ? 28.956 10.172 4.608 1.00 42.69 365 GLN A N 1
ATOM 2918 C CA . GLN A 1 365 ? 29.426 9.969 3.234 1.00 42.69 365 GLN A CA 1
ATOM 2919 C C . GLN A 1 365 ? 30.918 9.598 3.192 1.00 42.69 365 GLN A C 1
ATOM 2921 O O . GLN A 1 365 ? 31.304 8.642 2.520 1.00 42.69 365 GLN A O 1
ATOM 2926 N N . GLU A 1 366 ? 31.757 10.279 3.981 1.00 47.91 366 GLU A N 1
ATOM 2927 C CA . GLU A 1 366 ? 33.176 9.925 4.094 1.00 47.91 366 GLU A CA 1
ATOM 2928 C C . GLU A 1 366 ? 33.413 8.577 4.782 1.00 47.91 366 GLU A C 1
ATOM 2930 O O . GLU A 1 366 ? 34.303 7.833 4.369 1.00 47.91 366 GLU A O 1
ATOM 2935 N N . LYS A 1 367 ? 32.656 8.258 5.842 1.00 52.09 367 LYS A N 1
ATOM 2936 C CA . LYS A 1 367 ? 32.765 6.963 6.534 1.00 52.09 367 LYS A CA 1
ATOM 2937 C C . LYS A 1 367 ? 32.355 5.816 5.615 1.00 52.09 367 LYS A C 1
ATOM 2939 O O . LYS A 1 367 ? 33.092 4.839 5.527 1.00 52.09 367 LYS A O 1
ATOM 2944 N N . PHE A 1 368 ? 31.259 5.984 4.881 1.00 45.31 368 PHE A N 1
ATOM 2945 C CA . PHE A 1 368 ? 30.777 5.037 3.882 1.00 45.31 368 PHE A CA 1
ATOM 2946 C C . PHE A 1 368 ? 31.804 4.831 2.762 1.00 45.31 368 PHE A C 1
ATOM 2948 O O . PHE A 1 368 ? 32.167 3.697 2.479 1.00 45.31 368 PHE A O 1
ATOM 2955 N N . LEU A 1 369 ? 32.370 5.900 2.188 1.00 51.59 369 LEU A N 1
ATOM 2956 C CA . LEU A 1 369 ? 33.404 5.797 1.148 1.00 51.59 369 LEU A CA 1
ATOM 2957 C C . LEU A 1 369 ? 34.708 5.163 1.652 1.00 51.59 369 LEU A C 1
ATOM 2959 O O . LEU A 1 369 ? 35.314 4.359 0.945 1.00 51.59 369 LEU A O 1
ATOM 2963 N N . LYS A 1 370 ? 35.150 5.496 2.872 1.00 58.12 370 LYS A N 1
ATOM 2964 C CA . LYS A 1 370 ? 36.347 4.897 3.492 1.00 58.12 370 LYS A CA 1
ATOM 2965 C C . LYS A 1 370 ? 36.145 3.408 3.761 1.00 58.12 370 LYS A C 1
ATOM 2967 O O . LYS A 1 370 ? 37.044 2.616 3.496 1.00 58.12 370 LYS A O 1
ATOM 2972 N N . PHE A 1 371 ? 34.966 3.030 4.237 1.00 49.34 371 PHE A N 1
ATOM 2973 C CA . PHE A 1 371 ? 34.596 1.645 4.490 1.00 49.34 371 PHE A CA 1
ATOM 2974 C C . PHE A 1 371 ? 34.394 0.845 3.194 1.00 49.34 371 PHE A C 1
ATOM 2976 O O . PHE A 1 371 ? 34.931 -0.252 3.060 1.00 49.34 371 PHE A O 1
ATOM 2983 N N . HIS A 1 372 ? 33.729 1.423 2.191 1.00 51.38 372 HIS A N 1
ATOM 2984 C CA . HIS A 1 372 ? 33.591 0.849 0.852 1.00 51.38 372 HIS A CA 1
ATOM 2985 C C . HIS A 1 372 ? 34.955 0.601 0.206 1.00 51.38 372 HIS A C 1
ATOM 2987 O O . HIS A 1 372 ? 35.235 -0.498 -0.269 1.00 51.38 372 HIS A O 1
ATOM 2993 N N . LYS A 1 373 ? 35.841 1.604 0.249 1.00 59.34 373 LYS A N 1
ATOM 2994 C CA . LYS A 1 373 ? 37.215 1.484 -0.243 1.00 59.34 373 LYS A CA 1
ATOM 2995 C C . LYS A 1 373 ? 37.985 0.390 0.500 1.00 59.34 373 LYS A C 1
ATOM 2997 O O . LYS A 1 373 ? 38.605 -0.445 -0.144 1.00 59.34 373 LYS A O 1
ATOM 3002 N N . HIS A 1 374 ? 37.879 0.332 1.829 1.00 56.59 374 HIS A N 1
ATOM 3003 C CA . HIS A 1 374 ? 38.514 -0.715 2.634 1.00 56.59 374 HIS A CA 1
ATOM 3004 C C . HIS A 1 374 ? 38.042 -2.130 2.251 1.00 56.59 374 HIS A C 1
ATOM 3006 O O . HIS A 1 374 ? 38.856 -3.044 2.126 1.00 56.59 374 HIS A O 1
ATOM 3012 N N . ASN A 1 375 ? 36.741 -2.310 2.010 1.00 48.28 375 ASN A N 1
ATOM 3013 C CA . ASN A 1 375 ? 36.178 -3.594 1.592 1.00 48.28 375 ASN A CA 1
ATOM 3014 C C . ASN A 1 375 ? 36.545 -3.960 0.141 1.00 48.28 375 ASN A C 1
ATOM 3016 O O . ASN A 1 375 ? 36.770 -5.135 -0.149 1.00 48.28 375 ASN A O 1
ATOM 3020 N N . MET A 1 376 ? 36.675 -2.975 -0.756 1.00 51.69 376 MET A N 1
ATOM 3021 C CA . MET A 1 376 ? 37.172 -3.182 -2.124 1.00 51.69 376 MET A CA 1
ATOM 3022 C C . MET A 1 376 ? 38.656 -3.563 -2.161 1.00 51.69 376 MET A C 1
ATOM 3024 O O . MET A 1 376 ? 39.032 -4.490 -2.879 1.00 51.69 376 MET A O 1
ATOM 3028 N N . ASP A 1 377 ? 39.488 -2.926 -1.336 1.00 49.69 377 ASP A N 1
ATOM 3029 C CA . ASP A 1 377 ? 40.919 -3.233 -1.232 1.00 49.69 377 ASP A CA 1
ATOM 3030 C C . ASP A 1 377 ? 41.153 -4.672 -0.715 1.00 49.69 377 ASP A C 1
ATOM 3032 O O . ASP A 1 377 ? 42.081 -5.359 -1.149 1.00 49.69 377 ASP A O 1
ATOM 3036 N N . MET A 1 378 ? 40.262 -5.185 0.144 1.00 44.75 378 MET A N 1
ATOM 3037 C CA . MET A 1 378 ? 40.274 -6.583 0.608 1.00 44.75 378 MET A CA 1
ATOM 3038 C C . MET A 1 378 ? 39.968 -7.598 -0.508 1.00 44.75 378 MET A C 1
ATOM 3040 O O . MET A 1 378 ? 40.464 -8.725 -0.466 1.00 44.75 378 MET A O 1
ATOM 3044 N N . LEU A 1 379 ? 39.185 -7.213 -1.521 1.00 39.78 379 LEU A N 1
ATOM 3045 C CA . LEU A 1 379 ? 38.816 -8.070 -2.657 1.00 39.78 379 LEU A CA 1
ATOM 3046 C C . LEU A 1 379 ? 39.901 -8.131 -3.746 1.00 39.78 379 LEU A C 1
ATOM 3048 O O . LEU A 1 379 ? 39.872 -9.039 -4.576 1.00 39.78 379 LEU A O 1
ATOM 3052 N N . GLN A 1 380 ? 40.856 -7.195 -3.744 1.00 37.97 380 GLN A N 1
ATOM 3053 C CA . GLN A 1 380 ? 41.894 -7.066 -4.776 1.00 37.97 380 GLN A CA 1
ATOM 3054 C C . GLN A 1 380 ? 43.275 -7.611 -4.368 1.00 37.97 380 GLN A C 1
ATOM 3056 O O . GLN A 1 380 ? 44.224 -7.486 -5.139 1.00 37.97 380 GLN A O 1
ATOM 3061 N N . SER A 1 381 ? 43.423 -8.252 -3.202 1.00 29.22 381 SER A N 1
ATOM 3062 C CA . SER A 1 381 ? 44.717 -8.804 -2.767 1.00 29.22 381 SER A CA 1
ATOM 3063 C C . SER A 1 381 ? 45.105 -10.076 -3.550 1.00 29.22 381 SER A C 1
ATOM 3065 O O . SER A 1 381 ? 44.455 -11.116 -3.392 1.00 29.22 381 SER A O 1
ATOM 3067 N N . PRO A 1 382 ? 46.176 -10.066 -4.373 1.00 32.31 382 PRO A N 1
ATOM 3068 C CA . PRO A 1 382 ? 46.629 -11.248 -5.094 1.00 32.31 382 PRO A CA 1
ATOM 3069 C C . PRO A 1 382 ? 47.550 -12.082 -4.194 1.00 32.31 382 PRO A C 1
ATOM 3071 O O . PRO A 1 382 ? 48.613 -11.621 -3.774 1.00 32.31 382 PRO A O 1
ATOM 3074 N N . ARG A 1 383 ? 47.218 -13.357 -3.953 1.00 30.84 383 ARG A N 1
ATOM 3075 C CA . ARG A 1 383 ? 48.231 -14.322 -3.493 1.00 30.84 383 ARG A CA 1
ATOM 3076 C C . ARG A 1 383 ? 49.170 -14.639 -4.657 1.00 30.84 383 ARG A C 1
ATOM 3078 O O . ARG A 1 383 ? 48.828 -15.396 -5.560 1.00 30.84 383 ARG A O 1
ATOM 3085 N N . ALA A 1 384 ? 50.349 -14.029 -4.611 1.00 29.02 384 ALA A N 1
ATOM 3086 C CA . ALA A 1 384 ? 51.459 -14.250 -5.521 1.00 29.02 384 ALA A CA 1
ATOM 3087 C C . ALA A 1 384 ? 51.918 -15.721 -5.556 1.00 29.02 384 ALA A C 1
ATOM 3089 O O . ALA A 1 384 ? 52.138 -16.331 -4.511 1.00 29.02 384 ALA A O 1
ATOM 3090 N N . MET A 1 385 ? 52.170 -16.239 -6.761 1.00 27.84 385 MET A N 1
ATOM 3091 C CA . MET A 1 385 ? 53.263 -17.180 -7.020 1.00 27.84 385 MET A CA 1
ATOM 3092 C C . MET A 1 385 ? 53.962 -16.812 -8.331 1.00 27.84 385 MET A C 1
ATOM 3094 O O . MET A 1 385 ? 53.367 -16.246 -9.244 1.00 27.84 385 MET A O 1
ATOM 3098 N N . ALA A 1 386 ? 55.269 -17.043 -8.329 1.00 29.80 386 ALA A N 1
ATOM 3099 C CA . ALA A 1 386 ? 56.281 -16.280 -9.035 1.00 29.80 386 ALA A CA 1
ATOM 3100 C C . ALA A 1 386 ? 56.473 -16.629 -10.525 1.00 29.80 386 ALA A C 1
ATOM 3102 O O . ALA A 1 386 ? 56.396 -17.782 -10.933 1.00 29.80 386 ALA A O 1
ATOM 3103 N N . SER A 1 387 ? 56.813 -15.575 -11.276 1.00 28.64 387 SER A N 1
ATOM 3104 C CA . SER A 1 387 ? 57.806 -15.469 -12.360 1.00 28.64 387 SER A CA 1
ATOM 3105 C C . SER A 1 387 ? 57.992 -16.609 -13.374 1.00 28.64 387 SER A C 1
ATOM 3107 O O . SER A 1 387 ? 58.592 -17.638 -13.076 1.00 28.64 387 SER A O 1
ATOM 3109 N N . SER A 1 388 ? 57.774 -16.284 -14.649 1.00 27.02 388 SER A N 1
ATOM 3110 C CA . SER A 1 388 ? 58.884 -16.262 -15.614 1.00 27.02 388 SER A CA 1
ATOM 3111 C C . SER A 1 388 ? 58.590 -15.291 -16.763 1.00 27.02 388 SER A C 1
ATOM 3113 O O . SER A 1 388 ? 57.466 -15.128 -17.223 1.00 27.02 388 SER A O 1
ATOM 3115 N N . SER A 1 389 ? 59.637 -14.566 -17.126 1.00 28.08 389 SER A N 1
ATOM 3116 C CA . SER A 1 389 ? 59.734 -13.457 -18.070 1.00 28.08 389 SER A CA 1
ATOM 3117 C C . SER A 1 389 ? 59.690 -13.887 -19.539 1.00 28.08 389 SER A C 1
ATOM 3119 O O . SER A 1 389 ? 60.352 -14.863 -19.885 1.00 28.08 389 SER A O 1
ATOM 3121 N N . SER A 1 390 ? 59.079 -13.085 -20.422 1.00 27.03 390 SER A N 1
ATOM 3122 C CA . SER A 1 390 ? 59.761 -12.506 -21.605 1.00 27.03 390 SER A CA 1
ATOM 3123 C C . SER A 1 390 ? 58.847 -11.635 -22.498 1.00 27.03 390 SER A C 1
ATOM 3125 O O . SER A 1 390 ? 57.787 -12.050 -22.947 1.00 27.03 390 SER A O 1
ATOM 3127 N N . SER A 1 391 ? 59.335 -10.408 -22.732 1.00 26.33 391 SER A N 1
ATOM 3128 C CA . SER A 1 391 ? 59.313 -9.592 -23.965 1.00 26.33 391 SER A CA 1
ATOM 3129 C C . SER A 1 391 ? 58.005 -9.245 -24.710 1.00 26.33 391 SER A C 1
ATOM 3131 O O . SER A 1 391 ? 57.485 -10.023 -25.499 1.00 26.33 391 SER A O 1
ATOM 3133 N N . SER A 1 392 ? 57.635 -7.962 -24.570 1.00 25.36 392 SER A N 1
ATOM 3134 C CA . SER A 1 392 ? 57.363 -6.957 -25.625 1.00 25.36 392 SER A CA 1
ATOM 3135 C C . SER A 1 392 ? 56.448 -7.288 -26.817 1.00 25.36 392 SER A C 1
ATOM 3137 O O . SER A 1 392 ? 56.841 -8.012 -27.726 1.00 25.36 392 SER A O 1
ATOM 3139 N N . SER A 1 393 ? 55.350 -6.538 -26.966 1.00 25.62 393 SER A N 1
ATOM 3140 C CA . SER A 1 393 ? 55.238 -5.461 -27.976 1.00 25.62 393 SER A CA 1
ATOM 3141 C C . SER A 1 393 ? 53.841 -4.817 -27.999 1.00 25.62 393 SER A C 1
ATOM 3143 O O . SER A 1 393 ? 52.822 -5.418 -27.684 1.00 25.62 393 SER A O 1
ATOM 3145 N N . SER A 1 394 ? 53.860 -3.532 -28.332 1.00 24.27 394 SER A N 1
ATOM 3146 C CA . SER A 1 394 ? 52.782 -2.563 -28.529 1.00 24.27 394 SER A CA 1
ATOM 3147 C C . SER A 1 394 ? 51.788 -2.908 -29.645 1.00 24.27 394 SER A C 1
ATOM 3149 O O . SER A 1 394 ? 52.235 -3.326 -30.710 1.00 24.27 394 SER A O 1
ATOM 3151 N N . SER A 1 395 ? 50.496 -2.576 -29.488 1.00 24.81 395 SER A N 1
ATOM 3152 C CA . SER A 1 395 ? 49.745 -1.674 -30.403 1.00 24.81 395 SER A CA 1
ATOM 3153 C C . SER A 1 395 ? 48.212 -1.675 -30.196 1.00 24.81 395 SER A C 1
ATOM 3155 O O . SER A 1 395 ? 47.572 -2.711 -30.072 1.00 24.81 395 SER A O 1
ATOM 3157 N N . SER A 1 396 ? 47.669 -0.451 -30.151 1.00 24.19 396 SER A N 1
ATOM 3158 C CA . SER A 1 396 ? 46.359 0.049 -30.621 1.00 24.19 396 SER A CA 1
ATOM 3159 C C . SER A 1 396 ? 45.128 -0.873 -30.674 1.00 24.19 396 SER A C 1
ATOM 3161 O O . SER A 1 396 ? 44.992 -1.725 -31.550 1.00 24.19 396 SER A O 1
ATOM 3163 N N . SER A 1 397 ? 44.142 -0.541 -29.840 1.00 23.73 397 SER A N 1
ATOM 3164 C CA . SER A 1 397 ? 42.753 -0.989 -29.904 1.00 23.73 397 SER A CA 1
ATOM 3165 C C . SER A 1 397 ? 41.975 -0.311 -31.045 1.00 23.73 397 SER A C 1
ATOM 3167 O O . SER A 1 397 ? 41.879 0.911 -31.121 1.00 23.73 397 SER A O 1
ATOM 3169 N N . SER A 1 398 ? 41.354 -1.123 -31.902 1.00 23.80 398 SER A N 1
ATOM 3170 C CA . SER A 1 398 ? 40.210 -0.733 -32.732 1.00 23.80 398 SER A CA 1
ATOM 3171 C C . SER A 1 398 ? 39.067 -1.697 -32.413 1.00 23.80 398 SER A C 1
ATOM 3173 O O . SER A 1 398 ? 39.202 -2.911 -32.544 1.00 23.80 398 SER A O 1
ATOM 3175 N N . ALA A 1 399 ? 37.969 -1.161 -31.878 1.00 24.98 399 ALA A N 1
ATOM 3176 C CA . ALA A 1 399 ? 36.800 -1.933 -31.483 1.00 24.98 399 ALA A CA 1
ATOM 3177 C C . ALA A 1 399 ? 35.905 -2.166 -32.707 1.00 24.98 399 ALA A C 1
ATOM 3179 O O . ALA A 1 399 ? 35.328 -1.222 -33.246 1.00 24.98 399 ALA A O 1
ATOM 3180 N N . SER A 1 400 ? 35.791 -3.424 -33.140 1.00 23.16 400 SER A N 1
ATOM 3181 C CA . SER A 1 400 ? 34.780 -3.859 -34.100 1.00 23.16 400 SER A CA 1
ATOM 3182 C C . SER A 1 400 ? 33.532 -4.350 -33.371 1.00 23.16 400 SER A C 1
ATOM 3184 O O . SER A 1 400 ? 33.587 -5.224 -32.508 1.00 23.16 400 SER A O 1
ATOM 3186 N N . SER A 1 401 ? 32.412 -3.789 -33.79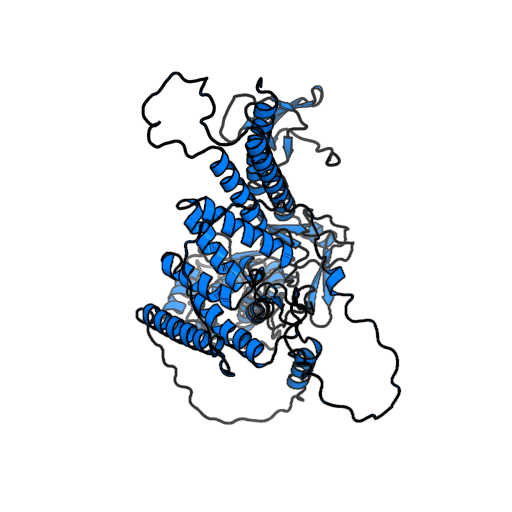2 1.00 25.22 401 SER A N 1
ATOM 3187 C CA . SER A 1 401 ? 31.031 -4.187 -33.564 1.00 25.22 401 SER A CA 1
ATOM 3188 C C . SER A 1 401 ? 30.782 -5.693 -33.737 1.00 25.22 401 SER A C 1
ATOM 3190 O O . SER A 1 401 ? 31.024 -6.255 -34.803 1.00 25.22 401 SER A O 1
ATOM 3192 N N . ALA A 1 402 ? 30.186 -6.322 -32.721 1.00 23.83 402 ALA A N 1
ATOM 3193 C CA . ALA A 1 402 ? 29.548 -7.630 -32.840 1.00 23.83 402 ALA A CA 1
ATOM 3194 C C . ALA A 1 402 ? 28.128 -7.568 -32.262 1.00 23.83 402 ALA A C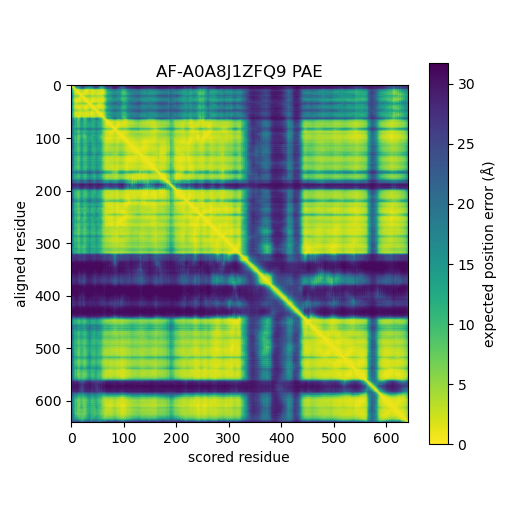 1
ATOM 3196 O O . ALA A 1 402 ? 27.903 -7.444 -31.062 1.00 23.83 402 ALA A O 1
ATOM 3197 N N . GLN A 1 403 ? 27.172 -7.616 -33.183 1.00 23.14 403 GLN A N 1
ATOM 3198 C CA . GLN A 1 403 ? 25.737 -7.688 -32.972 1.00 23.14 403 GLN A CA 1
ATOM 3199 C C . GLN A 1 403 ? 25.372 -9.092 -32.457 1.00 23.14 403 GLN A C 1
ATOM 3201 O O . GLN A 1 403 ? 25.481 -10.057 -33.212 1.00 23.14 403 GLN A O 1
ATOM 3206 N N . MET A 1 404 ? 24.906 -9.225 -31.213 1.00 22.12 404 MET A N 1
ATOM 3207 C CA . MET A 1 404 ? 24.282 -10.464 -30.730 1.00 22.12 404 MET A CA 1
ATOM 3208 C C . MET A 1 404 ? 22.767 -10.277 -30.631 1.00 22.12 404 MET A C 1
ATOM 3210 O O . MET A 1 404 ? 22.265 -9.457 -29.867 1.00 22.12 404 MET A O 1
ATOM 3214 N N . LYS A 1 405 ? 22.046 -11.037 -31.460 1.00 23.14 405 LYS A N 1
ATOM 3215 C CA . LYS A 1 405 ? 20.602 -11.253 -31.358 1.00 23.14 405 LYS A CA 1
ATOM 3216 C C . LYS A 1 405 ? 20.347 -12.133 -30.132 1.00 23.14 405 LYS A C 1
ATOM 3218 O O . LYS A 1 405 ? 20.884 -13.235 -30.072 1.00 23.14 405 LYS A O 1
ATOM 3223 N N . MET A 1 406 ? 19.531 -11.663 -29.196 1.00 22.55 406 MET A N 1
ATOM 3224 C CA . MET A 1 406 ? 18.928 -12.498 -28.160 1.00 22.55 406 MET A CA 1
ATOM 3225 C C . MET A 1 406 ? 17.445 -12.650 -28.484 1.00 22.55 406 MET A C 1
ATOM 3227 O O . MET A 1 406 ? 16.676 -11.715 -28.299 1.00 22.55 406 MET A O 1
ATOM 3231 N N . ASP A 1 407 ? 17.079 -13.834 -28.964 1.00 21.77 407 ASP A N 1
ATOM 3232 C CA . ASP A 1 407 ? 15.749 -14.399 -28.781 1.00 21.77 407 ASP A CA 1
ATOM 3233 C C . ASP A 1 407 ? 15.939 -15.690 -27.982 1.00 21.77 407 ASP A C 1
ATOM 3235 O O . ASP A 1 407 ? 16.741 -16.540 -28.367 1.00 21.77 407 ASP A O 1
ATOM 3239 N N . VAL A 1 408 ? 15.238 -15.785 -26.853 1.00 23.45 408 VAL A N 1
ATOM 3240 C CA . VAL A 1 408 ? 14.451 -16.930 -26.360 1.00 23.45 408 VAL A CA 1
ATOM 3241 C C . VAL A 1 408 ? 14.238 -16.736 -24.859 1.00 23.45 408 VAL A C 1
ATOM 3243 O O . VAL A 1 408 ? 15.169 -16.700 -24.055 1.00 23.45 408 VAL A O 1
ATOM 3246 N N . ALA A 1 409 ? 12.962 -16.600 -24.511 1.00 27.03 409 ALA A N 1
ATOM 3247 C CA . ALA A 1 409 ? 12.447 -16.627 -23.160 1.00 27.03 409 ALA A CA 1
ATOM 3248 C C . ALA A 1 409 ? 12.737 -17.979 -22.496 1.00 27.03 409 ALA A C 1
ATOM 3250 O O . ALA A 1 409 ? 12.353 -19.016 -23.026 1.00 27.03 409 ALA A O 1
ATOM 3251 N N . ASN A 1 410 ? 13.321 -17.944 -21.302 1.00 24.39 410 ASN A N 1
ATOM 3252 C CA . ASN A 1 410 ? 13.119 -18.966 -20.284 1.00 24.39 410 ASN A CA 1
ATOM 3253 C C . ASN A 1 410 ? 12.777 -18.233 -18.988 1.00 24.39 410 ASN A C 1
ATOM 3255 O O . ASN A 1 410 ? 13.651 -17.728 -18.285 1.00 24.39 410 ASN A O 1
ATOM 3259 N N . ALA A 1 411 ? 11.480 -18.121 -18.713 1.00 28.02 411 ALA A N 1
ATOM 3260 C CA . ALA A 1 411 ? 11.005 -17.794 -17.383 1.00 28.02 411 ALA A CA 1
ATOM 3261 C C . ALA A 1 411 ? 11.241 -19.035 -16.515 1.00 28.02 411 ALA A C 1
ATOM 3263 O O . ALA A 1 411 ? 10.548 -20.035 -16.676 1.00 28.02 411 ALA A O 1
ATOM 3264 N N . ILE A 1 412 ? 12.246 -18.981 -15.641 1.00 27.41 412 ILE A N 1
ATOM 3265 C CA . ILE A 1 412 ? 12.376 -19.934 -14.536 1.00 27.41 412 ILE A CA 1
ATOM 3266 C C . ILE A 1 412 ? 11.176 -19.667 -13.630 1.00 27.41 412 ILE A C 1
ATOM 3268 O O . ILE A 1 412 ? 11.030 -18.569 -13.089 1.00 27.41 412 ILE A O 1
ATOM 3272 N N . THR A 1 413 ? 10.266 -20.629 -13.539 1.00 33.41 413 THR A N 1
ATOM 3273 C CA . THR A 1 413 ? 9.088 -20.509 -12.683 1.00 33.41 413 THR A CA 1
ATOM 3274 C C . THR A 1 413 ? 9.460 -20.864 -11.248 1.00 33.41 413 THR A C 1
ATOM 3276 O O . THR A 1 413 ? 10.427 -21.580 -10.996 1.00 33.41 413 THR A O 1
ATOM 3279 N N . THR A 1 414 ? 8.668 -20.410 -10.276 1.00 36.56 414 THR A N 1
ATOM 3280 C CA . THR A 1 414 ? 8.825 -20.758 -8.853 1.00 36.56 414 THR A CA 1
ATOM 3281 C C . THR A 1 414 ? 8.862 -22.277 -8.614 1.00 36.56 414 THR A C 1
ATOM 3283 O O . THR A 1 414 ? 9.428 -22.723 -7.621 1.00 36.56 414 THR A O 1
ATOM 3286 N N . ALA A 1 415 ? 8.310 -23.075 -9.537 1.00 32.19 415 ALA A N 1
ATOM 3287 C CA . ALA A 1 415 ? 8.343 -24.534 -9.497 1.00 32.19 415 ALA A CA 1
ATOM 3288 C C . ALA A 1 415 ? 9.741 -25.125 -9.776 1.00 32.19 415 ALA A C 1
ATOM 3290 O O . ALA A 1 415 ? 10.093 -26.135 -9.171 1.00 32.19 415 ALA A O 1
ATOM 3291 N N . ASP A 1 416 ? 10.564 -24.481 -10.609 1.00 34.78 416 ASP A N 1
ATOM 3292 C CA . ASP A 1 416 ? 11.884 -24.998 -11.012 1.00 34.78 416 ASP A CA 1
ATOM 3293 C C . ASP A 1 416 ? 12.928 -24.896 -9.883 1.00 34.78 416 ASP A C 1
ATOM 3295 O O . ASP A 1 416 ? 13.896 -25.655 -9.834 1.00 34.78 416 ASP A O 1
ATOM 3299 N N . ILE A 1 417 ? 12.709 -23.992 -8.922 1.00 39.94 417 ILE A N 1
ATOM 3300 C CA . ILE A 1 417 ? 13.541 -23.855 -7.714 1.00 39.94 417 ILE A CA 1
ATOM 3301 C C . ILE A 1 417 ? 13.158 -24.910 -6.656 1.00 39.94 417 ILE A C 1
ATOM 3303 O O . ILE A 1 417 ? 13.989 -25.294 -5.833 1.00 39.94 417 ILE A O 1
ATOM 3307 N N . MET A 1 418 ? 11.926 -25.434 -6.686 1.00 38.16 418 MET A N 1
ATOM 3308 C CA . MET A 1 418 ? 11.430 -26.399 -5.693 1.00 38.16 418 MET A CA 1
ATOM 3309 C C . MET A 1 418 ? 11.898 -27.845 -5.937 1.00 38.16 418 MET A C 1
ATOM 3311 O O . MET A 1 418 ? 11.817 -28.661 -5.024 1.00 38.16 418 MET A O 1
ATOM 3315 N N . SER A 1 419 ? 12.421 -28.180 -7.121 1.00 34.78 419 SER A N 1
ATOM 3316 C CA . SER A 1 419 ? 12.783 -29.557 -7.504 1.00 34.78 419 SER A CA 1
ATOM 3317 C C . SER A 1 419 ? 14.212 -30.007 -7.149 1.00 34.78 419 SER A C 1
ATOM 3319 O O . SER A 1 419 ? 14.637 -31.073 -7.588 1.00 34.78 419 SER A O 1
ATOM 3321 N N . LEU A 1 420 ? 14.980 -29.236 -6.370 1.00 36.12 420 LEU A N 1
ATOM 3322 C CA . LEU A 1 420 ? 16.401 -29.527 -6.100 1.00 36.12 420 LEU A CA 1
ATOM 3323 C C . LEU A 1 420 ? 16.699 -30.345 -4.823 1.00 36.12 420 LEU A C 1
ATOM 3325 O O . LEU A 1 420 ? 17.872 -30.513 -4.495 1.00 36.12 420 LEU A O 1
ATOM 3329 N N . GLU A 1 421 ? 15.702 -30.903 -4.121 1.00 35.69 421 GLU A N 1
ATOM 3330 C CA . GLU A 1 421 ? 15.938 -31.611 -2.840 1.00 35.69 421 GLU A CA 1
ATOM 3331 C C . GLU A 1 421 ? 15.467 -33.079 -2.740 1.00 35.69 421 GLU A C 1
ATOM 3333 O O . GLU A 1 421 ? 15.619 -33.665 -1.673 1.00 35.69 421 GLU A O 1
ATOM 3338 N N . ASP A 1 422 ? 15.021 -33.741 -3.815 1.00 30.33 422 ASP A N 1
ATOM 3339 C CA . ASP A 1 422 ? 14.579 -35.151 -3.738 1.00 30.33 422 ASP A CA 1
ATOM 3340 C C . ASP A 1 422 ? 15.478 -36.127 -4.515 1.00 30.33 422 ASP A C 1
ATOM 3342 O O . ASP A 1 422 ? 15.144 -36.632 -5.586 1.00 30.33 422 ASP A O 1
ATOM 3346 N N . SER A 1 423 ? 16.629 -36.470 -3.929 1.00 28.55 423 SER A N 1
ATOM 3347 C CA . SER A 1 423 ? 17.302 -37.743 -4.227 1.00 28.55 423 SER A CA 1
ATOM 3348 C C . SER A 1 423 ? 18.152 -38.218 -3.042 1.00 28.55 423 SER A C 1
ATOM 3350 O O . SER A 1 423 ? 19.371 -38.038 -3.009 1.00 28.55 423 SER A O 1
ATOM 3352 N N . ALA A 1 424 ? 17.513 -38.848 -2.056 1.00 31.33 424 ALA A N 1
ATOM 3353 C CA . ALA A 1 424 ? 18.194 -39.606 -1.008 1.00 31.33 424 ALA A CA 1
ATOM 3354 C C . ALA A 1 424 ? 18.118 -41.115 -1.307 1.00 31.33 424 ALA A C 1
ATOM 3356 O O . ALA A 1 424 ? 17.038 -41.691 -1.411 1.00 31.33 424 ALA A O 1
ATOM 3357 N N . SER A 1 425 ? 19.271 -41.778 -1.431 1.00 27.45 425 SER A N 1
ATOM 3358 C CA . SER A 1 425 ? 19.386 -43.247 -1.456 1.00 27.45 425 SER A CA 1
ATOM 3359 C C . SER A 1 425 ? 20.748 -43.703 -0.892 1.00 27.45 425 SER A C 1
ATOM 3361 O O . SER A 1 425 ? 21.637 -42.867 -0.719 1.00 27.45 425 SER A O 1
ATOM 3363 N N . PRO A 1 426 ? 20.910 -44.970 -0.458 1.00 28.73 426 PRO A N 1
ATOM 3364 C CA . PRO A 1 426 ? 21.231 -45.254 0.938 1.00 28.73 426 PRO A CA 1
ATOM 3365 C C . PRO A 1 426 ? 22.724 -45.459 1.214 1.00 28.73 426 PRO A C 1
ATOM 3367 O O . PRO A 1 426 ? 23.513 -45.861 0.361 1.00 28.73 426 PRO A O 1
ATOM 3370 N N . ARG A 1 427 ? 23.083 -45.234 2.483 1.00 34.50 427 ARG A N 1
ATOM 3371 C CA . ARG A 1 427 ? 24.413 -45.437 3.070 1.00 34.50 427 ARG A CA 1
ATOM 3372 C C . ARG A 1 427 ? 24.970 -46.838 2.785 1.00 34.50 427 ARG A C 1
ATOM 3374 O O . ARG A 1 427 ? 24.391 -47.831 3.214 1.00 34.50 427 ARG A O 1
ATOM 3381 N N . SER A 1 428 ? 26.181 -46.900 2.228 1.00 28.67 428 SER A N 1
ATOM 3382 C CA . SER A 1 428 ? 27.091 -48.030 2.436 1.00 28.67 428 SER A CA 1
ATOM 3383 C C . SER A 1 428 ? 28.455 -47.527 2.920 1.00 28.67 428 SER A C 1
ATOM 3385 O O . SER A 1 428 ? 29.056 -46.609 2.365 1.00 28.67 428 SER A O 1
ATOM 3387 N N . ASN A 1 429 ? 28.904 -48.102 4.036 1.00 35.47 429 ASN A N 1
ATOM 3388 C CA . ASN A 1 429 ? 30.185 -47.827 4.673 1.00 35.47 429 ASN A CA 1
ATOM 3389 C C . ASN A 1 429 ? 31.321 -48.461 3.860 1.00 35.47 429 ASN A C 1
ATOM 3391 O O . ASN A 1 429 ? 31.440 -49.685 3.827 1.00 35.47 429 ASN A O 1
ATOM 3395 N N . ARG A 1 430 ? 32.226 -47.648 3.307 1.00 27.55 430 ARG A N 1
ATOM 3396 C CA . ARG A 1 430 ? 33.590 -48.090 2.981 1.00 27.55 430 ARG A CA 1
ATOM 3397 C C . ARG A 1 430 ? 34.584 -46.950 3.193 1.00 27.55 430 ARG A C 1
ATOM 3399 O O . ARG A 1 430 ? 34.584 -45.958 2.475 1.00 27.55 430 ARG A O 1
ATOM 3406 N N . ARG A 1 431 ? 35.434 -47.110 4.213 1.00 34.12 431 ARG A N 1
ATOM 3407 C CA . ARG A 1 431 ? 36.633 -46.294 4.437 1.00 34.12 431 ARG A CA 1
ATOM 3408 C C . ARG A 1 431 ? 37.663 -46.635 3.360 1.00 34.12 431 ARG A C 1
ATOM 3410 O O . ARG A 1 431 ? 38.120 -47.772 3.303 1.00 34.12 431 ARG A O 1
ATOM 3417 N N . SER A 1 432 ? 38.083 -45.645 2.583 1.00 30.45 432 SER A N 1
ATOM 3418 C CA . SER A 1 432 ? 39.347 -45.687 1.845 1.00 30.45 432 SER A CA 1
ATOM 3419 C C . SER A 1 432 ? 40.020 -44.319 1.918 1.00 30.45 432 SER A C 1
ATOM 3421 O O . SER A 1 432 ? 39.471 -43.322 1.455 1.00 30.45 432 SER A O 1
ATOM 3423 N N . ASN A 1 433 ? 41.206 -44.295 2.528 1.00 35.00 433 ASN A N 1
ATOM 3424 C CA . ASN A 1 433 ? 42.125 -43.162 2.547 1.00 35.00 433 ASN A CA 1
ATOM 3425 C C . ASN A 1 433 ? 42.554 -42.812 1.116 1.00 35.00 433 ASN A C 1
ATOM 3427 O O . ASN A 1 433 ? 43.114 -43.655 0.419 1.00 35.00 433 ASN A O 1
ATOM 3431 N N . GLY A 1 434 ? 42.346 -41.563 0.702 1.00 29.94 434 GLY A N 1
ATOM 3432 C CA . GLY A 1 434 ? 42.780 -41.061 -0.598 1.00 29.94 434 GLY A CA 1
ATOM 3433 C C . GLY A 1 434 ? 42.758 -39.535 -0.652 1.00 29.94 434 GLY A C 1
ATOM 3434 O O . GLY A 1 434 ? 41.693 -38.938 -0.629 1.00 29.94 434 GLY A O 1
ATOM 3435 N N . LYS A 1 435 ? 43.965 -38.956 -0.667 1.00 31.42 435 LYS A N 1
ATOM 3436 C CA . LYS A 1 435 ? 44.410 -37.630 -1.146 1.00 31.42 435 LYS A CA 1
ATOM 3437 C C . LYS A 1 435 ? 43.331 -36.549 -1.356 1.00 31.42 435 LYS A C 1
ATOM 3439 O O . LYS A 1 435 ? 42.472 -36.664 -2.221 1.00 31.42 435 LYS A O 1
ATOM 3444 N N . GLY A 1 436 ? 43.472 -35.457 -0.598 1.00 31.05 436 GLY A N 1
ATOM 3445 C CA . GLY A 1 436 ? 42.585 -34.295 -0.590 1.00 31.05 436 GLY A CA 1
ATOM 3446 C C . GLY A 1 436 ? 42.316 -33.699 -1.972 1.00 31.05 436 GLY A C 1
ATOM 3447 O O . GLY A 1 436 ? 43.181 -33.078 -2.584 1.00 31.05 436 GLY A O 1
ATOM 3448 N N . SER A 1 437 ? 41.077 -33.858 -2.421 1.00 32.72 437 SER A N 1
ATOM 3449 C CA . SER A 1 437 ? 40.424 -32.998 -3.405 1.00 32.72 437 SER A CA 1
ATOM 3450 C C . SER A 1 437 ? 40.261 -31.570 -2.846 1.00 32.72 437 SER A C 1
ATOM 3452 O O . SER A 1 437 ? 40.164 -31.423 -1.622 1.00 32.72 437 SER A O 1
ATOM 3454 N N . PRO A 1 438 ? 40.204 -30.520 -3.694 1.00 41.53 438 PRO A N 1
ATOM 3455 C CA . PRO A 1 438 ? 40.028 -29.143 -3.234 1.00 41.53 438 PRO A CA 1
ATOM 3456 C C . PRO A 1 438 ? 38.766 -29.073 -2.377 1.00 41.53 438 PRO A C 1
ATOM 3458 O O . PRO A 1 438 ? 37.722 -29.598 -2.771 1.00 41.53 438 PRO A O 1
ATOM 3461 N N . GLY A 1 439 ? 38.890 -28.511 -1.174 1.00 44.00 439 GLY A N 1
ATOM 3462 C CA . GLY A 1 439 ? 37.835 -28.535 -0.167 1.00 44.00 439 GLY A CA 1
ATOM 3463 C C . GLY A 1 439 ? 36.515 -28.032 -0.740 1.00 44.00 439 GLY A C 1
ATOM 3464 O O . GLY A 1 439 ? 36.427 -26.888 -1.179 1.00 44.00 439 GLY A O 1
ATOM 3465 N N . LYS A 1 440 ? 35.485 -28.887 -0.735 1.00 50.31 440 LYS A N 1
ATOM 3466 C CA . LYS A 1 440 ? 34.105 -28.449 -0.956 1.00 50.31 440 LYS A CA 1
ATOM 3467 C C . LYS A 1 440 ? 33.794 -27.409 0.118 1.00 50.31 440 LYS A C 1
ATOM 3469 O O . LYS A 1 440 ? 33.636 -27.770 1.285 1.00 50.31 440 LYS A O 1
ATOM 3474 N N . VAL A 1 441 ? 33.762 -26.134 -0.265 1.00 55.94 441 VAL A N 1
ATOM 3475 C CA . VAL A 1 441 ? 33.246 -25.056 0.581 1.00 55.94 441 VAL A CA 1
ATOM 3476 C C . VAL A 1 441 ? 31.827 -25.460 0.960 1.00 55.94 441 VAL A C 1
ATOM 3478 O O . VAL A 1 441 ? 31.008 -25.742 0.083 1.00 55.94 441 VAL A O 1
ATOM 3481 N N . ARG A 1 442 ? 31.559 -25.594 2.261 1.00 58.38 442 ARG A N 1
ATOM 3482 C CA . ARG A 1 442 ? 30.205 -25.908 2.717 1.00 58.38 442 ARG A CA 1
ATOM 3483 C C . ARG A 1 442 ? 29.300 -24.722 2.366 1.00 58.38 442 ARG A C 1
ATOM 3485 O O . ARG A 1 442 ? 29.737 -23.589 2.547 1.00 58.38 442 ARG A O 1
ATOM 3492 N N . PRO A 1 443 ? 28.077 -24.960 1.866 1.00 66.19 443 PRO A N 1
ATOM 3493 C CA . PRO A 1 443 ? 27.102 -23.897 1.680 1.00 66.19 443 PRO A CA 1
ATOM 3494 C C . PRO A 1 443 ? 26.905 -23.135 2.983 1.00 66.19 443 PRO A C 1
ATOM 3496 O O . PRO A 1 443 ? 26.666 -23.757 4.020 1.00 66.19 443 PRO A O 1
ATOM 3499 N N . HIS A 1 444 ? 26.998 -21.810 2.916 1.00 80.50 444 HIS A N 1
ATOM 3500 C CA . HIS A 1 444 ? 26.659 -20.965 4.047 1.00 80.50 444 HIS A CA 1
ATOM 3501 C C . HIS A 1 444 ? 25.217 -21.229 4.508 1.00 80.50 444 HIS A C 1
ATOM 3503 O O . HIS A 1 444 ? 24.315 -21.495 3.700 1.00 80.50 444 HIS A O 1
ATOM 3509 N N . GLU A 1 445 ? 24.993 -21.163 5.819 1.00 83.69 445 GLU A N 1
ATOM 3510 C CA . GLU A 1 445 ? 23.729 -21.587 6.420 1.00 83.69 445 GLU A CA 1
ATOM 3511 C C . GLU A 1 445 ? 22.545 -20.745 5.927 1.00 83.69 445 GLU A C 1
ATOM 3513 O O . GLU A 1 445 ? 21.506 -21.309 5.595 1.00 83.69 445 GLU A O 1
ATOM 3518 N N . TRP A 1 446 ? 22.730 -19.432 5.771 1.00 88.00 446 TRP A N 1
ATOM 3519 C CA . TRP A 1 446 ? 21.648 -18.488 5.454 1.00 88.00 446 TRP A CA 1
ATOM 3520 C C . TRP A 1 446 ? 21.580 -18.052 3.990 1.00 88.00 446 TRP A C 1
ATOM 3522 O O . TRP A 1 446 ? 20.714 -17.264 3.649 1.00 88.00 446 TRP A O 1
ATOM 3532 N N . LEU A 1 447 ? 22.464 -18.534 3.109 1.00 92.62 447 LEU A N 1
ATOM 3533 C CA . LEU A 1 447 ? 22.464 -18.135 1.693 1.00 92.62 447 LEU A CA 1
ATOM 3534 C C . LEU A 1 447 ? 22.306 -19.333 0.754 1.00 92.62 447 LEU A C 1
ATOM 3536 O O . LEU A 1 447 ? 22.856 -20.413 1.000 1.00 92.62 447 LEU A O 1
ATOM 3540 N N . THR A 1 448 ? 21.558 -19.162 -0.334 1.00 94.44 448 THR A N 1
ATOM 3541 C CA . THR A 1 448 ? 21.488 -20.159 -1.409 1.00 94.44 448 THR A CA 1
ATOM 3542 C C . THR A 1 448 ? 22.838 -20.281 -2.129 1.00 94.44 448 THR A C 1
ATOM 3544 O O . THR A 1 448 ? 23.650 -19.345 -2.123 1.00 94.44 448 THR A O 1
ATOM 3547 N N . PRO A 1 449 ? 23.109 -21.410 -2.808 1.00 94.62 449 PRO A N 1
ATOM 3548 C CA . PRO A 1 449 ? 24.086 -21.422 -3.890 1.00 94.62 449 PRO A CA 1
ATOM 3549 C C . PRO A 1 449 ? 23.758 -20.349 -4.937 1.00 94.62 449 PRO A C 1
ATOM 3551 O O . PRO A 1 449 ? 22.608 -19.916 -5.049 1.00 94.62 449 PRO A O 1
ATOM 3554 N N . CYS A 1 450 ? 24.774 -19.921 -5.682 1.00 95.69 450 CYS A N 1
ATOM 3555 C CA . CYS A 1 450 ? 24.604 -18.971 -6.775 1.00 95.69 450 CYS A CA 1
ATOM 3556 C C . CYS A 1 450 ? 23.653 -19.550 -7.834 1.00 95.69 450 CYS A C 1
ATOM 3558 O O . CYS A 1 450 ? 23.839 -20.686 -8.273 1.00 95.69 450 CYS A O 1
ATOM 3560 N N . ASP A 1 451 ? 22.667 -18.779 -8.276 1.00 95.56 451 ASP A N 1
ATOM 3561 C CA . ASP A 1 451 ? 21.715 -19.200 -9.316 1.00 95.56 451 ASP A CA 1
ATOM 3562 C C . ASP A 1 451 ? 22.350 -19.385 -10.709 1.00 95.56 451 ASP A C 1
ATOM 3564 O O . ASP A 1 451 ? 21.787 -20.087 -11.546 1.00 95.56 451 ASP A O 1
ATOM 3568 N N . VAL A 1 452 ? 23.544 -18.827 -10.941 1.00 96.69 452 VAL A N 1
ATOM 3569 C CA . VAL A 1 452 ? 24.275 -18.941 -12.215 1.00 96.69 452 VAL A CA 1
ATOM 3570 C C . VAL A 1 452 ? 25.415 -19.951 -12.151 1.00 96.69 452 VAL A C 1
ATOM 3572 O O . VAL A 1 452 ? 25.460 -20.894 -12.934 1.00 96.69 452 VAL A O 1
ATOM 3575 N N . CYS A 1 453 ? 26.386 -19.752 -11.255 1.00 96.56 453 CYS A N 1
ATOM 3576 C CA . CYS A 1 453 ? 27.573 -20.614 -11.208 1.00 96.56 453 CYS A CA 1
ATOM 3577 C C . CYS A 1 453 ? 27.421 -21.803 -10.253 1.00 96.56 453 CYS A C 1
ATOM 3579 O O . CYS A 1 453 ? 28.331 -22.624 -10.163 1.00 96.56 453 CYS A O 1
ATOM 3581 N N . HIS A 1 454 ? 26.301 -21.881 -9.524 1.00 95.31 454 HIS A N 1
ATOM 3582 C CA . HIS A 1 454 ? 25.970 -22.940 -8.562 1.00 95.31 454 HIS A CA 1
ATOM 3583 C C . HIS A 1 454 ? 26.968 -23.121 -7.413 1.00 95.31 454 HIS A C 1
ATOM 3585 O O . HIS A 1 454 ? 26.843 -24.046 -6.610 1.00 95.31 454 HIS A O 1
ATOM 3591 N N . ASP A 1 455 ? 27.932 -22.212 -7.276 1.00 93.44 455 ASP A N 1
ATOM 3592 C CA . ASP A 1 455 ? 28.854 -22.228 -6.155 1.00 93.44 455 ASP A CA 1
ATOM 3593 C C . ASP A 1 455 ? 28.150 -21.824 -4.864 1.00 93.44 455 ASP A C 1
ATOM 3595 O O . ASP A 1 455 ? 27.337 -20.900 -4.823 1.00 93.44 455 ASP A O 1
ATOM 3599 N N . ALA A 1 456 ? 28.521 -22.499 -3.783 1.00 91.75 456 ALA A N 1
ATOM 3600 C CA . ALA A 1 456 ? 28.201 -22.075 -2.433 1.00 91.75 456 ALA A CA 1
ATOM 3601 C C . ALA A 1 456 ? 28.857 -20.720 -2.120 1.00 91.75 456 ALA A C 1
ATOM 3603 O O . ALA A 1 456 ? 30.048 -20.529 -2.383 1.00 91.75 456 ALA A O 1
ATOM 3604 N N . CYS A 1 457 ? 28.106 -19.811 -1.491 1.00 89.56 457 CYS A N 1
ATOM 3605 C CA . CYS A 1 457 ? 28.712 -18.643 -0.859 1.00 89.56 457 CYS A CA 1
ATOM 3606 C C . CYS A 1 457 ? 29.575 -19.121 0.318 1.00 89.56 457 CYS A C 1
ATOM 3608 O O . CYS A 1 457 ? 29.098 -19.897 1.148 1.00 89.56 457 CYS A O 1
ATOM 3610 N N . ASN A 1 458 ? 30.841 -18.705 0.365 1.00 86.56 458 ASN A N 1
ATOM 3611 C CA . ASN A 1 458 ? 31.720 -18.999 1.496 1.00 86.56 458 ASN A CA 1
ATOM 3612 C C . ASN A 1 458 ? 31.432 -18.034 2.662 1.00 86.56 458 ASN A C 1
ATOM 3614 O O . ASN A 1 458 ? 30.938 -16.931 2.435 1.00 86.56 458 ASN A O 1
ATOM 3618 N N . ASP A 1 459 ? 31.789 -18.419 3.890 1.00 85.31 459 ASP A N 1
ATOM 3619 C CA . ASP A 1 459 ? 31.486 -17.640 5.103 1.00 85.31 459 ASP A CA 1
ATOM 3620 C C . ASP A 1 459 ? 32.053 -16.213 5.077 1.00 85.31 459 ASP A C 1
ATOM 3622 O O . ASP A 1 459 ? 31.424 -15.292 5.587 1.00 85.31 459 ASP A O 1
ATOM 3626 N N . PHE A 1 460 ? 33.220 -16.004 4.460 1.00 84.75 460 PHE A N 1
ATOM 3627 C CA . PHE A 1 460 ? 33.820 -14.674 4.346 1.00 84.75 460 PHE A CA 1
ATOM 3628 C C . PHE A 1 460 ? 32.983 -13.761 3.440 1.00 84.75 460 PHE A C 1
ATOM 3630 O O . PHE A 1 460 ? 32.629 -12.655 3.839 1.00 84.75 460 PHE A O 1
ATOM 3637 N N . SER A 1 461 ? 32.615 -14.241 2.251 1.00 85.00 461 SER A N 1
ATOM 3638 C CA . SER A 1 461 ? 31.753 -13.515 1.312 1.00 85.00 461 SER A CA 1
ATOM 3639 C C . SER A 1 461 ? 30.349 -13.300 1.878 1.00 85.00 461 SER A C 1
ATOM 3641 O O . SER A 1 461 ? 29.795 -12.216 1.735 1.00 85.00 461 SER A O 1
ATOM 3643 N N . ALA A 1 462 ? 29.790 -14.303 2.558 1.00 86.75 462 ALA A N 1
ATOM 3644 C CA . ALA A 1 462 ? 28.486 -14.194 3.197 1.00 86.75 462 ALA A CA 1
ATOM 3645 C C . ALA A 1 462 ? 28.492 -13.137 4.305 1.00 86.75 462 ALA A C 1
ATOM 3647 O O . ALA A 1 462 ? 27.607 -12.288 4.335 1.00 86.75 462 ALA A O 1
ATOM 3648 N N . LYS A 1 463 ? 29.521 -13.147 5.161 1.00 83.69 463 LYS A N 1
ATOM 3649 C CA . LYS A 1 463 ? 29.709 -12.142 6.206 1.00 83.69 463 LYS A CA 1
ATOM 3650 C C . LYS A 1 463 ? 29.827 -10.737 5.620 1.00 83.69 463 LYS A C 1
ATOM 3652 O O . LYS A 1 463 ? 29.143 -9.840 6.085 1.00 83.69 463 LYS A O 1
ATOM 3657 N N . GLN A 1 464 ? 30.631 -10.552 4.570 1.00 82.50 464 GLN A N 1
ATOM 3658 C CA . GLN A 1 464 ? 30.734 -9.253 3.898 1.00 82.50 464 GLN A CA 1
ATOM 3659 C C . GLN A 1 464 ? 29.372 -8.765 3.397 1.00 82.50 464 GLN A C 1
ATOM 3661 O O . GLN A 1 464 ? 29.000 -7.634 3.657 1.00 82.50 464 GLN A O 1
ATOM 3666 N N . CYS A 1 465 ? 28.606 -9.603 2.706 1.00 83.81 465 CYS A N 1
ATOM 3667 C CA . CYS A 1 465 ? 27.308 -9.197 2.176 1.00 83.81 465 CYS A CA 1
ATOM 3668 C C . CYS A 1 465 ? 26.271 -8.895 3.277 1.00 83.81 465 CYS A C 1
ATOM 3670 O O . CYS A 1 465 ? 25.561 -7.897 3.178 1.00 83.81 465 CYS A O 1
ATOM 3672 N N . LEU A 1 466 ? 26.197 -9.733 4.316 1.00 87.31 466 LEU A N 1
ATOM 3673 C CA . LEU A 1 466 ? 25.193 -9.624 5.381 1.00 87.31 466 LEU A CA 1
ATOM 3674 C C . LEU A 1 466 ? 25.509 -8.517 6.394 1.00 87.31 466 LEU A C 1
ATOM 3676 O O . LEU A 1 466 ? 24.595 -7.817 6.816 1.00 87.31 466 LEU A O 1
ATOM 3680 N N . ASP A 1 467 ? 26.779 -8.318 6.756 1.00 87.81 467 ASP A N 1
ATOM 3681 C CA . ASP A 1 467 ? 27.174 -7.269 7.709 1.00 87.81 467 ASP A CA 1
ATOM 3682 C C . ASP A 1 467 ? 26.997 -5.863 7.103 1.00 87.81 467 ASP A C 1
ATOM 3684 O O . ASP A 1 467 ? 26.731 -4.906 7.825 1.00 87.81 467 ASP A O 1
ATOM 3688 N N . LEU A 1 468 ? 27.113 -5.736 5.773 1.00 87.00 468 LEU A N 1
ATOM 3689 C CA . LEU A 1 468 ? 26.940 -4.470 5.053 1.00 87.00 468 LEU A CA 1
ATOM 3690 C C . LEU A 1 468 ? 25.475 -4.056 4.889 1.00 87.00 468 LEU A C 1
ATOM 3692 O O . LEU A 1 468 ? 25.178 -2.866 4.780 1.00 87.00 468 LEU A O 1
ATOM 3696 N N . GLU A 1 469 ? 24.553 -5.012 4.823 1.00 92.50 469 GLU A N 1
ATOM 3697 C CA . GLU A 1 469 ? 23.154 -4.740 4.489 1.00 92.50 469 GLU A CA 1
ATOM 3698 C C . GLU A 1 469 ? 22.462 -3.748 5.445 1.00 92.50 469 GLU A C 1
ATOM 3700 O O . GLU A 1 469 ? 21.813 -2.826 4.938 1.00 92.50 469 GLU A O 1
ATOM 3705 N N . PRO A 1 470 ? 22.616 -3.831 6.784 1.00 91.62 470 PRO A N 1
ATOM 3706 C CA . PRO A 1 470 ? 22.033 -2.847 7.696 1.00 91.62 470 PRO A CA 1
ATOM 3707 C C . PRO A 1 470 ? 22.573 -1.428 7.474 1.00 91.62 470 PRO A C 1
ATOM 3709 O O . PRO A 1 470 ? 21.810 -0.461 7.523 1.00 91.62 470 PRO A O 1
ATOM 3712 N N . GLU A 1 471 ? 23.869 -1.290 7.178 1.00 91.19 471 GLU A N 1
ATOM 3713 C CA . GLU A 1 471 ? 24.489 0.012 6.908 1.00 91.19 471 GLU A CA 1
ATOM 3714 C C . GLU A 1 471 ? 23.945 0.628 5.616 1.00 91.19 471 GLU A C 1
ATOM 3716 O O . GLU A 1 471 ? 23.584 1.806 5.589 1.00 91.19 471 GLU A O 1
ATOM 3721 N N . TYR A 1 472 ? 23.824 -0.173 4.554 1.00 92.81 472 TYR A N 1
ATOM 3722 C CA . TYR A 1 472 ? 23.216 0.271 3.299 1.00 92.81 472 TYR A CA 1
ATOM 3723 C C . TYR A 1 472 ? 21.733 0.596 3.454 1.00 92.81 472 TYR A C 1
ATOM 3725 O O . TYR A 1 472 ? 21.272 1.584 2.890 1.00 92.81 472 TYR A O 1
ATOM 3733 N N . THR A 1 473 ? 21.001 -0.193 4.238 1.00 92.19 473 THR A N 1
ATOM 3734 C CA . THR A 1 473 ? 19.588 0.051 4.551 1.00 92.19 473 THR A CA 1
ATOM 3735 C C . THR A 1 473 ? 19.420 1.430 5.179 1.00 92.19 473 THR A C 1
ATOM 3737 O O . THR A 1 473 ? 18.716 2.276 4.630 1.00 92.19 473 THR A O 1
ATOM 3740 N N . GLN A 1 474 ? 20.155 1.706 6.261 1.00 92.75 474 GLN A N 1
ATOM 3741 C CA . GLN A 1 474 ? 20.124 3.011 6.919 1.00 92.75 474 GLN A CA 1
ATOM 3742 C C . GLN A 1 474 ? 20.570 4.134 5.973 1.00 92.75 474 GLN A C 1
ATOM 3744 O O . GLN A 1 474 ? 19.983 5.217 5.957 1.00 92.75 474 GLN A O 1
ATOM 3749 N N . ARG A 1 475 ? 21.606 3.884 5.165 1.00 93.62 475 ARG A N 1
ATOM 3750 C CA . ARG A 1 475 ? 22.145 4.865 4.223 1.00 93.62 475 ARG A CA 1
ATOM 3751 C C . ARG A 1 475 ? 21.139 5.246 3.140 1.00 93.62 475 ARG A C 1
ATOM 3753 O O . ARG A 1 475 ? 21.072 6.426 2.796 1.00 93.62 475 ARG A O 1
ATOM 3760 N N . ILE A 1 476 ? 20.401 4.274 2.610 1.00 92.31 476 ILE A N 1
ATOM 3761 C CA . ILE A 1 476 ? 19.399 4.463 1.557 1.00 92.31 476 ILE A CA 1
ATOM 3762 C C . ILE A 1 476 ? 18.157 5.152 2.117 1.00 92.31 476 ILE A C 1
ATOM 3764 O O . ILE A 1 476 ? 17.671 6.100 1.508 1.00 92.31 476 ILE A O 1
ATOM 3768 N N . GLU A 1 477 ? 17.688 4.756 3.301 1.00 90.56 477 GLU A N 1
ATOM 3769 C CA . GLU A 1 477 ? 16.561 5.426 3.968 1.00 90.56 477 GLU A CA 1
ATOM 3770 C C . GLU A 1 477 ? 16.867 6.895 4.304 1.00 90.56 477 GLU A C 1
ATOM 3772 O O . GLU A 1 477 ? 15.964 7.730 4.326 1.00 90.56 477 GLU A O 1
ATOM 3777 N N . ALA A 1 478 ? 18.143 7.230 4.515 1.00 93.50 478 ALA A N 1
ATOM 3778 C CA . ALA A 1 478 ? 18.608 8.589 4.781 1.00 93.50 478 ALA A CA 1
ATOM 3779 C C . ALA A 1 478 ? 19.025 9.386 3.524 1.00 93.50 478 ALA A C 1
ATOM 3781 O O . ALA A 1 478 ? 19.539 10.502 3.668 1.00 93.50 478 ALA A O 1
ATOM 3782 N N . LEU A 1 479 ? 18.855 8.843 2.308 1.00 94.12 479 LEU A N 1
ATOM 3783 C CA . LEU A 1 479 ? 19.224 9.543 1.073 1.00 94.12 479 LEU A CA 1
ATOM 3784 C C . LEU A 1 479 ? 18.439 10.847 0.911 1.00 94.12 479 LEU A C 1
ATOM 3786 O O . LEU A 1 479 ? 17.214 10.896 1.021 1.00 94.12 479 LEU A O 1
ATOM 3790 N N . ASP A 1 480 ? 19.166 11.906 0.569 1.00 92.38 480 ASP A N 1
ATOM 3791 C CA . ASP A 1 480 ? 18.561 13.140 0.095 1.00 92.38 480 ASP A CA 1
ATOM 3792 C C . ASP A 1 480 ? 18.213 12.982 -1.387 1.00 92.38 480 ASP A C 1
ATOM 3794 O O . ASP A 1 480 ? 19.097 13.017 -2.242 1.00 92.38 480 ASP A O 1
ATOM 3798 N N . LYS A 1 481 ? 16.924 12.804 -1.693 1.00 90.75 481 LYS A N 1
ATOM 3799 C CA . LYS A 1 481 ? 16.436 12.556 -3.062 1.00 90.75 481 LYS A CA 1
ATOM 3800 C C . LYS A 1 481 ? 16.750 13.693 -4.044 1.00 90.75 481 LYS A C 1
ATOM 3802 O O . LYS A 1 481 ? 16.628 13.502 -5.247 1.00 90.75 481 LYS A O 1
ATOM 3807 N N . THR A 1 482 ? 17.145 14.869 -3.551 1.00 91.94 482 THR A N 1
ATOM 3808 C CA . THR A 1 482 ? 17.536 16.010 -4.392 1.00 91.94 482 THR A CA 1
ATOM 3809 C C . THR A 1 482 ? 19.017 15.989 -4.782 1.00 91.94 482 THR A C 1
ATOM 3811 O O . THR A 1 482 ? 19.401 16.603 -5.777 1.00 91.94 482 THR A O 1
ATOM 3814 N N . ASN A 1 483 ? 19.854 15.261 -4.037 1.00 95.75 483 ASN A N 1
ATOM 3815 C CA . ASN A 1 483 ? 21.285 15.135 -4.298 1.00 95.75 483 ASN A CA 1
ATOM 3816 C C . ASN A 1 483 ? 21.573 13.889 -5.145 1.00 95.75 483 ASN A C 1
ATOM 3818 O O . ASN A 1 483 ? 21.972 12.839 -4.645 1.00 95.75 483 ASN A O 1
ATOM 3822 N N . ILE A 1 484 ? 21.367 14.014 -6.452 1.00 95.62 484 ILE A N 1
ATOM 3823 C CA . ILE A 1 484 ? 21.431 12.876 -7.375 1.00 95.62 484 ILE A CA 1
ATOM 3824 C C . ILE A 1 484 ? 22.831 12.286 -7.496 1.00 95.62 484 ILE A C 1
ATOM 3826 O O . ILE A 1 484 ? 22.946 11.067 -7.552 1.00 95.62 484 ILE A O 1
ATOM 3830 N N . GLN A 1 485 ? 23.891 13.101 -7.440 1.00 96.25 485 GLN A N 1
ATOM 3831 C CA . GLN A 1 485 ? 25.258 12.566 -7.488 1.00 96.25 485 GLN A CA 1
ATOM 3832 C C . GLN A 1 485 ? 25.530 11.608 -6.321 1.00 96.25 485 GLN A C 1
ATOM 3834 O O . GLN A 1 485 ? 26.228 10.606 -6.467 1.00 96.25 485 GLN A O 1
ATOM 3839 N N . ASP A 1 486 ? 24.970 11.911 -5.152 1.00 96.50 486 ASP A N 1
ATOM 3840 C CA . ASP A 1 486 ? 25.083 11.061 -3.974 1.00 96.50 486 ASP A CA 1
ATOM 3841 C C . ASP A 1 486 ? 24.224 9.789 -4.091 1.00 96.50 486 ASP A C 1
ATOM 3843 O O . ASP A 1 486 ? 24.675 8.708 -3.710 1.00 96.50 486 ASP A O 1
ATOM 3847 N N . VAL A 1 487 ? 23.031 9.878 -4.692 1.00 97.00 487 VAL A N 1
ATOM 3848 C CA . VAL A 1 487 ? 22.200 8.702 -5.014 1.00 97.00 487 VAL A CA 1
ATOM 3849 C C . VAL A 1 487 ? 22.920 7.780 -6.002 1.00 97.00 487 VAL A C 1
ATOM 3851 O O . VAL A 1 487 ? 23.004 6.580 -5.752 1.00 97.00 487 VAL A O 1
ATOM 3854 N N . GLU A 1 488 ? 23.487 8.317 -7.087 1.00 97.25 488 GLU A N 1
ATOM 3855 C CA . GLU A 1 488 ? 24.267 7.555 -8.071 1.00 97.25 488 GLU A CA 1
ATOM 3856 C C . GLU A 1 488 ? 25.476 6.872 -7.423 1.00 97.25 488 GLU A C 1
ATOM 3858 O O . GLU A 1 488 ? 25.762 5.709 -7.709 1.00 97.25 488 GLU A O 1
ATOM 3863 N N . LEU A 1 489 ? 26.185 7.571 -6.532 1.00 97.00 489 LEU A N 1
ATOM 3864 C CA . LEU A 1 489 ? 27.322 7.014 -5.802 1.00 97.00 489 LEU A CA 1
ATOM 3865 C C . LEU A 1 489 ? 26.900 5.804 -4.956 1.00 97.00 489 LEU A C 1
ATOM 3867 O O . LEU A 1 489 ? 27.540 4.755 -5.022 1.00 97.00 489 LEU A O 1
ATOM 3871 N N . VAL A 1 490 ? 25.821 5.941 -4.178 1.00 96.12 490 VAL A N 1
ATOM 3872 C CA . VAL A 1 490 ? 25.301 4.856 -3.332 1.00 96.12 490 VAL A CA 1
ATOM 3873 C C . VAL A 1 490 ? 24.760 3.707 -4.174 1.00 96.12 490 VAL A C 1
ATOM 3875 O O . VAL A 1 490 ? 25.022 2.554 -3.847 1.00 96.12 490 VAL A O 1
ATOM 3878 N N . TYR A 1 491 ? 24.048 3.996 -5.263 1.00 97.12 491 TYR A N 1
ATOM 3879 C CA . TYR A 1 491 ? 23.531 2.994 -6.193 1.00 97.12 491 TYR A CA 1
ATOM 3880 C C . TYR A 1 491 ? 24.654 2.162 -6.825 1.00 97.12 491 TYR A C 1
ATOM 3882 O O . TYR A 1 491 ? 24.621 0.934 -6.761 1.00 97.12 491 TYR A O 1
ATOM 3890 N N . ASN A 1 492 ? 25.684 2.813 -7.372 1.00 95.62 492 ASN A N 1
ATOM 3891 C CA . ASN A 1 492 ? 26.812 2.117 -7.991 1.00 95.62 492 ASN A CA 1
ATOM 3892 C C . ASN A 1 492 ? 27.597 1.281 -6.969 1.00 95.62 492 ASN A C 1
ATOM 3894 O O . ASN A 1 492 ? 27.946 0.140 -7.256 1.00 95.62 492 ASN A O 1
ATOM 3898 N N . ALA A 1 493 ? 27.813 1.810 -5.761 1.00 93.56 493 ALA A N 1
ATOM 3899 C CA . ALA A 1 493 ? 28.434 1.069 -4.662 1.00 93.56 493 ALA A CA 1
ATOM 3900 C C . ALA A 1 493 ? 27.586 -0.140 -4.218 1.00 93.56 493 ALA A C 1
ATOM 3902 O O . ALA A 1 493 ? 28.102 -1.232 -3.989 1.00 93.56 493 ALA A O 1
ATOM 3903 N N . ALA A 1 494 ? 26.262 0.025 -4.144 1.00 94.19 494 ALA A N 1
ATOM 3904 C CA . ALA A 1 494 ? 25.335 -1.045 -3.790 1.00 94.19 494 ALA A CA 1
ATOM 3905 C C . ALA A 1 494 ? 25.389 -2.206 -4.795 1.00 94.19 494 ALA A C 1
ATOM 3907 O O . ALA A 1 494 ? 25.354 -3.366 -4.384 1.00 94.19 494 ALA A O 1
ATOM 3908 N N . LEU A 1 495 ? 25.530 -1.920 -6.094 1.00 94.38 495 LEU A N 1
ATOM 3909 C CA . LEU A 1 495 ? 25.616 -2.944 -7.140 1.00 94.38 495 LEU A CA 1
ATOM 3910 C C . LEU A 1 495 ? 26.841 -3.862 -7.015 1.00 94.38 495 LEU A C 1
ATOM 3912 O O . LEU A 1 495 ? 26.791 -4.980 -7.527 1.00 94.38 495 LEU A O 1
ATOM 3916 N N . ASP A 1 496 ? 27.907 -3.462 -6.317 1.00 90.62 496 ASP A N 1
ATOM 3917 C CA . ASP A 1 496 ? 29.075 -4.326 -6.100 1.00 90.62 496 ASP A CA 1
ATOM 3918 C C . ASP A 1 496 ? 28.773 -5.518 -5.172 1.00 90.62 496 ASP A C 1
ATOM 3920 O O . ASP A 1 496 ? 29.420 -6.571 -5.276 1.00 90.62 496 ASP A O 1
ATOM 3924 N N . PHE A 1 497 ? 27.777 -5.367 -4.292 1.00 91.12 497 PHE A N 1
ATOM 3925 C CA . PHE A 1 497 ? 27.435 -6.326 -3.234 1.00 91.12 497 PHE A CA 1
ATOM 3926 C C . PHE A 1 497 ? 26.024 -6.897 -3.363 1.00 91.12 497 PHE A C 1
ATOM 3928 O O . PHE A 1 497 ? 25.793 -8.058 -3.017 1.00 91.12 497 PHE A O 1
ATOM 3935 N N . PHE A 1 498 ? 25.081 -6.112 -3.875 1.00 95.31 498 PHE A N 1
ATOM 3936 C CA . PHE A 1 498 ? 23.692 -6.503 -4.045 1.00 95.31 498 PHE A CA 1
ATOM 3937 C C . PHE A 1 498 ? 23.387 -6.815 -5.506 1.00 95.31 498 PHE A C 1
ATOM 3939 O O . PHE A 1 498 ? 23.866 -6.168 -6.441 1.00 95.31 498 PHE A O 1
ATOM 3946 N N . HIS A 1 499 ? 22.587 -7.856 -5.704 1.00 96.12 499 HIS A N 1
ATOM 3947 C CA . HIS A 1 499 ? 22.038 -8.169 -7.011 1.00 96.12 499 HIS A CA 1
ATOM 3948 C C . HIS A 1 499 ? 20.906 -7.182 -7.340 1.00 96.12 499 HIS A C 1
ATOM 3950 O O . HIS A 1 499 ? 20.295 -6.607 -6.444 1.00 96.12 499 HIS A O 1
ATOM 3956 N N . GLU A 1 500 ? 20.554 -7.042 -8.617 1.00 95.38 500 GLU A N 1
ATOM 3957 C CA . GLU A 1 500 ? 19.413 -6.223 -9.078 1.00 95.38 500 GLU A CA 1
ATOM 3958 C C . GLU A 1 500 ? 18.072 -6.647 -8.451 1.00 95.38 500 GLU A C 1
ATOM 3960 O O . GLU A 1 500 ? 17.129 -5.869 -8.395 1.00 95.38 500 GLU A O 1
ATOM 3965 N N . ASN A 1 501 ? 18.006 -7.872 -7.918 1.00 95.62 501 ASN A N 1
ATOM 3966 C CA . ASN A 1 501 ? 16.848 -8.411 -7.200 1.00 95.62 501 ASN A CA 1
ATOM 3967 C C . ASN A 1 501 ? 16.875 -8.067 -5.692 1.00 95.62 501 ASN A C 1
ATOM 3969 O O . ASN A 1 501 ? 16.152 -8.668 -4.905 1.00 95.62 501 ASN A O 1
ATOM 3973 N N . HIS A 1 502 ? 17.722 -7.134 -5.254 1.00 96.94 502 HIS A N 1
ATOM 3974 C CA . HIS A 1 502 ? 17.745 -6.654 -3.876 1.00 96.94 502 HIS A CA 1
ATOM 3975 C C . HIS A 1 502 ? 16.905 -5.387 -3.725 1.00 96.94 502 HIS A C 1
ATOM 3977 O O . HIS A 1 502 ? 17.052 -4.436 -4.494 1.00 96.94 502 HIS A O 1
ATOM 3983 N N . TRP A 1 503 ? 16.073 -5.328 -2.690 1.00 96.31 503 TRP A N 1
ATOM 3984 C CA . TRP A 1 503 ? 15.169 -4.197 -2.477 1.00 96.31 503 TRP A CA 1
ATOM 3985 C C . TRP A 1 503 ? 15.899 -2.849 -2.305 1.00 96.31 503 TRP A C 1
ATOM 3987 O O . TRP A 1 503 ? 15.425 -1.836 -2.808 1.00 96.31 503 TRP A O 1
ATOM 3997 N N . CYS A 1 504 ? 17.077 -2.833 -1.666 1.00 96.06 504 CYS A N 1
ATOM 3998 C CA . CYS A 1 504 ? 17.963 -1.659 -1.601 1.00 96.06 504 CYS A CA 1
ATOM 3999 C C . CYS A 1 504 ? 18.303 -1.087 -2.987 1.00 96.06 504 CYS A C 1
ATOM 4001 O O . CYS A 1 504 ? 18.244 0.123 -3.190 1.00 96.06 504 CYS A O 1
ATOM 4003 N N . VAL A 1 505 ? 18.632 -1.955 -3.951 1.00 97.06 505 VAL A N 1
ATOM 4004 C CA . VAL A 1 505 ? 18.923 -1.531 -5.327 1.00 97.06 505 VAL A CA 1
ATOM 4005 C C . VAL A 1 505 ? 17.653 -0.964 -5.954 1.00 97.06 505 VAL A C 1
ATOM 4007 O O . VAL A 1 505 ? 17.678 0.154 -6.456 1.00 97.06 505 VAL A O 1
ATOM 4010 N N . ASN A 1 506 ? 16.520 -1.661 -5.816 1.00 97.12 506 ASN A N 1
ATOM 4011 C CA . ASN A 1 506 ? 15.224 -1.199 -6.322 1.00 97.12 506 ASN A CA 1
ATOM 4012 C C . ASN A 1 506 ? 14.780 0.167 -5.747 1.00 97.12 506 ASN A C 1
ATOM 4014 O O . ASN A 1 506 ? 14.148 0.962 -6.444 1.00 97.12 506 ASN A O 1
ATOM 4018 N N . ALA A 1 507 ? 15.124 0.465 -4.492 1.00 96.19 507 ALA A N 1
ATOM 4019 C CA . ALA A 1 507 ? 14.846 1.760 -3.873 1.00 96.19 507 ALA A CA 1
ATOM 4020 C C . ALA A 1 507 ? 15.648 2.896 -4.535 1.00 96.19 507 ALA A C 1
ATOM 4022 O O . ALA A 1 507 ? 15.091 3.949 -4.840 1.00 96.19 507 ALA A O 1
ATOM 4023 N N . CYS A 1 508 ? 16.934 2.675 -4.821 1.00 97.38 508 CYS A N 1
ATOM 4024 C CA . CYS A 1 508 ? 17.748 3.632 -5.574 1.00 97.38 508 CYS A CA 1
ATOM 4025 C C . CYS A 1 508 ? 17.268 3.781 -7.026 1.00 97.38 508 CYS A C 1
ATOM 4027 O O . CYS A 1 508 ? 17.172 4.900 -7.526 1.00 97.38 508 CYS A O 1
ATOM 4029 N N . GLU A 1 509 ? 16.913 2.668 -7.678 1.00 97.56 509 GLU A N 1
ATOM 4030 C CA . GLU A 1 509 ? 16.333 2.643 -9.028 1.00 97.56 509 GLU A CA 1
ATOM 4031 C C . GLU A 1 509 ? 15.095 3.543 -9.127 1.00 97.56 509 GLU A C 1
ATOM 4033 O O . GLU A 1 509 ? 14.910 4.209 -10.140 1.00 97.56 509 GLU A O 1
ATOM 4038 N N . GLN A 1 510 ? 14.274 3.623 -8.070 1.00 95.94 510 GLN A N 1
ATOM 4039 C CA . GLN A 1 510 ? 13.136 4.547 -8.014 1.00 95.94 510 GLN A CA 1
ATOM 4040 C C . GLN A 1 510 ? 13.556 6.003 -8.171 1.00 95.94 510 GLN A C 1
ATOM 4042 O O . GLN A 1 510 ? 13.068 6.714 -9.046 1.00 95.94 510 GLN A O 1
ATOM 4047 N N . ILE A 1 511 ? 14.469 6.431 -7.298 1.00 96.12 511 ILE A N 1
ATOM 4048 C CA . ILE A 1 511 ? 14.888 7.825 -7.179 1.00 96.12 511 ILE A CA 1
ATOM 4049 C C . ILE A 1 511 ? 15.546 8.263 -8.492 1.00 96.12 511 ILE A C 1
ATOM 4051 O O . ILE A 1 511 ? 15.256 9.341 -9.011 1.00 96.12 511 ILE A O 1
ATOM 4055 N N . LEU A 1 512 ? 16.394 7.400 -9.060 1.00 97.50 512 LEU A N 1
ATOM 4056 C CA . LEU A 1 512 ? 17.060 7.656 -10.334 1.00 97.50 512 LEU A CA 1
ATOM 4057 C C . LEU A 1 512 ? 16.064 7.652 -11.501 1.00 97.50 512 LEU A C 1
ATOM 4059 O O . LEU A 1 512 ? 16.104 8.558 -12.336 1.00 97.50 512 LEU A O 1
ATOM 4063 N N . ALA A 1 513 ? 15.138 6.687 -11.550 1.00 96.88 513 ALA A N 1
ATOM 4064 C CA . ALA A 1 513 ? 14.106 6.635 -12.581 1.00 96.88 513 ALA A CA 1
ATOM 4065 C C . ALA A 1 513 ? 13.302 7.933 -12.633 1.00 96.88 513 ALA A C 1
ATOM 4067 O O . ALA A 1 513 ? 13.169 8.478 -13.729 1.00 96.88 513 ALA A O 1
ATOM 4068 N N . GLU A 1 514 ? 12.819 8.413 -11.478 1.00 95.19 514 GLU A N 1
ATOM 4069 C CA . GLU A 1 514 ? 12.060 9.659 -11.294 1.00 95.19 514 GLU A CA 1
ATOM 4070 C C . GLU A 1 514 ? 12.875 10.891 -11.709 1.00 95.19 514 GLU A C 1
ATOM 4072 O O . GLU A 1 514 ? 12.406 11.699 -12.512 1.00 95.19 514 GLU A O 1
ATOM 4077 N N . HIS A 1 515 ? 14.122 11.013 -11.242 1.00 94.94 515 HIS A N 1
ATOM 4078 C CA . HIS A 1 515 ? 14.977 12.146 -11.597 1.00 94.94 515 HIS A CA 1
ATOM 4079 C C . HIS A 1 515 ? 15.237 12.237 -13.106 1.00 94.94 515 HIS A C 1
ATOM 4081 O O . HIS A 1 515 ? 15.138 13.310 -13.710 1.00 94.94 515 HIS A O 1
ATOM 4087 N N . TYR A 1 516 ? 15.573 11.118 -13.747 1.00 95.31 516 TYR A N 1
ATOM 4088 C CA . TYR A 1 516 ? 15.957 11.129 -15.154 1.00 95.31 516 TYR A CA 1
ATOM 4089 C C . TYR A 1 516 ? 14.777 11.238 -16.122 1.00 95.31 516 TYR A C 1
ATOM 4091 O O . TYR A 1 516 ? 15.021 11.454 -17.310 1.00 95.31 516 TYR A O 1
ATOM 4099 N N . GLN A 1 517 ? 13.518 11.139 -15.671 1.00 91.88 517 GLN A N 1
ATOM 4100 C CA . GLN A 1 517 ? 12.354 11.233 -16.573 1.00 91.88 517 GLN A CA 1
ATOM 4101 C C . GLN A 1 517 ? 12.384 12.510 -17.424 1.00 91.88 517 GLN A C 1
ATOM 4103 O O . GLN A 1 517 ? 12.029 12.491 -18.607 1.00 91.88 517 GLN A O 1
ATOM 4108 N N . GLU A 1 518 ? 12.845 13.612 -16.831 1.00 87.31 518 GLU A N 1
ATOM 4109 C CA . GLU A 1 518 ? 12.939 14.916 -17.488 1.00 87.31 518 GLU A CA 1
ATOM 4110 C C . GLU A 1 518 ? 14.349 15.229 -18.014 1.00 87.31 518 GLU A C 1
ATOM 4112 O O . GLU A 1 518 ? 14.482 15.935 -19.015 1.00 87.31 518 GLU A O 1
ATOM 4117 N N . ASN A 1 519 ? 15.391 14.674 -17.383 1.00 87.94 519 ASN A N 1
ATOM 4118 C CA . ASN A 1 519 ? 16.793 15.034 -17.630 1.00 87.94 519 ASN A CA 1
ATOM 4119 C C . ASN A 1 519 ? 17.493 14.124 -18.653 1.00 87.94 519 ASN A C 1
ATOM 4121 O O . ASN A 1 519 ? 18.210 14.611 -19.526 1.00 87.94 519 ASN A O 1
ATOM 4125 N N . ASP A 1 520 ? 17.265 12.811 -18.578 1.00 92.81 520 ASP A N 1
ATOM 4126 C CA . ASP A 1 520 ? 17.818 11.822 -19.504 1.00 92.81 520 ASP A CA 1
ATOM 4127 C C . ASP A 1 520 ? 16.854 10.643 -19.677 1.00 92.81 520 ASP A C 1
ATOM 4129 O O . ASP A 1 520 ? 16.846 9.656 -18.937 1.00 92.81 520 ASP A O 1
ATOM 4133 N N . LYS A 1 521 ? 16.054 10.725 -20.740 1.00 91.00 521 LYS A N 1
ATOM 4134 C CA . LYS A 1 521 ? 15.034 9.721 -21.043 1.00 91.00 521 LYS A CA 1
ATOM 4135 C C . LYS A 1 521 ? 15.613 8.315 -21.202 1.00 91.00 521 LYS A C 1
ATOM 4137 O O . LYS A 1 521 ? 14.925 7.356 -20.868 1.00 91.00 521 LYS A O 1
ATOM 4142 N N . GLY A 1 522 ? 16.828 8.178 -21.739 1.00 92.81 522 GLY A N 1
ATOM 4143 C CA . GLY A 1 522 ? 17.448 6.871 -21.966 1.00 92.81 522 GLY A CA 1
ATOM 4144 C C . GLY A 1 522 ? 17.777 6.179 -20.648 1.00 92.81 522 GLY A C 1
ATOM 4145 O O . GLY A 1 522 ? 17.406 5.023 -20.447 1.00 92.81 522 GLY A O 1
ATOM 4146 N N . THR A 1 523 ? 18.391 6.927 -19.736 1.00 95.44 523 THR A N 1
ATOM 4147 C CA . THR A 1 523 ? 18.741 6.452 -18.393 1.00 95.44 523 THR A CA 1
ATOM 4148 C C . THR A 1 523 ? 17.491 6.151 -17.563 1.00 95.44 523 THR A C 1
ATOM 4150 O O . THR A 1 523 ? 17.389 5.077 -16.973 1.00 95.44 523 THR A O 1
ATOM 4153 N N . SER A 1 524 ? 16.466 7.009 -17.618 1.00 96.50 524 SER A N 1
ATOM 4154 C CA . SER A 1 524 ? 15.176 6.743 -16.959 1.00 96.50 524 SER A CA 1
ATOM 4155 C C . SER A 1 524 ? 14.503 5.458 -17.460 1.00 96.50 524 SER A C 1
ATOM 4157 O O . SER A 1 524 ? 14.051 4.644 -16.657 1.00 96.50 524 SER A O 1
ATOM 4159 N N . ILE A 1 525 ? 14.492 5.218 -18.780 1.00 96.50 525 ILE A N 1
ATOM 4160 C CA . ILE A 1 525 ? 13.959 3.975 -19.367 1.00 96.50 525 ILE A CA 1
ATOM 4161 C C . ILE A 1 525 ? 14.702 2.748 -18.828 1.00 96.50 525 ILE A C 1
ATOM 4163 O O . ILE A 1 525 ? 14.068 1.723 -18.574 1.00 96.50 525 ILE A O 1
ATOM 4167 N N . GLN A 1 526 ? 16.024 2.828 -18.661 1.00 97.25 526 GLN A N 1
ATOM 4168 C CA . GLN A 1 526 ? 16.806 1.711 -18.137 1.00 97.25 526 GLN A CA 1
ATOM 4169 C C . GLN A 1 526 ? 16.441 1.401 -16.680 1.00 97.25 526 GLN A C 1
ATOM 4171 O O . GLN A 1 526 ? 16.166 0.243 -16.369 1.00 97.25 526 GLN A O 1
ATOM 4176 N N . HIS A 1 527 ? 16.355 2.420 -15.822 1.00 98.06 527 HIS A N 1
ATOM 4177 C CA . HIS A 1 527 ? 15.966 2.233 -14.423 1.00 98.06 527 HIS A CA 1
ATOM 4178 C C . HIS A 1 527 ? 14.527 1.703 -14.285 1.00 98.06 527 HIS A C 1
ATOM 4180 O O . HIS A 1 527 ? 14.268 0.748 -13.554 1.00 98.06 527 HIS A O 1
ATOM 4186 N N . LEU A 1 528 ? 13.583 2.227 -15.077 1.00 98.00 528 LEU A N 1
ATOM 4187 C CA . LEU A 1 528 ? 12.206 1.717 -15.121 1.00 98.00 528 LEU A CA 1
ATOM 4188 C C . LEU A 1 528 ? 12.138 0.252 -15.579 1.00 98.00 528 LEU A C 1
ATOM 4190 O O . LEU A 1 528 ? 11.355 -0.528 -15.039 1.00 98.00 528 LEU A O 1
ATOM 4194 N N . ARG A 1 529 ? 12.969 -0.162 -16.546 1.00 97.75 529 ARG A N 1
ATOM 4195 C CA . ARG A 1 529 ? 13.064 -1.574 -16.958 1.00 97.75 529 ARG A CA 1
ATOM 4196 C C . ARG A 1 529 ? 13.581 -2.460 -15.831 1.00 97.75 529 ARG A C 1
ATOM 4198 O O . ARG A 1 529 ? 13.010 -3.527 -15.612 1.00 97.75 529 ARG A O 1
ATOM 4205 N N . ASN A 1 530 ? 14.609 -2.018 -15.112 1.00 97.75 530 ASN A N 1
ATOM 4206 C CA . ASN A 1 530 ? 15.147 -2.751 -13.968 1.00 97.75 530 ASN A CA 1
ATOM 4207 C C . ASN A 1 530 ? 14.081 -2.919 -12.874 1.00 97.75 530 ASN A C 1
ATOM 4209 O O . ASN A 1 530 ? 13.884 -4.030 -12.385 1.00 97.75 530 ASN A O 1
ATOM 4213 N N . ARG A 1 531 ? 13.310 -1.866 -12.574 1.00 97.12 531 ARG A N 1
ATOM 4214 C CA . ARG A 1 531 ? 12.172 -1.933 -11.638 1.00 97.12 531 ARG A CA 1
ATOM 4215 C C . ARG A 1 531 ? 11.084 -2.902 -12.094 1.00 97.12 531 ARG A C 1
ATOM 4217 O O . ARG A 1 531 ? 10.635 -3.739 -11.315 1.00 97.12 531 ARG A O 1
ATOM 4224 N N . VAL A 1 532 ? 10.680 -2.851 -13.366 1.00 96.88 532 VAL A N 1
ATOM 4225 C CA . VAL A 1 532 ? 9.688 -3.793 -13.916 1.00 96.88 532 VAL A CA 1
ATOM 4226 C C . VAL A 1 532 ? 10.172 -5.242 -13.782 1.00 96.88 532 VAL A C 1
ATOM 4228 O O . VAL A 1 532 ? 9.386 -6.103 -13.384 1.00 96.88 532 VAL A O 1
ATOM 4231 N N . LEU A 1 533 ? 11.455 -5.510 -14.049 1.00 96.19 533 LEU A N 1
ATOM 4232 C CA . LEU A 1 533 ? 12.060 -6.834 -13.867 1.00 96.19 533 LEU A CA 1
ATOM 4233 C C . LEU A 1 533 ? 12.128 -7.249 -12.391 1.00 96.19 533 LEU A C 1
ATOM 4235 O O . LEU A 1 533 ? 11.869 -8.412 -12.074 1.00 96.19 533 LEU A O 1
ATOM 4239 N N . PHE A 1 534 ? 12.432 -6.313 -11.488 1.00 97.06 534 PHE A N 1
ATOM 4240 C CA . PHE A 1 534 ? 12.394 -6.549 -10.046 1.00 97.06 534 PHE A CA 1
ATOM 4241 C C . PHE A 1 534 ? 10.993 -6.987 -9.613 1.00 97.06 534 PHE A C 1
ATOM 4243 O O . PHE A 1 534 ? 10.849 -8.021 -8.965 1.00 97.06 534 PHE A O 1
ATOM 4250 N N . HIS A 1 535 ? 9.942 -6.277 -10.031 1.00 95.25 535 HIS A N 1
ATOM 4251 C CA . HIS A 1 535 ? 8.562 -6.666 -9.735 1.00 95.25 535 HIS A CA 1
ATOM 4252 C C . HIS A 1 535 ? 8.230 -8.073 -10.242 1.00 95.25 535 HIS A C 1
ATOM 4254 O O . HIS A 1 535 ? 7.697 -8.883 -9.486 1.00 95.25 535 HIS A O 1
ATOM 4260 N N . GLU A 1 536 ? 8.588 -8.399 -11.485 1.00 92.69 536 GLU A N 1
ATOM 4261 C CA . GLU A 1 536 ? 8.327 -9.719 -12.077 1.00 92.69 536 GLU A CA 1
ATOM 4262 C C . GLU A 1 536 ? 8.966 -10.870 -11.297 1.00 92.69 536 GLU A C 1
ATOM 4264 O O . GLU A 1 536 ? 8.380 -11.950 -11.210 1.00 92.69 536 GLU A O 1
ATOM 4269 N N . ARG A 1 537 ? 10.149 -10.640 -10.721 1.00 92.00 537 ARG A N 1
ATOM 4270 C CA . ARG A 1 537 ? 10.922 -11.663 -10.007 1.00 92.00 537 ARG A CA 1
ATOM 4271 C C . ARG A 1 537 ? 10.599 -11.728 -8.519 1.00 92.00 537 ARG A C 1
ATOM 4273 O O . ARG A 1 537 ? 10.484 -12.816 -7.964 1.00 92.00 537 ARG A O 1
ATOM 4280 N N . CYS A 1 538 ? 10.465 -10.574 -7.878 1.00 91.62 538 CYS A N 1
ATOM 4281 C CA . CYS A 1 538 ? 10.427 -10.448 -6.425 1.00 91.62 538 CYS A CA 1
ATOM 4282 C C . CYS A 1 538 ? 8.996 -10.394 -5.877 1.00 91.62 538 CYS A C 1
ATOM 4284 O O . CYS A 1 538 ? 8.722 -10.935 -4.804 1.00 91.62 538 CYS A O 1
ATOM 4286 N N . PHE A 1 539 ? 8.071 -9.753 -6.603 1.00 91.56 539 PHE A N 1
ATOM 4287 C CA . PHE A 1 539 ? 6.678 -9.606 -6.182 1.00 91.56 539 PHE A CA 1
ATOM 4288 C C . PHE A 1 539 ? 5.726 -9.404 -7.372 1.00 91.56 539 PHE A C 1
ATOM 4290 O O . PHE A 1 539 ? 5.190 -8.320 -7.601 1.00 91.56 539 PHE A O 1
ATOM 4297 N N . GLY A 1 540 ? 5.484 -10.483 -8.123 1.00 89.50 540 GLY A N 1
ATOM 4298 C CA . GLY A 1 540 ? 4.693 -10.480 -9.362 1.00 89.50 540 GLY A CA 1
ATOM 4299 C C . GLY A 1 540 ? 3.171 -10.391 -9.179 1.00 89.50 540 GLY A C 1
ATOM 4300 O O . GLY A 1 540 ? 2.423 -10.979 -9.963 1.00 89.50 540 GLY A O 1
ATOM 4301 N N . ARG A 1 541 ? 2.683 -9.701 -8.143 1.00 91.50 541 ARG A N 1
ATOM 4302 C CA . ARG A 1 541 ? 1.245 -9.479 -7.907 1.00 91.50 541 ARG A CA 1
ATOM 4303 C C . ARG A 1 541 ? 0.816 -8.113 -8.431 1.00 91.50 541 ARG A C 1
ATOM 4305 O O . ARG A 1 541 ? 1.599 -7.178 -8.294 1.00 91.50 541 ARG A O 1
ATOM 4312 N N . PRO A 1 542 ? -0.427 -7.951 -8.940 1.00 95.44 542 PRO A N 1
ATOM 4313 C CA . PRO A 1 542 ? -0.923 -6.638 -9.352 1.00 95.44 542 PRO A CA 1
ATOM 4314 C C . PRO A 1 542 ? -0.745 -5.627 -8.223 1.00 95.44 542 PRO A C 1
ATOM 4316 O O . PRO A 1 542 ? -1.267 -5.886 -7.147 1.00 95.44 542 PRO A O 1
ATOM 4319 N N . SER A 1 543 ? 0.001 -4.541 -8.408 1.00 95.56 543 SER A N 1
ATOM 4320 C CA . SER A 1 543 ? 0.175 -3.470 -7.409 1.00 95.56 543 SER A CA 1
ATOM 4321 C C . SER A 1 543 ? 0.145 -2.108 -8.091 1.00 95.56 543 SER A C 1
ATOM 4323 O O . SER A 1 543 ? 0.436 -2.017 -9.286 1.00 95.56 543 SER A O 1
ATOM 4325 N N . PHE A 1 544 ? -0.204 -1.051 -7.352 1.00 96.31 544 PHE A N 1
ATOM 4326 C CA . PHE A 1 544 ? -0.248 0.291 -7.936 1.00 96.31 544 PHE A CA 1
ATOM 4327 C C . PHE A 1 544 ? 1.141 0.739 -8.397 1.00 96.31 544 PHE A C 1
ATOM 4329 O O . PHE A 1 544 ? 1.259 1.297 -9.485 1.00 96.31 544 PHE A O 1
ATOM 4336 N N . ILE A 1 545 ? 2.190 0.400 -7.637 1.00 96.25 545 ILE A N 1
ATOM 4337 C CA . ILE A 1 545 ? 3.583 0.687 -8.008 1.00 96.25 545 ILE A CA 1
ATOM 4338 C C . ILE A 1 545 ? 3.942 0.012 -9.335 1.00 96.25 545 ILE A C 1
ATOM 4340 O O . ILE A 1 545 ? 4.412 0.676 -10.254 1.00 96.25 545 ILE A O 1
ATOM 4344 N N . TRP A 1 546 ? 3.672 -1.290 -9.482 1.00 97.19 546 TRP A N 1
ATOM 4345 C CA . TRP A 1 546 ? 4.069 -2.004 -10.694 1.00 97.19 546 TRP A CA 1
ATOM 4346 C C . TRP A 1 546 ? 3.260 -1.562 -11.917 1.00 97.19 546 TRP A C 1
ATOM 4348 O O . TRP A 1 546 ? 3.810 -1.402 -13.008 1.00 97.19 546 TRP A O 1
ATOM 4358 N N . ALA A 1 547 ? 1.956 -1.340 -11.745 1.00 97.94 547 ALA A N 1
ATOM 4359 C CA . ALA A 1 547 ? 1.105 -0.801 -12.797 1.00 97.94 547 ALA A CA 1
ATOM 4360 C C . ALA A 1 547 ? 1.578 0.597 -13.240 1.00 97.94 547 ALA A C 1
ATOM 4362 O O . ALA A 1 547 ? 1.680 0.845 -14.443 1.00 97.94 547 ALA A O 1
ATOM 4363 N N . GLY A 1 548 ? 1.944 1.462 -12.288 1.00 97.50 548 GLY A N 1
ATOM 4364 C CA . GLY A 1 548 ? 2.504 2.789 -12.543 1.00 97.50 548 GLY A CA 1
ATOM 4365 C C . GLY A 1 548 ? 3.871 2.752 -13.232 1.00 97.50 548 GLY A C 1
ATOM 4366 O O . GLY A 1 548 ? 4.084 3.495 -14.189 1.00 97.50 548 GLY A O 1
ATOM 4367 N N . ASP A 1 549 ? 4.771 1.852 -12.830 1.00 97.62 549 ASP A N 1
ATOM 4368 C CA . ASP A 1 549 ? 6.078 1.665 -13.479 1.00 97.62 549 ASP A CA 1
ATOM 4369 C C . ASP A 1 549 ? 5.924 1.192 -14.934 1.00 97.62 549 ASP A C 1
ATOM 4371 O O . ASP A 1 549 ? 6.601 1.695 -15.833 1.00 97.62 549 ASP A O 1
ATOM 4375 N N . LEU A 1 550 ? 4.996 0.263 -15.197 1.00 98.31 550 LEU A N 1
ATOM 4376 C CA . LEU A 1 550 ? 4.674 -0.204 -16.550 1.00 98.31 550 LEU A CA 1
ATOM 4377 C C . LEU A 1 550 ? 4.097 0.915 -17.426 1.00 98.31 550 LEU A C 1
ATOM 4379 O O . LEU A 1 550 ? 4.493 1.055 -18.586 1.00 98.31 550 LEU A O 1
ATOM 4383 N N . GLU A 1 551 ? 3.162 1.699 -16.884 1.00 98.19 551 GLU A N 1
ATOM 4384 C CA . GLU A 1 551 ? 2.573 2.846 -17.576 1.00 98.19 551 GLU A CA 1
ATOM 4385 C C . GLU A 1 551 ? 3.631 3.914 -17.879 1.00 98.19 551 GLU A C 1
ATOM 4387 O O . GLU A 1 551 ? 3.745 4.365 -19.019 1.00 98.19 551 GLU A O 1
ATOM 4392 N N . THR A 1 552 ? 4.457 4.258 -16.893 1.00 97.31 552 THR A N 1
ATOM 4393 C CA . THR A 1 552 ? 5.511 5.269 -17.023 1.00 97.31 552 THR A CA 1
ATOM 4394 C C . THR A 1 552 ? 6.585 4.828 -18.015 1.00 97.31 552 THR A C 1
ATOM 4396 O O . THR A 1 552 ? 7.026 5.618 -18.853 1.00 97.31 552 THR A O 1
ATOM 4399 N N . LEU A 1 553 ? 6.980 3.552 -17.998 1.00 97.38 553 LEU A N 1
ATOM 4400 C CA . LEU A 1 553 ? 7.901 2.997 -18.989 1.00 97.38 553 LEU A CA 1
ATOM 4401 C C . LEU A 1 553 ? 7.326 3.111 -20.408 1.00 97.38 553 LEU A C 1
ATOM 4403 O O . LEU A 1 553 ? 8.043 3.498 -21.335 1.00 97.38 553 LEU A O 1
ATOM 4407 N N . ALA A 1 554 ? 6.034 2.826 -20.584 1.00 96.56 554 ALA A N 1
ATOM 4408 C CA . ALA A 1 554 ? 5.356 2.986 -21.866 1.00 96.56 554 ALA A CA 1
ATOM 4409 C C . ALA A 1 554 ? 5.304 4.458 -22.315 1.00 96.56 554 ALA A C 1
ATOM 4411 O O . ALA A 1 554 ? 5.616 4.745 -23.474 1.00 96.56 554 ALA A O 1
ATOM 4412 N N . ASP A 1 555 ? 4.996 5.389 -21.405 1.00 94.88 555 ASP A N 1
ATOM 4413 C CA . ASP A 1 555 ? 5.019 6.836 -21.661 1.00 94.88 555 ASP A CA 1
ATOM 4414 C C . ASP A 1 555 ? 6.408 7.288 -22.141 1.00 94.88 555 ASP A C 1
ATOM 4416 O O . ASP A 1 555 ? 6.540 8.022 -23.127 1.00 94.88 555 ASP A O 1
ATOM 4420 N N . MET A 1 556 ? 7.466 6.833 -21.467 1.00 92.94 556 MET A N 1
ATOM 4421 C CA . MET A 1 556 ? 8.847 7.196 -21.782 1.00 92.94 556 MET A CA 1
ATOM 4422 C C . MET A 1 556 ? 9.309 6.618 -23.122 1.00 92.94 556 MET A C 1
ATOM 4424 O O . MET A 1 556 ? 9.883 7.344 -23.943 1.00 92.94 556 MET A O 1
ATOM 4428 N N . LEU A 1 557 ? 8.995 5.350 -23.399 1.00 91.88 557 LEU A N 1
ATOM 4429 C CA . LEU A 1 557 ? 9.262 4.729 -24.697 1.00 91.88 557 LEU A CA 1
ATOM 4430 C C . LEU A 1 557 ? 8.511 5.457 -25.814 1.00 91.88 557 LEU A C 1
ATOM 4432 O O . LEU A 1 557 ? 9.126 5.831 -26.814 1.00 91.88 557 LEU A O 1
ATOM 4436 N N . GLN A 1 558 ? 7.226 5.755 -25.623 1.00 89.94 558 GLN A N 1
ATOM 4437 C CA . GLN A 1 558 ? 6.424 6.501 -26.588 1.00 89.94 558 GLN A CA 1
ATOM 4438 C C . GLN A 1 558 ? 7.018 7.892 -26.862 1.00 89.94 558 GLN A C 1
ATOM 4440 O O . GLN A 1 558 ? 7.186 8.267 -28.024 1.00 89.94 558 GLN A O 1
ATOM 4445 N N . LYS A 1 559 ? 7.398 8.645 -25.820 1.00 88.19 559 LYS A N 1
ATOM 4446 C CA . LYS A 1 559 ? 8.063 9.956 -25.950 1.00 88.19 559 LYS A CA 1
ATOM 4447 C C . LYS A 1 559 ? 9.408 9.855 -26.675 1.00 88.19 559 LYS A C 1
ATOM 4449 O O . LYS A 1 559 ? 9.753 10.761 -27.431 1.00 88.19 559 LYS A O 1
ATOM 4454 N N . SER A 1 560 ? 10.167 8.777 -26.465 1.00 84.00 560 SER A N 1
ATOM 4455 C CA . SER A 1 560 ? 11.458 8.556 -27.137 1.00 84.00 560 SER A CA 1
ATOM 4456 C C . SER A 1 560 ? 11.307 8.306 -28.643 1.00 84.00 560 SER A C 1
ATOM 4458 O O . SER A 1 560 ? 12.167 8.705 -29.423 1.00 84.00 560 SER A O 1
ATOM 4460 N N . ILE A 1 561 ? 10.194 7.693 -29.062 1.00 81.88 561 ILE A N 1
ATOM 4461 C CA . ILE A 1 561 ? 9.891 7.399 -30.469 1.00 81.88 561 ILE A CA 1
ATOM 4462 C C . ILE A 1 561 ? 9.500 8.668 -31.238 1.00 81.88 561 ILE A C 1
ATOM 4464 O O . ILE A 1 561 ? 9.782 8.776 -32.428 1.00 81.88 561 ILE A O 1
ATOM 4468 N N . LEU A 1 562 ? 8.833 9.618 -30.578 1.00 69.00 562 LEU A N 1
ATOM 4469 C CA . LEU A 1 562 ? 8.260 10.805 -31.226 1.00 69.00 562 LEU A CA 1
ATOM 4470 C C . LEU A 1 562 ? 9.248 11.969 -31.371 1.00 69.00 562 LEU A C 1
ATOM 4472 O O . LEU A 1 562 ? 8.968 12.906 -32.112 1.00 69.00 562 LEU A O 1
ATOM 4476 N N . GLY A 1 563 ? 10.383 11.917 -30.667 1.00 58.47 563 GLY A N 1
ATOM 4477 C CA . GLY A 1 563 ? 11.243 13.080 -30.461 1.00 58.47 563 GLY A CA 1
ATOM 4478 C C . GLY A 1 563 ? 10.576 14.123 -29.552 1.00 58.47 563 GLY A C 1
ATOM 4479 O O . GLY A 1 563 ? 9.353 14.236 -29.476 1.00 58.47 563 GLY A O 1
ATOM 4480 N N . SER A 1 564 ? 11.370 14.898 -28.811 1.00 41.38 564 SER A N 1
ATOM 4481 C CA . SER A 1 564 ? 10.835 16.112 -28.179 1.00 41.38 564 SER A CA 1
ATOM 4482 C C . SER A 1 564 ? 10.493 17.128 -29.280 1.00 41.38 564 SER A C 1
ATOM 4484 O O . SER A 1 564 ? 11.294 17.260 -30.210 1.00 41.38 564 SER A O 1
ATOM 4486 N N . PRO A 1 565 ? 9.382 17.887 -29.193 1.00 39.22 565 PRO A N 1
ATOM 4487 C CA . PRO A 1 565 ? 9.218 19.062 -30.041 1.00 39.22 565 PRO A CA 1
ATOM 4488 C C . PRO A 1 565 ? 10.418 19.979 -29.796 1.00 39.22 565 PRO A C 1
ATOM 4490 O O . PRO A 1 565 ? 10.754 20.285 -28.648 1.00 39.22 565 PRO A O 1
ATOM 4493 N N . SER A 1 566 ? 11.123 20.354 -30.861 1.00 36.47 566 SER A N 1
ATOM 4494 C CA . SER A 1 566 ? 12.271 21.238 -30.725 1.00 36.47 566 SER A CA 1
ATOM 4495 C C . SER A 1 566 ? 11.785 22.588 -30.189 1.00 36.47 566 SER A C 1
ATOM 4497 O O . SER A 1 566 ? 10.727 23.087 -30.574 1.00 36.47 566 SER A O 1
ATOM 4499 N N . SER A 1 567 ? 12.566 23.233 -29.326 1.00 37.38 567 SER A N 1
ATOM 4500 C CA . SER A 1 567 ? 12.274 24.584 -28.825 1.00 37.38 567 SER A CA 1
ATOM 4501 C C . SER A 1 567 ? 12.229 25.662 -29.925 1.00 37.38 567 SER A C 1
ATOM 4503 O O . SER A 1 567 ? 11.949 26.823 -29.629 1.00 37.38 567 SER A O 1
ATOM 4505 N N . LYS A 1 568 ? 12.459 25.300 -31.197 1.00 37.34 568 LYS A N 1
ATOM 4506 C CA . LYS A 1 568 ? 12.341 26.192 -32.355 1.00 37.34 568 LYS A CA 1
ATOM 4507 C C . LYS A 1 568 ? 10.929 26.262 -32.951 1.00 37.34 568 LYS A C 1
ATOM 4509 O O . LYS A 1 568 ? 10.685 27.164 -33.743 1.00 37.34 568 LYS A O 1
ATOM 4514 N N . ASP A 1 569 ? 9.984 25.425 -32.517 1.00 39.47 569 ASP A N 1
ATOM 4515 C CA . ASP A 1 569 ? 8.625 25.387 -33.091 1.00 39.47 569 ASP A CA 1
ATOM 4516 C C . ASP A 1 569 ? 7.599 26.296 -32.376 1.00 39.47 569 ASP A C 1
ATOM 4518 O O . ASP A 1 569 ? 6.412 26.277 -32.689 1.00 39.47 569 ASP A O 1
ATOM 4522 N N . LYS A 1 570 ? 8.028 27.161 -31.441 1.00 34.78 570 LYS A N 1
ATOM 4523 C CA . LYS A 1 570 ? 7.137 28.118 -30.741 1.00 34.78 570 LYS A CA 1
ATOM 4524 C C . LYS A 1 570 ? 6.885 29.446 -31.478 1.00 34.78 570 LYS A C 1
ATOM 4526 O O . LYS A 1 570 ? 6.339 30.374 -30.885 1.00 34.78 570 LYS A O 1
ATOM 4531 N N . LYS A 1 571 ? 7.226 29.560 -32.766 1.00 34.59 571 LYS A N 1
ATOM 4532 C CA . LYS A 1 571 ? 6.829 30.706 -33.607 1.00 34.59 571 LYS A CA 1
ATOM 4533 C C . LYS A 1 571 ? 6.493 30.285 -35.041 1.00 34.59 571 LYS A C 1
ATOM 4535 O O . LYS A 1 571 ? 7.296 30.489 -35.938 1.00 34.59 571 LYS A O 1
ATOM 4540 N N . SER A 1 572 ? 5.284 29.772 -35.251 1.00 31.81 572 SER A N 1
ATOM 4541 C CA . SER A 1 572 ? 4.394 30.229 -36.333 1.00 31.81 572 SER A CA 1
ATOM 4542 C C . SER A 1 572 ? 3.072 29.470 -36.262 1.00 31.81 572 SER A C 1
ATOM 4544 O O . SER A 1 572 ? 3.015 28.259 -36.456 1.00 31.81 572 SER A O 1
ATOM 4546 N N . THR A 1 573 ? 2.006 30.204 -35.977 1.00 38.09 573 THR A N 1
ATOM 4547 C CA . THR A 1 573 ? 0.629 29.805 -36.257 1.00 38.09 573 THR A CA 1
ATOM 4548 C C . THR A 1 573 ? 0.406 29.654 -37.762 1.00 38.09 573 THR A C 1
ATOM 4550 O O . THR A 1 573 ? 0.926 30.462 -38.527 1.00 38.09 573 THR A O 1
ATOM 4553 N N . ALA A 1 574 ? -0.458 28.697 -38.109 1.00 40.41 574 ALA A N 1
ATOM 4554 C CA . ALA A 1 574 ? -1.009 28.393 -39.431 1.00 40.41 574 ALA A CA 1
ATOM 4555 C C . ALA A 1 574 ? -0.049 27.717 -40.434 1.00 40.41 574 ALA A C 1
ATOM 4557 O O . ALA A 1 574 ? 1.084 28.131 -40.636 1.00 40.41 574 ALA A O 1
ATOM 4558 N N . ASP A 1 575 ? -0.574 26.661 -41.057 1.00 35.09 575 ASP A N 1
ATOM 4559 C CA . ASP A 1 575 ? -0.033 25.907 -42.194 1.00 35.09 575 ASP A CA 1
ATOM 4560 C C . ASP A 1 575 ? 1.141 24.952 -41.932 1.00 35.09 575 ASP A C 1
ATOM 4562 O O . ASP A 1 575 ? 2.299 25.246 -42.224 1.00 35.09 575 ASP A O 1
ATOM 4566 N N . LYS A 1 576 ? 0.817 23.728 -41.477 1.00 33.72 576 LYS A N 1
ATOM 4567 C CA . LYS A 1 576 ? 1.548 22.496 -41.849 1.00 33.72 576 LYS A CA 1
ATOM 4568 C C . LYS A 1 576 ? 0.781 21.227 -41.462 1.00 33.72 576 LYS A C 1
ATOM 4570 O O . LYS A 1 576 ? 1.108 20.532 -40.507 1.00 33.72 576 LYS A O 1
ATOM 4575 N N . ALA A 1 577 ? -0.213 20.884 -42.273 1.00 36.16 577 ALA A N 1
ATOM 4576 C CA . ALA A 1 577 ? -0.720 19.520 -42.388 1.00 36.16 577 ALA A CA 1
ATOM 4577 C C . ALA A 1 577 ? 0.050 18.786 -43.500 1.00 36.16 577 ALA A C 1
ATOM 4579 O O . ALA A 1 577 ? -0.536 18.447 -44.509 1.00 36.16 577 ALA A O 1
ATOM 4580 N N . THR A 1 578 ? 1.369 18.626 -43.343 1.00 37.69 578 THR A N 1
ATOM 4581 C CA . THR A 1 578 ? 2.250 17.703 -44.097 1.00 37.69 578 THR A CA 1
ATOM 4582 C C . THR A 1 578 ? 3.685 17.946 -43.620 1.00 37.69 578 THR A C 1
ATOM 4584 O O . THR A 1 578 ? 4.414 18.760 -44.192 1.00 37.69 578 THR A O 1
ATOM 4587 N N . SER A 1 579 ? 4.109 17.289 -42.544 1.00 32.16 579 SER A N 1
ATOM 4588 C CA . SER A 1 579 ? 5.528 17.192 -42.192 1.00 32.16 579 SER A CA 1
ATOM 4589 C C . SER A 1 579 ? 5.945 15.728 -42.255 1.00 32.16 579 SER A C 1
ATOM 4591 O O . SER A 1 579 ? 5.470 14.884 -41.499 1.00 32.16 579 SER A O 1
ATOM 4593 N N . SER A 1 580 ? 6.808 15.429 -43.223 1.00 33.94 580 SER A N 1
ATOM 4594 C CA . SER A 1 580 ? 7.454 14.130 -43.379 1.00 33.94 580 SER A CA 1
ATOM 4595 C C . SER A 1 580 ? 8.252 13.766 -42.118 1.00 33.94 580 SER A C 1
ATOM 4597 O O . SER A 1 580 ? 8.786 14.669 -41.464 1.00 33.94 580 SER A O 1
ATOM 4599 N N . PRO A 1 581 ? 8.387 12.470 -41.778 1.00 38.72 581 PRO A N 1
ATOM 4600 C CA . PRO A 1 581 ? 9.162 12.048 -40.619 1.00 38.72 581 PRO A CA 1
ATOM 4601 C C . PRO A 1 581 ? 10.627 12.459 -40.806 1.00 38.72 581 PRO A C 1
ATOM 4603 O O . PRO A 1 581 ? 11.216 12.202 -41.858 1.00 38.72 581 PRO A O 1
ATOM 4606 N N . GLY A 1 582 ? 11.221 13.097 -39.795 1.00 37.03 582 GLY A N 1
ATOM 4607 C CA . GLY A 1 582 ? 12.663 13.351 -39.765 1.00 37.03 582 GLY A CA 1
ATOM 4608 C C . GLY A 1 582 ? 13.475 12.047 -39.849 1.00 37.03 582 GLY A C 1
ATOM 4609 O O . GLY A 1 582 ? 12.936 10.964 -39.605 1.00 37.03 582 GLY A O 1
ATOM 4610 N N . PRO A 1 583 ? 14.777 12.113 -40.182 1.00 42.59 583 PRO A N 1
ATOM 4611 C CA . PRO A 1 583 ? 15.604 10.931 -40.382 1.00 42.59 583 PRO A CA 1
ATOM 4612 C C . PRO A 1 583 ? 15.909 10.292 -39.022 1.00 42.59 583 PRO A C 1
ATOM 4614 O O . PRO A 1 583 ? 16.891 10.624 -38.366 1.00 42.59 583 PRO A O 1
ATOM 4617 N N . GLY A 1 584 ? 15.041 9.394 -38.563 1.00 47.00 584 GLY A N 1
ATOM 4618 C CA . GLY A 1 584 ? 15.165 8.782 -37.246 1.00 47.00 584 GLY A CA 1
ATOM 4619 C C . GLY A 1 584 ? 14.464 7.434 -37.177 1.00 47.00 584 GLY A C 1
ATOM 4620 O O . GLY A 1 584 ? 13.312 7.352 -36.774 1.00 47.00 584 GLY A O 1
ATOM 4621 N N . SER A 1 585 ? 15.206 6.372 -37.505 1.00 51.22 585 SER A N 1
ATOM 4622 C CA . SER A 1 585 ? 14.820 4.947 -37.505 1.00 51.22 585 SER A CA 1
ATOM 4623 C C . SER A 1 585 ? 13.954 4.468 -38.683 1.00 51.22 585 SER A C 1
ATOM 4625 O O . SER A 1 585 ? 13.066 5.161 -39.164 1.00 51.22 585 SER A O 1
ATOM 4627 N N . LYS A 1 586 ? 14.248 3.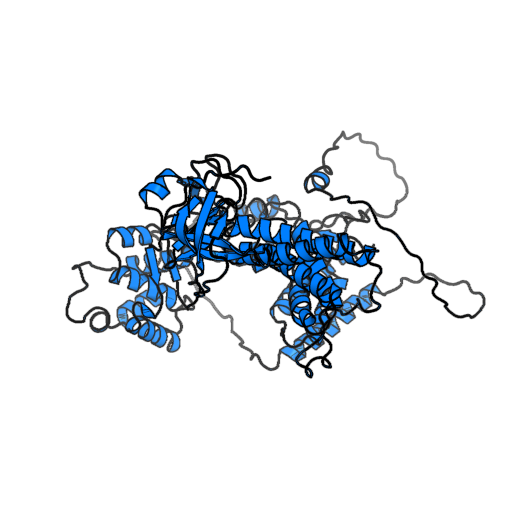257 -39.185 1.00 62.38 586 LYS A N 1
ATOM 4628 C CA . LYS A 1 586 ? 13.463 2.608 -40.248 1.00 62.38 586 LYS A CA 1
ATOM 4629 C C . LYS A 1 586 ? 12.023 2.373 -39.743 1.00 62.38 586 LYS A C 1
ATOM 4631 O O . LYS A 1 586 ? 11.886 1.990 -38.578 1.00 62.38 586 LYS A O 1
ATOM 4636 N N . PRO A 1 587 ? 10.978 2.481 -40.588 1.00 63.09 587 PRO A N 1
ATOM 4637 C CA . PRO A 1 587 ? 9.573 2.276 -40.192 1.00 63.09 587 PRO A CA 1
ATOM 4638 C C . PRO A 1 587 ? 9.326 0.984 -39.395 1.00 63.09 587 PRO A C 1
ATOM 4640 O O . PRO A 1 587 ? 8.588 0.973 -38.411 1.00 63.09 587 PRO A O 1
ATOM 4643 N N . GLN A 1 588 ? 10.039 -0.092 -39.746 1.00 64.56 588 GLN A N 1
ATOM 4644 C CA . GLN A 1 588 ? 9.992 -1.369 -39.033 1.00 64.56 588 GLN A CA 1
ATOM 4645 C C . GLN A 1 588 ? 10.431 -1.256 -37.561 1.00 64.56 588 GLN A C 1
ATOM 4647 O O . GLN A 1 588 ? 9.808 -1.837 -36.679 1.00 64.56 588 GLN A O 1
ATOM 4652 N N . THR A 1 589 ? 11.485 -0.486 -37.277 1.00 70.06 589 THR A N 1
ATOM 4653 C CA . THR A 1 589 ? 12.009 -0.271 -35.919 1.00 70.06 589 THR A CA 1
ATOM 4654 C C . THR A 1 589 ? 11.049 0.565 -35.074 1.00 70.06 589 THR A C 1
ATOM 4656 O O . THR A 1 589 ? 10.897 0.310 -33.880 1.00 70.06 589 THR A O 1
ATOM 4659 N N . GLN A 1 590 ? 10.369 1.535 -35.687 1.00 76.56 590 GLN A N 1
ATOM 4660 C CA . GLN A 1 590 ? 9.345 2.341 -35.026 1.00 76.56 590 GLN A CA 1
ATOM 4661 C C . GLN A 1 590 ? 8.129 1.489 -34.637 1.00 76.56 590 GLN A C 1
ATOM 4663 O O . GLN A 1 590 ? 7.643 1.573 -33.510 1.00 76.56 590 GLN A O 1
ATOM 4668 N N . MET A 1 591 ? 7.684 0.612 -35.538 1.00 78.38 591 MET A N 1
ATOM 4669 C CA . MET A 1 591 ? 6.557 -0.291 -35.307 1.00 78.38 591 MET A CA 1
ATOM 4670 C C . MET A 1 591 ? 6.828 -1.300 -34.177 1.00 78.38 591 MET A C 1
ATOM 4672 O O . MET A 1 591 ? 5.953 -1.527 -33.337 1.00 78.38 591 MET A O 1
ATOM 4676 N N . THR A 1 592 ? 8.046 -1.849 -34.085 1.00 80.38 592 THR A N 1
ATOM 4677 C CA . THR A 1 592 ? 8.442 -2.730 -32.968 1.00 80.38 592 THR A CA 1
ATOM 4678 C C . THR A 1 592 ? 8.372 -2.007 -31.622 1.00 80.38 592 THR A C 1
ATOM 4680 O O . THR A 1 592 ? 7.778 -2.525 -30.680 1.00 80.38 592 THR A O 1
ATOM 4683 N N . LYS A 1 593 ? 8.903 -0.781 -31.535 1.00 82.12 593 LYS A N 1
ATOM 4684 C CA . LYS A 1 593 ? 8.882 0.002 -30.288 1.00 82.12 593 LYS A CA 1
ATOM 4685 C C . LYS A 1 593 ? 7.466 0.424 -29.874 1.00 82.12 593 LYS A C 1
ATOM 4687 O O . LYS A 1 593 ? 7.144 0.425 -28.690 1.00 82.12 593 LYS A O 1
ATOM 4692 N N . LEU A 1 594 ? 6.593 0.747 -30.831 1.00 87.50 594 LEU A N 1
ATOM 4693 C CA . LEU A 1 594 ? 5.183 1.034 -30.532 1.00 87.50 594 LEU A CA 1
ATOM 4694 C C . LEU A 1 594 ? 4.430 -0.218 -30.061 1.00 87.50 594 LEU A C 1
ATOM 4696 O O . LEU A 1 594 ? 3.569 -0.116 -29.191 1.00 87.50 594 LEU A O 1
ATOM 4700 N N . SER A 1 595 ? 4.785 -1.397 -30.578 1.00 89.00 595 SER A N 1
ATOM 4701 C CA . SER A 1 595 ? 4.224 -2.672 -30.108 1.00 89.00 595 SER A CA 1
ATOM 4702 C C . SER A 1 595 ? 4.618 -2.968 -28.656 1.00 89.00 595 SER A C 1
ATOM 4704 O O . SER A 1 595 ? 3.781 -3.413 -27.874 1.00 89.00 595 SER A O 1
ATOM 4706 N N . GLU A 1 596 ? 5.861 -2.658 -28.265 1.00 92.44 596 GLU A N 1
ATOM 4707 C CA . GLU A 1 596 ? 6.307 -2.718 -26.864 1.00 92.44 596 GLU A CA 1
ATOM 4708 C C . GLU A 1 596 ? 5.459 -1.792 -25.973 1.00 92.44 596 GLU A C 1
ATOM 4710 O O . GLU A 1 596 ? 4.930 -2.240 -24.956 1.00 92.44 596 GLU A O 1
ATOM 4715 N N . CYS A 1 597 ? 5.223 -0.544 -26.401 1.00 94.25 597 CYS A N 1
ATOM 4716 C CA . CYS A 1 597 ? 4.372 0.407 -25.670 1.00 94.25 597 CYS A CA 1
ATOM 4717 C C . CYS A 1 597 ? 2.943 -0.130 -25.470 1.00 94.25 597 CYS A C 1
ATOM 4719 O O . CYS A 1 597 ? 2.398 -0.050 -24.370 1.00 94.25 597 CYS A O 1
ATOM 4721 N N . LEU A 1 598 ? 2.335 -0.706 -26.516 1.00 94.38 598 LEU A N 1
ATOM 4722 C CA . LEU A 1 598 ? 0.992 -1.293 -26.432 1.00 94.38 598 LEU A CA 1
ATOM 4723 C C . LEU A 1 598 ? 0.926 -2.436 -25.415 1.00 94.38 598 LEU A C 1
ATOM 4725 O O . LEU A 1 598 ? -0.049 -2.533 -24.670 1.00 94.38 598 LEU A O 1
ATOM 4729 N N . ASN A 1 599 ? 1.946 -3.296 -25.371 1.00 95.69 599 ASN A N 1
ATOM 4730 C CA . ASN A 1 599 ? 1.996 -4.400 -24.414 1.00 95.69 599 ASN A CA 1
ATOM 4731 C C . ASN A 1 599 ? 2.120 -3.897 -22.973 1.00 95.69 599 ASN A C 1
ATOM 4733 O O . ASN A 1 599 ? 1.414 -4.394 -22.094 1.00 95.69 599 ASN A O 1
ATOM 4737 N N . LEU A 1 600 ? 2.968 -2.894 -22.741 1.00 97.56 600 LEU A N 1
ATOM 4738 C CA . LEU A 1 600 ? 3.164 -2.296 -21.422 1.00 97.56 600 LEU A CA 1
ATOM 4739 C C . LEU A 1 600 ? 1.890 -1.611 -20.912 1.00 97.56 600 LEU A C 1
ATOM 4741 O O . LEU A 1 600 ? 1.421 -1.954 -19.828 1.00 97.56 600 LEU A O 1
ATOM 4745 N N . TYR A 1 601 ? 1.259 -0.746 -21.718 1.00 97.81 601 TYR A N 1
ATOM 4746 C CA . TYR A 1 601 ? -0.016 -0.122 -21.342 1.00 97.81 601 TYR A CA 1
ATOM 4747 C C . TYR A 1 601 ? -1.111 -1.157 -21.087 1.00 97.81 601 TYR A C 1
ATOM 4749 O O . TYR A 1 601 ? -1.867 -1.035 -20.129 1.00 97.81 601 TYR A O 1
ATOM 4757 N N . ARG A 1 602 ? -1.186 -2.220 -21.896 1.00 95.00 602 ARG A N 1
ATOM 4758 C CA . ARG A 1 602 ? -2.169 -3.286 -21.678 1.00 95.00 602 ARG A CA 1
ATOM 4759 C C . ARG A 1 602 ? -1.928 -4.027 -20.364 1.00 95.00 602 ARG A C 1
ATOM 4761 O O . ARG A 1 602 ? -2.891 -4.367 -19.672 1.00 95.00 602 ARG A O 1
ATOM 4768 N N . LYS A 1 603 ? -0.665 -4.283 -20.012 1.00 96.75 603 LYS A N 1
ATOM 4769 C CA . LYS A 1 603 ? -0.293 -4.919 -18.741 1.00 96.75 603 LYS A CA 1
ATOM 4770 C C . LYS A 1 603 ? -0.630 -4.009 -17.556 1.00 96.75 603 LYS A C 1
ATOM 4772 O O . LYS A 1 603 ? -1.256 -4.489 -16.616 1.00 96.75 603 LYS A O 1
ATOM 4777 N N . ALA A 1 604 ? -0.309 -2.717 -17.638 1.00 98.06 604 ALA A N 1
ATOM 4778 C CA . ALA A 1 604 ? -0.673 -1.715 -16.634 1.00 98.06 604 ALA A CA 1
ATOM 4779 C C . ALA A 1 604 ? -2.199 -1.610 -16.453 1.00 98.06 604 ALA A C 1
ATOM 4781 O O . ALA A 1 604 ? -2.701 -1.788 -15.346 1.00 98.06 604 ALA A O 1
ATOM 4782 N N . GLN A 1 605 ? -2.956 -1.459 -17.547 1.00 95.69 605 GLN A N 1
ATOM 4783 C CA . GLN A 1 605 ? -4.423 -1.388 -17.527 1.00 95.69 605 GLN A CA 1
ATOM 4784 C C . GLN A 1 605 ? -5.039 -2.636 -16.883 1.00 95.69 605 GLN A C 1
ATOM 4786 O O . GLN A 1 605 ? -5.982 -2.533 -16.101 1.00 95.69 605 GLN A O 1
ATOM 4791 N N . SER A 1 606 ? -4.511 -3.823 -17.204 1.00 94.38 606 SER A N 1
ATOM 4792 C CA . SER A 1 606 ? -5.000 -5.084 -16.635 1.00 94.38 606 SER A CA 1
ATOM 4793 C C . SER A 1 606 ? -4.788 -5.136 -15.121 1.00 94.38 606 SER A C 1
ATOM 4795 O O . SER A 1 606 ? -5.656 -5.628 -14.406 1.00 94.38 606 SER A O 1
ATOM 4797 N N . GLN A 1 607 ? -3.665 -4.607 -14.626 1.00 97.12 607 GLN A N 1
ATOM 4798 C CA . GLN A 1 607 ? -3.410 -4.515 -13.190 1.00 97.12 607 GLN A CA 1
ATOM 4799 C C . GLN A 1 607 ? -4.320 -3.489 -12.513 1.00 97.12 607 GLN A C 1
ATOM 4801 O O . GLN A 1 607 ? -4.982 -3.845 -11.542 1.00 97.12 607 GLN A O 1
ATOM 4806 N N . PHE A 1 608 ? -4.430 -2.265 -13.042 1.00 97.25 608 PHE A N 1
ATOM 4807 C CA . PHE A 1 608 ? -5.348 -1.261 -12.491 1.00 97.25 608 PHE A CA 1
ATOM 4808 C C . PHE A 1 608 ? -6.797 -1.762 -12.480 1.00 97.25 608 PHE A C 1
ATOM 4810 O O . PHE A 1 608 ? -7.492 -1.619 -11.480 1.00 97.25 608 PHE A O 1
ATOM 4817 N N . SER A 1 609 ? -7.228 -2.473 -13.525 1.00 91.69 609 SER A N 1
ATOM 4818 C CA . SER A 1 609 ? -8.583 -3.036 -13.583 1.00 91.69 609 SER A CA 1
ATOM 4819 C C . SER A 1 609 ? -8.861 -4.034 -12.455 1.00 91.69 609 SER A C 1
ATOM 4821 O O . SER A 1 609 ? -9.988 -4.099 -11.977 1.00 91.69 609 SER A O 1
ATOM 4823 N N . VAL A 1 610 ? -7.851 -4.792 -12.014 1.00 95.12 610 VAL A N 1
ATOM 4824 C CA . VAL A 1 610 ? -7.961 -5.673 -10.839 1.00 95.12 610 VAL A CA 1
ATOM 4825 C C . VAL A 1 610 ? -7.959 -4.861 -9.542 1.00 95.12 610 VAL A C 1
ATOM 4827 O O . VAL A 1 610 ? -8.748 -5.136 -8.644 1.00 95.12 610 VAL A O 1
ATOM 4830 N N . LEU A 1 611 ? -7.082 -3.864 -9.441 1.00 95.81 611 LEU A N 1
ATOM 4831 C CA . LEU A 1 611 ? -6.840 -3.119 -8.205 1.00 95.81 611 LEU A CA 1
ATOM 4832 C C . LEU A 1 611 ? -7.965 -2.151 -7.838 1.00 95.81 611 LEU A C 1
ATOM 4834 O O . LEU A 1 611 ? -8.343 -2.062 -6.675 1.00 95.81 611 LEU A O 1
ATOM 4838 N N . CYS A 1 612 ? -8.487 -1.423 -8.821 1.00 92.44 612 CYS A N 1
ATOM 4839 C CA . CYS A 1 612 ? -9.449 -0.344 -8.610 1.00 92.44 612 CYS A CA 1
ATOM 4840 C C . CYS A 1 612 ? -10.682 -0.429 -9.520 1.00 92.44 612 CYS A C 1
ATOM 4842 O O . CYS A 1 612 ? -11.632 0.329 -9.342 1.00 92.44 612 CYS A O 1
ATOM 4844 N N . GLY A 1 613 ? -10.721 -1.398 -10.437 1.00 89.56 613 GLY A N 1
ATOM 4845 C CA . GLY A 1 613 ? -11.842 -1.616 -11.347 1.00 89.56 613 GLY A CA 1
ATOM 4846 C C . GLY A 1 613 ? -11.617 -1.008 -12.738 1.00 89.56 613 GLY A C 1
ATOM 4847 O O . GLY A 1 613 ? -10.815 -0.085 -12.911 1.00 89.56 613 GLY A O 1
ATOM 4848 N N . PRO A 1 614 ? -12.315 -1.514 -13.769 1.00 84.25 614 PRO A N 1
ATOM 4849 C CA . PRO A 1 614 ? -12.103 -1.108 -15.162 1.00 84.25 614 PRO A CA 1
ATOM 4850 C C . PRO A 1 614 ? -12.538 0.336 -15.452 1.00 84.25 614 PRO A C 1
ATOM 4852 O O . PRO A 1 614 ? -12.007 0.956 -16.367 1.00 84.25 614 PRO A O 1
ATOM 4855 N N . SER A 1 615 ? -13.482 0.875 -14.678 1.00 80.00 615 SER A N 1
ATOM 4856 C CA . SER A 1 615 ? -13.989 2.244 -14.817 1.00 80.00 615 SER A CA 1
ATOM 4857 C C . SER A 1 615 ? -13.247 3.270 -13.959 1.00 80.00 615 SER A C 1
ATOM 4859 O O . SER A 1 615 ? -13.636 4.433 -13.947 1.00 80.00 615 SER A O 1
ATOM 4861 N N . HIS A 1 616 ? -12.225 2.862 -13.204 1.00 85.69 616 HIS A N 1
ATOM 4862 C CA . HIS A 1 616 ? -11.461 3.783 -12.368 1.00 85.69 616 HIS A CA 1
ATOM 4863 C C . HIS A 1 616 ? -10.581 4.705 -13.234 1.00 85.69 616 HIS A C 1
ATOM 4865 O O . HIS A 1 616 ? -10.028 4.231 -14.236 1.00 85.69 616 HIS A O 1
ATOM 4871 N N . PRO A 1 617 ? -10.367 5.982 -12.848 1.00 85.56 617 PRO A N 1
ATOM 4872 C CA . PRO A 1 617 ? -9.547 6.925 -13.612 1.00 85.56 617 PRO A CA 1
ATOM 4873 C C . PRO A 1 617 ? -8.170 6.391 -14.018 1.00 85.56 617 PRO A C 1
ATOM 4875 O O . PRO A 1 617 ? -7.760 6.597 -15.154 1.00 85.56 617 PRO A O 1
ATOM 4878 N N . TYR A 1 618 ? -7.480 5.651 -13.145 1.00 90.75 618 TYR A N 1
ATOM 4879 C CA . TYR A 1 618 ? -6.197 5.009 -13.484 1.00 90.75 618 TYR A CA 1
ATOM 4880 C C . TYR A 1 618 ? -6.324 3.993 -14.629 1.00 90.75 618 TYR A C 1
ATOM 4882 O O . TYR A 1 618 ? -5.624 4.110 -15.632 1.00 90.75 618 TYR A O 1
ATOM 4890 N N . SER A 1 619 ? -7.271 3.051 -14.539 1.00 89.69 619 SER A N 1
ATOM 4891 C CA . SER A 1 619 ? -7.530 2.060 -15.594 1.00 89.69 619 SER A CA 1
ATOM 4892 C C . SER A 1 619 ? -7.848 2.724 -16.935 1.00 89.69 619 SER A C 1
ATOM 4894 O O . SER A 1 619 ? -7.332 2.318 -17.980 1.00 89.69 619 SER A O 1
ATOM 4896 N N . LEU A 1 620 ? -8.667 3.774 -16.909 1.00 85.12 620 LEU A N 1
ATOM 4897 C CA . LEU A 1 620 ? -9.107 4.484 -18.106 1.00 85.12 620 LEU A CA 1
ATOM 4898 C C . LEU A 1 620 ? -8.026 5.382 -18.697 1.00 85.12 620 LEU A C 1
ATOM 4900 O O . LEU A 1 620 ? -7.871 5.421 -19.915 1.00 85.12 620 LEU A O 1
ATOM 4904 N N . ALA A 1 621 ? -7.243 6.067 -17.864 1.00 88.94 621 ALA A N 1
ATOM 4905 C CA . ALA A 1 621 ? -6.113 6.867 -18.318 1.00 88.94 621 ALA A CA 1
ATOM 4906 C C . ALA A 1 621 ? -5.122 5.994 -19.098 1.00 88.94 621 ALA A C 1
ATOM 4908 O O . ALA A 1 621 ? -4.761 6.322 -20.232 1.00 88.94 621 ALA A O 1
ATOM 4909 N N . THR A 1 622 ? -4.771 4.827 -18.552 1.00 93.19 622 THR A N 1
ATOM 4910 C CA . THR A 1 622 ? -3.904 3.867 -19.238 1.00 93.19 622 THR A CA 1
ATOM 4911 C C . THR A 1 622 ? -4.552 3.318 -20.516 1.00 93.19 622 THR A C 1
ATOM 4913 O O . THR A 1 622 ? -3.885 3.193 -21.547 1.00 93.19 622 THR A O 1
ATOM 4916 N N . GLN A 1 623 ? -5.861 3.037 -20.501 1.00 88.25 623 GLN A N 1
ATOM 4917 C CA . GLN A 1 623 ? -6.604 2.609 -21.693 1.00 88.25 623 GLN A CA 1
ATOM 4918 C C . GLN A 1 623 ? -6.580 3.665 -22.808 1.00 88.25 623 GLN A C 1
ATOM 4920 O O . GLN A 1 623 ? -6.392 3.338 -23.982 1.00 88.25 623 GLN A O 1
ATOM 4925 N N . ASN A 1 624 ? -6.741 4.937 -22.454 1.00 88.50 624 ASN A N 1
ATOM 4926 C CA . ASN A 1 624 ? -6.719 6.051 -23.395 1.00 88.50 624 ASN A CA 1
ATOM 4927 C C . ASN A 1 624 ? -5.333 6.207 -24.028 1.00 88.50 624 ASN A C 1
ATOM 4929 O O . ASN A 1 624 ? -5.219 6.340 -25.250 1.00 88.50 624 ASN A O 1
ATOM 4933 N N . LYS A 1 625 ? -4.267 6.091 -23.226 1.00 92.25 625 LYS A N 1
ATOM 4934 C CA . LYS A 1 625 ? -2.887 6.059 -23.733 1.00 92.25 625 LYS A CA 1
ATOM 4935 C C . LYS A 1 625 ? -2.663 4.884 -24.693 1.00 92.25 625 LYS A C 1
ATOM 4937 O O . LYS A 1 625 ? -2.083 5.071 -25.766 1.00 92.25 625 LYS A O 1
ATOM 4942 N N . TRP A 1 626 ? -3.196 3.702 -24.372 1.00 92.88 626 TRP A N 1
ATOM 4943 C CA . TRP A 1 626 ? -3.160 2.537 -25.259 1.00 92.88 626 TRP A CA 1
ATOM 4944 C C . TRP A 1 626 ? -3.856 2.810 -26.602 1.00 92.88 626 TRP A C 1
ATOM 4946 O O . TRP A 1 626 ? -3.260 2.588 -27.658 1.00 92.88 626 TRP A O 1
ATOM 4956 N N . HIS A 1 627 ? -5.082 3.349 -26.586 1.00 86.06 627 HIS A N 1
ATOM 4957 C CA . HIS A 1 627 ? -5.825 3.690 -27.806 1.00 86.06 627 HIS A CA 1
ATOM 4958 C C . HIS A 1 627 ? -5.088 4.725 -28.664 1.00 86.06 627 HIS A C 1
ATOM 4960 O O . HIS A 1 627 ? -5.007 4.560 -29.885 1.00 86.06 627 HIS A O 1
ATOM 4966 N N . ALA A 1 628 ? -4.477 5.735 -28.039 1.00 87.25 628 ALA A N 1
ATOM 4967 C CA . ALA A 1 628 ? -3.682 6.740 -28.736 1.00 87.25 628 ALA A CA 1
ATOM 4968 C C . ALA A 1 628 ? -2.467 6.129 -29.459 1.00 87.25 628 ALA A C 1
ATOM 4970 O O . ALA A 1 628 ? -2.161 6.513 -30.593 1.00 87.25 628 ALA A O 1
ATOM 4971 N N . VAL A 1 629 ? -1.781 5.155 -28.848 1.00 89.06 629 VAL A N 1
ATOM 4972 C CA . VAL A 1 629 ? -0.700 4.410 -29.517 1.00 89.06 629 VAL A CA 1
ATOM 4973 C C . VAL A 1 629 ? -1.253 3.519 -30.629 1.00 89.06 629 VAL A C 1
ATOM 4975 O O . VAL A 1 629 ? -0.695 3.505 -31.726 1.00 89.06 629 VAL A O 1
ATOM 4978 N N . GLN A 1 630 ? -2.363 2.818 -30.393 1.00 86.75 630 GLN A N 1
ATOM 4979 C CA . GLN A 1 630 ? -2.948 1.895 -31.367 1.00 86.75 630 GLN A CA 1
ATOM 4980 C C . GLN A 1 630 ? -3.384 2.621 -32.644 1.00 86.75 630 GLN A C 1
ATOM 4982 O O . GLN A 1 630 ? -3.122 2.142 -33.748 1.00 86.75 630 GLN A O 1
ATOM 4987 N N . HIS A 1 631 ? -3.992 3.802 -32.509 1.00 85.12 631 HIS A N 1
ATOM 4988 C CA . HIS A 1 631 ? -4.359 4.641 -33.648 1.00 85.12 631 HIS A CA 1
ATOM 4989 C C . HIS A 1 631 ? -3.133 4.995 -34.507 1.00 85.12 631 HIS A C 1
ATOM 4991 O O . HIS A 1 631 ? -3.190 4.951 -35.735 1.00 85.12 631 HIS A O 1
ATOM 4997 N N . ARG A 1 632 ? -1.989 5.278 -33.873 1.00 82.69 632 ARG A N 1
ATOM 4998 C CA . ARG A 1 632 ? -0.733 5.582 -34.578 1.00 82.69 632 ARG A CA 1
ATOM 4999 C C . ARG A 1 632 ? -0.133 4.368 -35.269 1.00 82.69 632 ARG A C 1
ATOM 5001 O O . ARG A 1 632 ? 0.348 4.500 -36.387 1.00 82.69 632 ARG A O 1
ATOM 5008 N N . VAL A 1 633 ? -0.179 3.198 -34.634 1.00 84.50 633 VAL A N 1
ATOM 5009 C CA . VAL A 1 633 ? 0.249 1.942 -35.270 1.00 84.50 633 VAL A CA 1
ATOM 5010 C C . VAL A 1 633 ? -0.573 1.687 -36.534 1.00 84.50 633 VAL A C 1
ATOM 5012 O O . VAL A 1 633 ? -0.002 1.399 -37.583 1.00 84.50 633 VAL A O 1
ATOM 5015 N N . ASN A 1 634 ? -1.891 1.888 -36.470 1.00 83.25 634 ASN A N 1
ATOM 5016 C CA . ASN A 1 634 ? -2.770 1.737 -37.630 1.00 83.25 634 ASN A CA 1
ATOM 5017 C C . ASN A 1 634 ? -2.460 2.768 -38.731 1.00 83.25 634 ASN A C 1
ATOM 5019 O O . ASN A 1 634 ? -2.441 2.418 -39.910 1.00 83.25 634 ASN A O 1
ATOM 5023 N N . ALA A 1 635 ? -2.174 4.021 -38.361 1.00 81.12 635 ALA A N 1
ATOM 5024 C CA . ALA A 1 635 ? -1.783 5.062 -39.311 1.00 81.12 635 ALA A CA 1
ATOM 5025 C C . ALA A 1 635 ? -0.451 4.740 -40.018 1.00 81.12 635 ALA A C 1
ATOM 5027 O O . ALA A 1 635 ? -0.340 4.907 -41.227 1.00 81.12 635 ALA A O 1
ATOM 5028 N N . LEU A 1 636 ? 0.545 4.220 -39.291 1.00 78.75 636 LEU A N 1
ATOM 5029 C CA . LEU A 1 636 ? 1.824 3.796 -39.877 1.00 78.75 636 LEU A CA 1
ATOM 5030 C C . LEU A 1 636 ? 1.672 2.576 -40.793 1.00 78.75 636 LEU A C 1
ATOM 5032 O O . LEU A 1 636 ? 2.346 2.499 -41.813 1.00 78.75 636 LEU A O 1
ATOM 5036 N N . ALA A 1 637 ? 0.780 1.641 -40.454 1.00 77.69 637 ALA A N 1
ATOM 5037 C CA . ALA A 1 637 ? 0.514 0.455 -41.267 1.00 77.69 637 ALA A CA 1
ATOM 5038 C C . ALA A 1 637 ? -0.240 0.764 -42.575 1.00 77.69 637 ALA A C 1
ATOM 5040 O O . ALA A 1 637 ? -0.197 -0.033 -43.509 1.00 77.69 637 ALA A O 1
ATOM 5041 N N . THR A 1 638 ? -0.943 1.897 -42.636 1.00 76.44 638 THR A N 1
ATOM 5042 C CA . THR A 1 638 ? -1.747 2.327 -43.794 1.00 76.44 638 THR A CA 1
ATOM 5043 C C . THR A 1 638 ? -1.080 3.427 -44.622 1.00 76.44 638 THR A C 1
ATOM 5045 O O . THR A 1 638 ? -1.605 3.796 -45.673 1.00 76.44 638 THR A O 1
ATOM 5048 N N . ALA A 1 639 ? 0.076 3.940 -44.189 1.00 64.94 639 ALA A N 1
ATOM 5049 C CA . ALA A 1 639 ? 0.838 4.924 -44.944 1.00 64.94 639 ALA A CA 1
ATOM 5050 C C . ALA A 1 639 ? 1.390 4.294 -46.243 1.00 64.94 639 ALA A C 1
ATOM 5052 O O . ALA A 1 639 ? 1.971 3.207 -46.183 1.00 64.94 639 ALA A O 1
ATOM 5053 N N . PRO A 1 640 ? 1.227 4.941 -47.414 1.00 53.69 640 PRO A N 1
ATOM 5054 C CA . PRO A 1 640 ? 1.807 4.447 -48.659 1.00 53.69 640 PRO A CA 1
ATOM 5055 C C . PRO A 1 640 ? 3.338 4.410 -48.540 1.00 53.69 640 PRO A C 1
ATOM 5057 O O . PRO A 1 640 ? 3.951 5.398 -48.133 1.00 53.69 640 PRO A O 1
ATOM 5060 N N . THR A 1 641 ? 3.916 3.244 -48.843 1.00 49.59 641 THR A N 1
ATOM 5061 C CA . THR A 1 641 ? 5.356 2.934 -48.763 1.00 49.59 641 THR A CA 1
ATOM 5062 C C . THR A 1 641 ? 6.203 3.719 -49.742 1.00 49.59 641 THR A C 1
ATOM 5064 O O . THR A 1 641 ? 5.776 3.791 -50.919 1.00 49.59 641 THR A O 1
#

Nearest PDB structures (foldseek):
  6fnd-assembly1_B  TM=8.958E-01  e=6.705E-31  Toxoplasma gondii TgCatPRC2
  6p6k-assembly1_A  TM=5.802E-01  e=4.000E-10  Homo sapiens
  6p7z-assembly1_A  TM=5.788E-01  e=4.860E-10  Homo sapiens
  5c6g-assembly1_A  TM=3.883E-01  e=5.065E+00  Eremothecium gossypii ATCC 10895

Sequence (641 aa):
MVAGNKTNFKVGDRVHARWVQNGSYYPATIKELRAKKGQAVVDWDDGDTIDRIVPLLDLTLVDDAKPSTRQHIDDVCIVKDLPNKGRCLFTRDALRAGDVIFCEKATLVAIESKRQDLWDVLKEMHEEECFDLGTWTFLYASLLSLLTLPEEDIKVVADKFVPDGENEVISDDVERVFRDLDFVKVFNKGRAFPSGRTYTKHLVQNLINAWRYNSFGHHTEDGLVLYNRISMMAHGCDPSCCWTYGDEDSFVLRSRVALPPGGELTISYLQDDDLLKGTDVRRGKLENWRFTCACSRCSLKVDLCRGFRCLKCRVGAHYYKENFDRDHEKELKSKATPFAIGMKPSNSNVESTHFGRSSQKILMQEKFLKFHKHNMDMLQSPRAMASSSSSSSSSSSSASSAQMKMDVANAITTADIMSLEDSASPRSNRRSNGKGSPGKVRPHEWLTPCDVCHDACNDFSAKQCLDLEPEYTQRIEALDKTNIQDVELVYNAALDFFHENHWCVNACEQILAEHYQENDKGTSIQHLRNRVLFHERCFGRPSFIWAGDLETLADMLQKSILGSPSSKDKKSTADKATSSPGPGSKPQTQMTKLSECLNLYRKAQSQFSVLCGPSHPYSLATQNKWHAVQHRVNALATAPT

Solvent-accessible surface area (backbone atoms only — not comparable to full-atom values): 37822 Å² total; per-residue (Å²): 134,80,82,77,75,85,75,85,83,53,68,68,38,52,24,33,35,44,36,82,91,65,58,32,64,42,60,24,31,30,68,40,75,38,71,96,76,48,28,29,34,42,44,39,74,89,66,61,81,73,80,35,71,33,48,54,89,48,46,41,64,50,78,72,70,63,69,47,53,72,64,57,47,59,71,45,32,45,79,44,80,41,93,98,64,47,58,30,28,20,30,61,48,70,42,47,56,27,39,73,73,48,18,43,55,48,73,46,74,39,41,48,90,80,49,48,77,59,44,53,52,44,46,51,50,33,74,77,50,72,38,91,79,76,55,50,63,42,58,48,39,28,53,46,40,74,73,71,48,56,72,71,5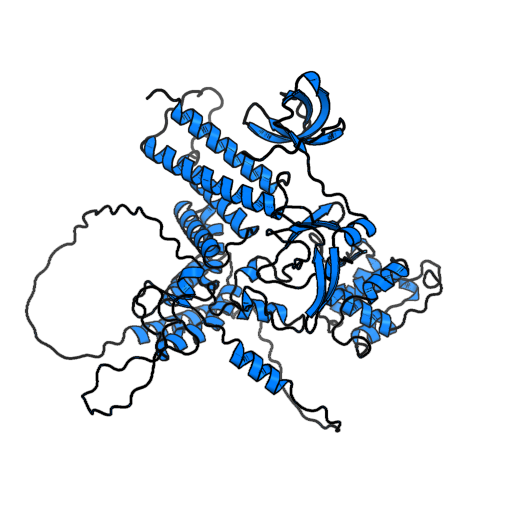4,44,48,57,46,58,68,42,69,47,96,58,61,92,73,56,74,75,47,70,58,57,54,47,47,71,70,70,52,57,58,59,75,75,58,36,96,84,44,73,56,100,76,81,67,86,82,48,68,65,56,49,48,47,27,25,40,16,43,71,71,41,44,41,75,41,93,88,52,84,36,39,33,31,44,72,70,70,53,30,38,38,73,20,84,68,34,40,30,37,63,42,77,45,77,90,65,16,42,36,35,16,24,55,39,68,37,54,55,66,32,70,41,20,34,58,88,59,55,75,74,51,59,54,40,32,61,66,57,46,35,62,72,36,48,87,74,75,51,80,67,70,32,83,61,58,61,36,57,56,37,54,22,40,17,30,30,26,88,85,78,67,74,30,32,24,29,35,39,55,60,64,69,61,53,53,51,49,49,52,57,68,66,64,63,83,93,72,93,78,82,87,86,91,88,81,89,82,86,84,80,88,79,77,86,84,68,52,68,67,55,48,54,53,51,50,51,54,49,50,48,54,58,52,56,67,74,67,68,77,86,83,80,83,88,85,88,84,84,89,84,90,81,84,93,78,91,78,90,79,91,76,87,85,86,80,90,76,81,83,48,83,68,70,73,68,70,79,78,88,82,88,81,83,94,76,94,76,94,73,93,74,80,89,68,83,77,79,69,62,62,32,91,49,42,40,46,21,79,66,80,59,48,48,42,41,65,69,62,47,47,56,50,59,69,45,46,64,58,51,50,55,52,59,77,64,53,57,87,86,45,54,72,59,50,52,51,51,43,59,58,43,54,74,43,32,22,77,42,12,31,73,49,46,56,44,34,49,55,51,21,63,61,19,60,82,76,36,57,69,59,13,47,51,28,33,49,51,46,54,52,30,35,63,70,49,54,72,60,79,42,72,67,59,24,47,43,31,37,50,41,21,53,51,53,53,48,66,74,70,51,76,84,60,91,78,71,86,77,71,85,83,90,77,97,76,77,79,84,71,99,71,75,57,70,69,60,52,52,54,54,52,51,52,28,44,52,29,18,50,53,15,23,55,29,32,22,27,49,66,26,65,61,28,70,68,15,38,52,33,46,29,54,31,36,52,51,49,54,49,54,54,52,64,74,68,51,89,129

Mean predicted aligned error: 14.37 Å

Foldseek 3Di:
DDDDDPDPDDQQFWKFAQAPPQRFTAIWGFHADPVVVQWTFTQGPVRDPPRRIGGVVRIDTQPLQPADDPVLLVVQKDWDQDVPQGTFIFGQAWAAQLDFSHKHAFLDWQFCVVPVVVVVVLVVVCVVPNDPVNDSQLLSQLVVCQQPHDPVSLVLLLPADAPCNPNDDQDPNLVCCVPPPPCCVRQDPPDDSVPPDDDDSVSSSSNSRSQQQQWDQDDPGGHTTHTRVSSSHAADLQFQWFWDQGPNRMIGIFGLHTDHRGGTGHDHPDDPLQSLAWLVSSQVVCVSNVDGDDHPQNVDQWALQAWWQDLVPRPFTKTFGDPPPVVVVVVVVVVPDDDDDDDDDDDDDDDDDDDDDDPVPVVLLVVVVVVLVVVVVVSPDDPDDDDDDDDDDDDDDDDDDDDDDDDDDDDPDPVNVVPPPPDDDDDDDDDDDDDDDDDQQPADPTIAQTPPPRHHDHPVLVCVLVVCVVSLVVVLVPDDLVPLVSLVVSLVSCSSIGDLLHSSNLSSLVSQLVVCLPPPLVSNLVSLVSNLVSCVRRPVGLDLVNLVSLLSNLVSLVCVLQDDDPPVPPDDPDDDPDDDDDPDDDLVVSLVSLVSSLVSLVVSLVSCCSNPRCSDPSNSVSVSVNSSSVVVSVVSVPDDD

pLDDT: mean 76.85, std 25.13, range [21.77, 98.56]